Protein AF-A0A165XHD4-F1 (afdb_monomer_lite)

pLDDT: mean 73.78, std 24.34, range [26.59, 98.38]

Sequence (726 aa):
MPHDALPVEIFCQIFQYCAHADSLANVRIGQVCARWRAILDHAPRLFQLVVLDDDQHPPARARALAQYFLHHSDGLPFDVHATLHSHDSLLPLLSPFLSALPRWRKCTLAGTREEVIIFADIWSPDAGAPELDALKLNLFDPASLSPPATATVLAPPPAPVPPIDAEPEPEIAVPEPNDVLVEFSDAEDDEEPSPPPPTFRQATTPLTSNLLYMELTATSLPRPNTLSPLFFASLEIKETSATNGGLGSTADPASLLRVLTACPALEFFSYAGTMASPPSRVKGEVAPPVAMLPRLRSLVLHGTLCARILLSFIDAPALRELYLEFLNVDWRFEVRNPYLRKRRRGRSWSVSVSASEDGQASSASEHPSPPSSATSCSPCASPSPAPEMGETNAPIPLALQIPAYDEIFDVPEEPGPSTSSTSASAPPTATADDIRGPSFHTNMYNDSLTDLSSLTDSDVESESGYETGDSLPSSPDRDFSQSPWSDHATGMGVRALLKRSNPPLKVLEMDYADMRTKDFGWLFEHVDSLEEFRIVASDMADRVVGMLAPPAGGDVELIDGGKGKGKARAEDVDVMDGPRIALPRMRALELRYCQRLTGDAILTAVRGREELARAAEAASLSRKGKGRARARLSSEWDDTPESSRSPSPQRQRDRSWEDEEDAYAGRAWTLEEIAMRESGRGRRGEMMSSQTPVRLEDVAIVGCQGFRVEHGEELNELLGERLRLQ

Foldseek 3Di:
DPPVVDDLVVLLVVLLVQCVVDQCSLLVQCVPDVVSVVSLQVCLVSLQEHEAECVVAPLLLLLLSLVVSVVSNPLAAHEYEYEDQFLQCVQLNCQNCLVVQLRYQWYAYHHPDGDIDGVVVADDVVLDRAHAAEEEEEAEFVVVVPDPPPPPPPPPPPPDDPDDDDDDDDDDDDDDDDDPPPPPPPCPPPPPPPPDDDQKHHDPPPDRHSHIYGYGYHNAQHALSSHAQDQHAYYAYAYDDDPPPDLRQWHAVLSVLSVLLSYQNYQYYAYATAAHAHDDDDPPDAARAQREHANHAEYHYEHDCCLLVNLLRYAYLAHAYYHAYQLFDLDDDDLPPVRDPLPPPPPPPPPPPDDDDDDDDDDDDDDDDDDDDDDDDDDDDDDDDDDDDDDDDDDDPDPPPSDDSVVSVPPPDDDDDDDDDDDDDDDDDDDDDDDDDDDDDDDDDDDDPDDDPDDPPPDDPPPRCDPPPPDPVPDPPPQAFSRNSSQPSNLNSNVSNCLRNLYQHAYDEHASHHHGLVSLVVVLVSRLNHAEYAYAQGQHALSSLLLQAFDPPDPPPVPPVPPDPDPDPPPPDPPPDDGDHGNLNHQYYYAYQHARHALVSNLRNQVRLQVQLVVLVVVVVVVVVVVVVVVVVVVVPPPDDDDDDDDDDDDDDDDDPPDPPDDDDDDDDDPVNSVVVVVVCVVCVVVPDPRRRHHHQAYEDENYNNNDPVSVVSVCVSHPPRYHYD

Radius of gyration: 36.95 Å; chains: 1; bounding box: 122×108×105 Å

Structure (mmCIF, N/CA/C/O backbone):
data_AF-A0A165XHD4-F1
#
_entry.id   AF-A0A165XHD4-F1
#
loop_
_atom_site.group_PDB
_atom_site.id
_atom_site.type_symbol
_atom_site.label_atom_id
_atom_site.label_alt_id
_atom_site.label_comp_id
_atom_site.label_asym_id
_atom_site.label_entity_id
_atom_site.label_seq_id
_atom_site.pdbx_PDB_ins_code
_atom_site.Cartn_x
_atom_site.Cartn_y
_atom_site.Cartn_z
_atom_site.occupancy
_atom_site.B_iso_or_equiv
_atom_site.auth_seq_id
_atom_site.auth_comp_id
_atom_site.auth_asym_id
_atom_site.auth_atom_id
_atom_site.pdbx_PDB_model_num
ATOM 1 N N . MET A 1 1 ? -33.934 -17.688 47.768 1.00 55.69 1 MET A N 1
ATOM 2 C CA . MET A 1 1 ? -33.049 -16.710 48.444 1.00 55.69 1 MET A CA 1
ATOM 3 C C . MET A 1 1 ? -33.575 -15.316 48.126 1.00 55.69 1 MET A C 1
ATOM 5 O O . MET A 1 1 ? -34.016 -15.141 46.994 1.00 55.69 1 MET A O 1
ATOM 9 N N . PRO A 1 2 ? -33.609 -14.350 49.061 1.00 66.31 2 PRO A N 1
ATOM 10 C CA . PRO A 1 2 ? -34.142 -13.022 48.777 1.00 66.31 2 PRO A CA 1
ATOM 11 C C . PRO A 1 2 ? -33.095 -12.231 47.987 1.00 66.31 2 PRO A C 1
ATOM 13 O O . PRO A 1 2 ? -32.345 -11.437 48.546 1.00 66.31 2 PRO A O 1
ATOM 16 N N . HIS A 1 3 ? -33.013 -12.462 46.676 1.00 60.09 3 HIS A N 1
ATOM 17 C CA . HIS A 1 3 ? -32.173 -11.651 45.787 1.00 60.09 3 HIS A CA 1
ATOM 18 C C . HIS A 1 3 ? -32.588 -10.167 45.847 1.00 60.09 3 HIS A C 1
ATOM 20 O O . HIS A 1 3 ? -31.774 -9.281 45.606 1.00 60.09 3 HIS A O 1
ATOM 26 N N . ASP A 1 4 ? -33.830 -9.883 46.255 1.00 76.62 4 ASP A N 1
ATOM 27 C CA . ASP A 1 4 ? -34.394 -8.547 46.508 1.00 76.62 4 ASP A CA 1
ATOM 28 C C . ASP A 1 4 ? -33.758 -7.795 47.679 1.00 76.62 4 ASP A C 1
ATOM 30 O O . ASP A 1 4 ? -33.935 -6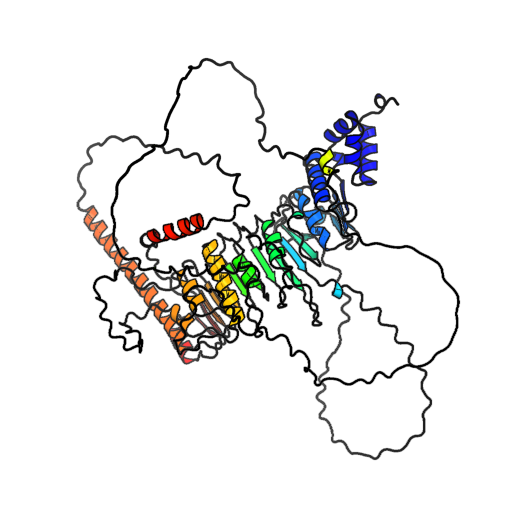.587 47.781 1.00 76.62 4 ASP A O 1
ATOM 34 N N . ALA A 1 5 ? -32.964 -8.465 48.519 1.00 85.44 5 ALA A N 1
ATOM 35 C CA . ALA A 1 5 ? -32.312 -7.825 49.658 1.00 85.44 5 ALA A CA 1
ATOM 36 C C . ALA A 1 5 ? -30.967 -7.154 49.322 1.00 85.44 5 ALA A C 1
ATOM 38 O O . ALA A 1 5 ? -30.511 -6.316 50.098 1.00 85.44 5 ALA A O 1
ATOM 39 N N . LEU A 1 6 ? -30.312 -7.514 48.208 1.00 94.94 6 LEU A N 1
ATOM 40 C CA . LEU A 1 6 ? -29.009 -6.943 47.851 1.00 94.94 6 LEU A CA 1
ATOM 41 C C . LEU A 1 6 ? -29.166 -5.685 46.972 1.00 94.94 6 LEU A C 1
ATOM 43 O O . LEU A 1 6 ? -29.857 -5.754 45.946 1.00 94.94 6 LEU A O 1
ATOM 47 N N . PRO A 1 7 ? -28.515 -4.560 47.335 1.00 95.44 7 PRO A N 1
ATOM 48 C CA . PRO A 1 7 ? -28.427 -3.369 46.490 1.00 95.44 7 PRO A CA 1
ATOM 49 C C . PRO A 1 7 ? -27.718 -3.650 45.158 1.00 95.44 7 PRO A C 1
ATOM 51 O O . PRO A 1 7 ? -26.863 -4.538 45.072 1.00 95.44 7 PRO A O 1
ATOM 54 N N . VAL A 1 8 ? -28.057 -2.885 44.116 1.00 95.50 8 VAL A N 1
ATOM 55 C CA . VAL A 1 8 ? -27.483 -3.044 42.765 1.00 95.50 8 VAL A CA 1
ATOM 56 C C . VAL A 1 8 ? -25.969 -2.835 42.754 1.00 95.50 8 VAL A C 1
ATOM 58 O O . VAL A 1 8 ? -25.254 -3.520 42.032 1.00 95.50 8 VAL A O 1
ATOM 61 N N . GLU A 1 9 ? -25.461 -1.968 43.622 1.00 96.19 9 GLU A N 1
ATOM 62 C CA . GLU A 1 9 ? -24.042 -1.645 43.747 1.00 96.19 9 GLU A CA 1
ATOM 63 C C . GLU A 1 9 ? -23.223 -2.870 44.169 1.00 96.19 9 GLU A C 1
ATOM 65 O O . GLU A 1 9 ? -22.119 -3.082 43.669 1.00 96.19 9 GLU A O 1
ATOM 70 N N . ILE A 1 10 ? -23.786 -3.710 45.044 1.00 96.62 10 ILE A N 1
ATOM 71 C CA . ILE A 1 10 ? -23.148 -4.957 45.478 1.00 96.62 10 ILE A CA 1
ATOM 72 C C . ILE A 1 10 ? -23.140 -5.971 44.334 1.00 96.62 10 ILE A C 1
ATOM 74 O O . ILE A 1 10 ? -22.131 -6.641 44.124 1.00 96.62 10 ILE A O 1
ATOM 78 N N . PHE A 1 11 ? -24.220 -6.050 43.548 1.00 96.12 11 PHE A N 1
ATOM 79 C CA . PHE A 1 11 ? -24.232 -6.883 42.344 1.00 96.12 11 PHE A CA 1
ATOM 80 C C . PHE A 1 11 ? -23.184 -6.430 41.329 1.00 96.12 11 PHE A C 1
ATOM 82 O O . PHE A 1 11 ? -22.442 -7.274 40.842 1.00 96.12 11 PHE A O 1
ATOM 89 N N . CYS A 1 12 ? -23.049 -5.128 41.068 1.00 96.56 12 CYS A N 1
ATOM 90 C CA . CYS A 1 12 ? -22.015 -4.614 40.170 1.00 96.56 12 CYS A CA 1
ATOM 91 C C . CYS A 1 12 ? -20.602 -4.986 40.646 1.00 96.56 12 CYS A C 1
ATOM 93 O O . CYS A 1 12 ? -19.789 -5.419 39.837 1.00 96.56 12 CYS A O 1
ATOM 95 N N . GLN A 1 13 ? -20.307 -4.890 41.948 1.00 95.75 13 GLN A N 1
ATOM 96 C CA . GLN A 1 13 ? -19.001 -5.302 42.486 1.00 95.75 13 GLN A CA 1
ATOM 97 C C . GLN A 1 13 ? -18.746 -6.805 42.313 1.00 95.75 13 GLN A C 1
ATOM 99 O O . GLN A 1 13 ? -17.649 -7.207 41.925 1.00 95.75 13 GLN A O 1
ATOM 104 N N . ILE A 1 14 ? -19.763 -7.636 42.564 1.00 96.00 14 ILE A N 1
ATOM 105 C CA . ILE A 1 14 ? -19.675 -9.087 42.353 1.00 96.00 14 ILE A CA 1
ATOM 106 C C . ILE A 1 14 ? -19.459 -9.391 40.867 1.00 96.00 14 ILE A C 1
ATOM 108 O O . ILE A 1 14 ? -18.567 -10.162 40.527 1.00 96.00 14 ILE A O 1
ATOM 112 N N . PHE A 1 15 ? -20.235 -8.769 39.978 1.00 96.56 15 PHE A N 1
ATOM 113 C CA . PHE A 1 15 ? -20.135 -8.987 38.536 1.00 96.56 15 PHE A CA 1
ATOM 114 C C . PHE A 1 15 ? -18.779 -8.541 37.998 1.00 96.56 15 PHE A C 1
ATOM 116 O O . PHE A 1 15 ? -18.184 -9.266 37.210 1.00 96.56 15 PHE A O 1
ATOM 123 N N . GLN A 1 16 ? -18.247 -7.416 38.480 1.00 93.88 16 GLN A N 1
ATOM 124 C CA . GLN A 1 16 ? -16.906 -6.959 38.130 1.00 93.88 16 GLN A CA 1
ATOM 125 C C . GLN A 1 16 ? -15.846 -7.987 38.537 1.00 93.88 16 GLN A C 1
ATOM 127 O O . GLN A 1 16 ? -14.981 -8.326 37.734 1.00 93.88 16 GLN A O 1
ATOM 132 N N . TYR A 1 17 ? -15.930 -8.527 39.757 1.00 94.56 17 TYR A N 1
ATOM 133 C CA . TYR A 1 17 ? -15.026 -9.589 40.200 1.00 94.56 17 TYR A CA 1
ATOM 134 C C . TYR A 1 17 ? -15.130 -10.837 39.308 1.00 94.56 17 TYR A C 1
ATOM 136 O O . TYR A 1 17 ? -14.110 -11.392 38.907 1.00 94.56 17 TYR A O 1
ATOM 144 N N . CYS A 1 18 ? -16.348 -11.246 38.941 1.00 94.62 18 CYS A N 1
ATOM 145 C CA . CYS A 1 18 ? -16.561 -12.365 38.025 1.00 94.62 18 CYS A CA 1
ATOM 146 C C . CYS A 1 18 ? -15.988 -12.094 36.623 1.00 94.62 18 CYS A C 1
ATOM 148 O O . CYS A 1 18 ? -15.350 -12.980 36.067 1.00 94.62 18 CYS A O 1
ATOM 150 N N . ALA A 1 19 ? -16.159 -10.885 36.080 1.00 89.81 19 ALA A N 1
ATOM 151 C CA . ALA A 1 19 ? -15.624 -10.482 34.776 1.00 89.81 19 ALA A CA 1
ATOM 152 C C . ALA A 1 19 ? -14.089 -10.498 34.722 1.00 89.81 19 ALA A C 1
ATOM 154 O O . ALA A 1 19 ? -13.512 -10.757 33.671 1.00 89.81 19 ALA A O 1
ATOM 155 N N . HIS A 1 20 ? -13.416 -10.261 35.852 1.00 86.25 20 HIS A N 1
ATOM 156 C CA . HIS A 1 20 ? -11.963 -10.420 35.948 1.00 86.25 20 HIS A CA 1
ATOM 157 C C . HIS A 1 20 ? -11.513 -11.887 35.965 1.00 86.25 20 HIS A C 1
ATOM 159 O O . HIS A 1 20 ? -10.392 -12.174 35.553 1.00 86.25 20 HIS A O 1
ATOM 165 N N . ALA A 1 21 ? -12.348 -12.797 36.470 1.00 89.19 21 ALA A N 1
ATOM 166 C CA . ALA A 1 21 ? -12.020 -14.216 36.588 1.00 89.19 21 ALA A CA 1
ATOM 167 C C . ALA A 1 21 ? -12.368 -15.027 35.327 1.00 89.19 21 ALA A C 1
ATOM 169 O O . ALA A 1 21 ? -11.750 -16.058 35.083 1.00 89.19 21 ALA A O 1
ATOM 170 N N . ASP A 1 22 ? -13.361 -14.585 34.552 1.00 90.94 22 ASP A N 1
ATOM 171 C CA . ASP A 1 22 ? -13.855 -15.270 33.356 1.00 90.94 22 ASP A CA 1
ATOM 172 C C . ASP A 1 22 ? -14.315 -14.237 32.311 1.00 90.94 22 ASP A C 1
ATOM 174 O O . ASP A 1 22 ? -15.210 -13.427 32.572 1.00 90.94 22 ASP A O 1
ATOM 178 N N . SER A 1 23 ? -13.724 -14.295 31.110 1.00 87.62 23 SER A N 1
ATOM 179 C CA . SER A 1 23 ? -14.013 -13.404 29.972 1.00 87.62 23 SER A CA 1
ATOM 180 C C . SER A 1 23 ? -15.487 -13.413 29.561 1.00 87.62 23 SER A C 1
ATOM 182 O O . SER A 1 23 ? -16.012 -12.420 29.052 1.00 87.62 23 SER A O 1
ATOM 184 N N . LEU A 1 24 ? -16.178 -14.529 29.801 1.00 92.31 24 LEU A N 1
ATOM 185 C CA . LEU A 1 24 ? -17.576 -14.743 29.446 1.00 92.31 24 LEU A CA 1
ATOM 186 C C . LEU A 1 24 ? -18.527 -14.501 30.619 1.00 92.31 24 LEU A C 1
ATOM 188 O O . LEU A 1 24 ? -19.742 -14.655 30.448 1.00 92.31 24 LEU A O 1
ATOM 192 N N . ALA A 1 25 ? -18.021 -14.123 31.798 1.00 94.44 25 ALA A N 1
ATOM 193 C CA . ALA A 1 25 ? -18.841 -13.992 32.997 1.00 94.44 25 ALA A CA 1
ATOM 194 C C . ALA A 1 25 ? -20.011 -13.033 32.784 1.00 94.44 25 ALA A C 1
ATOM 196 O O . ALA A 1 25 ? -21.143 -13.399 33.080 1.00 94.44 25 ALA A O 1
ATOM 197 N N . ASN A 1 26 ? -19.773 -11.848 32.212 1.00 94.38 26 ASN A N 1
ATOM 198 C CA . ASN A 1 26 ? -20.836 -10.870 31.953 1.00 94.38 26 ASN A CA 1
ATOM 199 C C . ASN A 1 26 ? -21.940 -11.443 31.056 1.00 94.38 26 ASN A C 1
ATOM 201 O O . ASN A 1 26 ? -23.119 -11.177 31.273 1.00 94.38 26 ASN A O 1
ATOM 205 N N . VAL A 1 27 ? -21.568 -12.276 30.084 1.00 93.69 27 VAL A N 1
ATOM 206 C CA . VAL A 1 27 ? -22.526 -12.904 29.176 1.00 93.69 27 VAL A CA 1
ATOM 207 C C . VAL A 1 27 ? -23.356 -13.959 29.918 1.00 93.69 27 VAL A C 1
ATOM 209 O O . VAL A 1 27 ? -24.585 -13.953 29.865 1.00 93.69 27 VAL A O 1
ATOM 212 N N . ARG A 1 28 ? -22.707 -14.822 30.711 1.00 95.31 28 ARG A N 1
ATOM 213 C CA . ARG A 1 28 ? -23.387 -15.852 31.521 1.00 95.31 28 ARG A CA 1
ATOM 214 C C . ARG A 1 28 ? -24.256 -15.248 32.629 1.00 95.31 28 ARG A C 1
ATOM 216 O O . ARG A 1 28 ? -25.354 -15.732 32.888 1.00 95.31 28 ARG A O 1
ATOM 223 N N . ILE A 1 29 ? -23.807 -14.166 33.261 1.00 95.94 29 ILE A N 1
ATOM 224 C CA . ILE A 1 29 ? -24.549 -13.431 34.297 1.00 95.94 29 ILE A CA 1
ATOM 225 C C . ILE A 1 29 ? -25.869 -12.893 33.726 1.00 95.94 29 ILE A C 1
ATOM 227 O O . ILE A 1 29 ? -26.912 -13.015 34.375 1.00 95.94 29 ILE A O 1
ATOM 231 N N . GLY A 1 30 ? -25.862 -12.380 32.492 1.00 95.25 30 GLY A N 1
ATOM 232 C CA . GLY A 1 30 ? -27.066 -11.910 31.797 1.00 95.25 30 GLY A CA 1
ATOM 233 C C . GLY A 1 30 ? -28.090 -13.009 31.486 1.00 95.25 30 GLY A C 1
ATOM 234 O O . GLY A 1 30 ? -29.264 -12.714 31.234 1.00 95.25 30 GLY A O 1
ATOM 235 N N . GLN A 1 31 ? -27.687 -14.280 31.545 1.00 94.94 31 GLN A N 1
ATOM 236 C CA . GLN A 1 31 ? -28.563 -15.436 31.330 1.00 94.94 31 GLN A CA 1
ATOM 237 C C . GLN A 1 31 ? -29.236 -15.930 32.619 1.00 94.94 31 GLN A C 1
ATOM 239 O O . GLN A 1 31 ? -30.225 -16.652 32.543 1.00 94.94 31 GLN A O 1
ATOM 244 N N . VAL A 1 32 ? -28.764 -15.518 33.802 1.00 96.06 32 VAL A N 1
ATOM 245 C CA . VAL A 1 32 ? -29.272 -16.041 35.084 1.00 96.06 32 VAL A CA 1
ATOM 246 C C . VAL A 1 32 ? -30.723 -15.632 35.345 1.00 96.06 32 VAL A C 1
ATOM 248 O O . VAL A 1 32 ? -31.560 -16.474 35.664 1.00 96.06 32 VAL A O 1
ATOM 251 N N . CYS A 1 33 ? -31.042 -14.336 35.255 1.00 95.62 33 CYS A N 1
ATOM 252 C CA . CYS A 1 33 ? -32.411 -13.834 35.395 1.00 95.62 33 CYS A CA 1
ATOM 253 C C . CYS A 1 33 ? -32.575 -12.440 34.770 1.00 95.62 33 CYS A C 1
ATOM 255 O O . CYS A 1 33 ? -31.599 -11.716 34.571 1.00 95.62 33 CYS A O 1
ATOM 257 N N . ALA A 1 34 ? -33.824 -12.025 34.526 1.00 95.50 34 ALA A N 1
ATOM 258 C CA . ALA A 1 34 ? -34.136 -10.717 33.939 1.00 95.50 34 ALA A CA 1
ATOM 259 C C . ALA A 1 34 ? -33.576 -9.537 34.751 1.00 95.50 34 ALA A C 1
ATOM 261 O O . ALA A 1 34 ? -33.136 -8.547 34.176 1.00 95.50 34 ALA A O 1
ATOM 262 N N . ARG A 1 35 ? -33.537 -9.649 36.087 1.00 95.25 35 ARG A N 1
ATOM 263 C CA . ARG A 1 35 ? -32.979 -8.597 36.946 1.00 95.25 35 ARG A CA 1
ATOM 264 C C . ARG A 1 35 ? -31.471 -8.436 36.757 1.00 95.25 35 ARG A C 1
ATOM 266 O O . ARG A 1 35 ? -30.999 -7.312 36.729 1.00 95.25 35 ARG A O 1
ATOM 273 N N . TRP A 1 36 ? -30.716 -9.528 36.636 1.00 96.50 36 TRP A N 1
ATOM 274 C CA . TRP A 1 36 ? -29.261 -9.463 36.447 1.00 96.50 36 TRP A CA 1
ATOM 275 C C . TRP A 1 36 ? -28.900 -8.886 35.084 1.00 96.50 36 TRP A C 1
ATOM 277 O O . TRP A 1 36 ? -28.013 -8.045 34.999 1.00 96.50 36 TRP A O 1
ATOM 287 N N . ARG A 1 37 ? -29.657 -9.263 34.050 1.00 96.69 37 ARG A N 1
ATOM 288 C CA . ARG A 1 37 ? -29.565 -8.640 32.729 1.00 96.69 37 ARG A CA 1
ATOM 289 C C . ARG A 1 37 ? -29.831 -7.138 32.793 1.00 96.69 37 ARG A C 1
ATOM 291 O O . ARG A 1 37 ? -28.976 -6.370 32.389 1.00 96.69 37 ARG A O 1
ATOM 298 N N . ALA A 1 38 ? -30.928 -6.726 33.434 1.00 96.44 38 ALA A N 1
ATOM 299 C CA . ALA A 1 38 ? -31.230 -5.309 33.613 1.00 96.44 38 ALA A CA 1
ATOM 300 C C . ALA A 1 38 ? -30.114 -4.559 34.363 1.00 96.44 38 ALA A C 1
ATOM 302 O O . ALA A 1 38 ? -29.843 -3.408 34.051 1.00 96.44 38 ALA A O 1
ATOM 303 N N . ILE A 1 39 ? -29.441 -5.190 35.333 1.00 96.62 39 ILE A N 1
ATOM 304 C CA . ILE A 1 39 ? -28.280 -4.584 36.003 1.00 96.62 39 ILE A CA 1
ATOM 305 C C . ILE A 1 39 ? -27.118 -4.396 35.020 1.00 96.62 39 ILE A C 1
ATOM 307 O O . ILE A 1 39 ? -26.541 -3.314 34.995 1.00 96.62 39 ILE A O 1
ATOM 311 N N . LEU A 1 40 ? -26.792 -5.411 34.211 1.00 96.75 40 LEU A N 1
ATOM 312 C CA . LEU A 1 40 ? -25.741 -5.318 33.190 1.00 96.75 40 LEU A CA 1
ATOM 313 C C . LEU A 1 40 ? -26.037 -4.208 32.173 1.00 96.75 40 LEU A C 1
ATOM 315 O O . LEU A 1 40 ? -25.157 -3.394 31.908 1.00 96.75 40 LEU A O 1
ATOM 319 N N . ASP A 1 41 ? -27.277 -4.124 31.687 1.00 96.00 41 ASP A N 1
ATOM 320 C CA . ASP A 1 41 ? -27.709 -3.123 30.701 1.00 96.00 41 ASP A CA 1
ATOM 321 C C . ASP A 1 41 ? -27.529 -1.678 31.208 1.00 96.00 41 ASP A C 1
ATOM 323 O O . ASP A 1 41 ? -27.310 -0.762 30.422 1.00 96.00 41 ASP A O 1
ATOM 327 N N . HIS A 1 42 ? -27.587 -1.462 32.528 1.00 96.50 42 HIS A N 1
ATOM 328 C CA . HIS A 1 42 ? -27.419 -0.142 33.155 1.00 96.50 42 HIS A CA 1
ATOM 329 C C . HIS A 1 42 ? -26.026 0.068 33.774 1.00 96.50 42 HIS A C 1
ATOM 331 O O . HIS A 1 42 ? -25.784 1.091 34.421 1.00 96.50 42 HIS A O 1
ATOM 337 N N . ALA A 1 43 ? -25.101 -0.881 33.607 1.00 96.88 43 ALA A N 1
ATOM 338 C CA . ALA A 1 43 ? -23.776 -0.853 34.221 1.00 96.88 43 ALA A CA 1
ATOM 339 C C . ALA A 1 43 ? -22.654 -0.971 33.170 1.00 96.88 43 ALA A C 1
ATOM 341 O O . ALA A 1 43 ? -21.871 -1.925 33.209 1.00 96.88 43 ALA A O 1
ATOM 342 N N . PRO A 1 44 ? -22.479 0.035 32.286 1.00 96.81 44 PRO A N 1
ATOM 343 C CA . PRO A 1 44 ? -21.496 -0.005 31.195 1.00 96.81 44 PRO A CA 1
ATOM 344 C C . PRO A 1 44 ? -20.045 -0.171 31.682 1.00 96.81 44 PRO A C 1
ATOM 346 O O . PRO A 1 44 ? -19.181 -0.677 30.968 1.00 96.81 44 PRO A O 1
ATOM 349 N N . ARG A 1 45 ? -19.769 0.177 32.948 1.00 95.44 45 ARG A N 1
ATOM 350 C CA . ARG A 1 45 ? -18.465 -0.026 33.602 1.00 95.44 45 ARG A CA 1
ATOM 351 C C . ARG A 1 45 ? -18.038 -1.493 33.688 1.00 95.44 45 ARG A C 1
ATOM 353 O O . ARG A 1 45 ? -16.843 -1.769 33.713 1.00 95.44 45 ARG A O 1
ATOM 360 N N . LEU A 1 46 ? -18.989 -2.427 33.713 1.00 96.00 46 LEU A N 1
ATOM 361 C CA . LEU A 1 46 ? -18.698 -3.865 33.751 1.00 96.00 46 LEU A CA 1
ATOM 362 C C . LEU A 1 46 ? -18.088 -4.374 32.440 1.00 96.00 46 LEU A C 1
ATOM 364 O O . LEU A 1 46 ? -17.476 -5.437 32.428 1.00 96.00 46 LEU A O 1
ATOM 368 N N . PHE A 1 47 ? -18.205 -3.596 31.363 1.00 96.62 47 PHE A N 1
ATOM 369 C CA . PHE A 1 47 ? -17.702 -3.914 30.028 1.00 96.62 47 PHE A CA 1
ATOM 370 C C . PHE A 1 47 ? -16.417 -3.151 29.678 1.00 96.62 47 PHE A C 1
ATOM 372 O O . PHE A 1 47 ? -16.001 -3.141 28.524 1.00 96.62 47 PHE A O 1
ATOM 379 N N . GLN A 1 48 ? -15.773 -2.508 30.661 1.00 95.06 48 GLN A N 1
ATOM 380 C CA . GLN A 1 48 ? -14.516 -1.781 30.456 1.00 95.06 48 GLN A CA 1
ATOM 381 C C . GLN A 1 48 ? -13.276 -2.676 30.445 1.00 95.06 48 GLN A C 1
ATOM 383 O O . GLN A 1 48 ? -12.203 -2.170 30.155 1.00 95.06 48 GLN A O 1
ATOM 388 N N . LEU A 1 49 ? -13.382 -3.963 30.774 1.00 95.06 49 LEU A N 1
ATOM 389 C CA . LEU A 1 49 ? -12.300 -4.923 30.578 1.00 95.06 49 LEU A CA 1
ATOM 390 C C . LEU A 1 49 ? -12.781 -5.990 29.605 1.00 95.06 49 LEU A C 1
ATOM 392 O O . LEU A 1 49 ? -13.712 -6.733 29.907 1.00 95.06 49 LEU A O 1
ATOM 396 N N . VAL A 1 50 ? -12.123 -6.065 28.458 1.00 94.06 50 VAL A N 1
ATOM 397 C CA . VAL A 1 50 ? -12.347 -7.099 27.456 1.00 94.06 50 VAL A CA 1
ATOM 398 C C . VAL A 1 50 ? -11.222 -8.113 27.584 1.00 94.06 50 VAL A C 1
ATOM 400 O O . VAL A 1 50 ? -10.057 -7.755 27.436 1.00 94.06 50 VAL A O 1
ATOM 403 N N . VAL A 1 51 ? -11.566 -9.372 27.841 1.00 92.94 51 VAL A N 1
ATOM 404 C CA . VAL A 1 51 ? -10.605 -10.477 27.860 1.00 92.94 51 VAL A CA 1
ATOM 405 C C . VAL A 1 51 ? -10.852 -11.357 26.637 1.00 92.94 51 VAL A C 1
ATOM 407 O O . VAL A 1 51 ? -11.965 -11.837 26.425 1.00 92.94 51 VAL A O 1
ATOM 410 N N . LEU A 1 52 ? -9.821 -11.531 25.819 1.00 93.38 52 LEU A N 1
ATOM 411 C CA . LEU A 1 52 ? -9.799 -12.311 24.589 1.00 93.38 52 LEU A CA 1
ATOM 412 C C . LEU A 1 52 ? -8.777 -13.433 24.759 1.00 93.38 52 LEU A C 1
ATOM 414 O O . LEU A 1 52 ? -7.696 -13.210 25.291 1.00 93.38 52 LEU A O 1
ATOM 418 N N . ASP A 1 53 ? -9.116 -14.623 24.292 1.00 94.44 53 ASP A N 1
ATOM 419 C CA . ASP A 1 53 ? -8.255 -15.806 24.349 1.00 94.44 53 ASP A CA 1
ATOM 420 C C . ASP A 1 53 ? -8.521 -16.598 23.067 1.00 94.44 53 ASP A C 1
ATOM 422 O O . ASP A 1 53 ? -9.674 -16.972 22.831 1.00 94.44 53 ASP A O 1
ATOM 426 N N . ASP A 1 54 ? -7.512 -16.769 22.210 1.00 94.12 54 ASP A N 1
ATOM 427 C CA . ASP A 1 54 ? -7.662 -17.447 20.915 1.00 94.12 54 ASP A CA 1
ATOM 428 C C . ASP A 1 54 ? -7.877 -18.961 21.020 1.00 94.12 54 ASP A C 1
ATOM 430 O O . ASP A 1 54 ? -8.445 -19.536 20.090 1.00 94.12 54 ASP A O 1
ATOM 434 N N . ASP A 1 55 ? -7.498 -19.598 22.130 1.00 93.94 55 ASP A N 1
ATOM 435 C C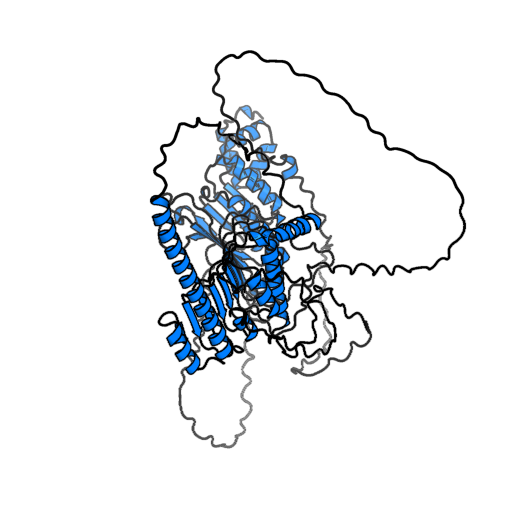A . ASP A 1 55 ? -7.746 -21.029 22.356 1.00 93.94 55 ASP A CA 1
ATOM 436 C C . ASP A 1 55 ? -9.200 -21.262 22.795 1.00 93.94 55 ASP A C 1
ATOM 438 O O . ASP A 1 55 ? -9.885 -22.171 22.324 1.00 93.94 55 ASP A O 1
ATOM 442 N N . GLN A 1 56 ? -9.731 -20.370 23.636 1.00 91.94 56 GLN A N 1
ATOM 443 C CA . GLN A 1 56 ? -11.108 -20.477 24.136 1.00 91.94 56 GLN A CA 1
ATOM 444 C C . GLN A 1 56 ? -12.166 -19.863 23.207 1.00 91.94 56 GLN A C 1
ATOM 446 O O . GLN A 1 56 ? -13.352 -20.223 23.268 1.00 91.94 56 GLN A O 1
ATOM 451 N N . HIS A 1 57 ? -11.774 -18.903 22.367 1.00 88.94 57 HIS A N 1
ATOM 452 C CA . HIS A 1 57 ? -12.695 -18.135 21.536 1.00 88.94 57 HIS A CA 1
ATOM 453 C C . HIS A 1 57 ? -12.260 -18.193 20.070 1.00 88.94 57 HIS A C 1
ATOM 455 O O . HIS A 1 57 ? -11.414 -17.400 19.649 1.00 88.94 57 HIS A O 1
ATOM 461 N N . PRO A 1 58 ? -12.888 -19.051 19.240 1.00 88.69 58 PRO A N 1
ATOM 462 C CA . PRO A 1 58 ? -12.635 -19.014 17.807 1.00 88.69 58 PRO A CA 1
ATOM 463 C C . PRO A 1 58 ? -12.936 -17.607 17.261 1.00 88.69 58 PRO A C 1
ATOM 465 O O . PRO A 1 58 ? -13.819 -16.922 17.793 1.00 88.69 58 PRO A O 1
ATOM 468 N N . PRO A 1 59 ? -12.281 -17.155 16.176 1.00 86.44 59 PRO A N 1
ATOM 469 C CA . PRO A 1 59 ? -12.341 -15.752 15.757 1.00 86.44 59 PRO A CA 1
ATOM 470 C C . PRO A 1 59 ? -13.756 -15.203 15.517 1.00 86.44 59 PRO A C 1
ATOM 472 O O . PRO A 1 59 ? -14.032 -14.041 15.805 1.00 86.44 59 PRO A O 1
ATOM 475 N N . ALA A 1 60 ? -14.684 -16.041 15.041 1.00 88.94 60 ALA A N 1
ATOM 476 C CA . ALA A 1 60 ? -16.089 -15.661 14.885 1.00 88.94 60 ALA A CA 1
ATOM 477 C C . ALA A 1 60 ? -16.750 -15.310 16.232 1.00 88.94 60 ALA A C 1
ATOM 479 O O . ALA A 1 60 ? -17.445 -14.299 16.345 1.00 88.94 60 ALA A O 1
ATOM 480 N N . ARG A 1 61 ? -16.476 -16.107 17.271 1.00 90.38 61 ARG A N 1
ATOM 481 C CA . ARG A 1 61 ? -16.956 -15.868 18.635 1.00 90.38 61 ARG A CA 1
ATOM 482 C C . ARG A 1 61 ? -16.271 -14.657 19.256 1.00 90.38 61 ARG A C 1
ATOM 484 O O . ARG A 1 61 ? -16.950 -13.834 19.859 1.00 90.38 61 ARG A O 1
ATOM 491 N N . ALA A 1 62 ? -14.959 -14.515 19.069 1.00 89.56 62 ALA A N 1
ATOM 492 C CA . ALA A 1 62 ? -14.222 -13.339 19.525 1.00 89.56 62 ALA A CA 1
ATOM 493 C C . ALA A 1 62 ? -14.793 -12.045 18.921 1.00 89.56 62 ALA A C 1
ATOM 495 O O . ALA A 1 62 ? -14.988 -11.071 19.643 1.00 89.56 62 ALA A O 1
ATOM 496 N N . ARG A 1 63 ? -15.170 -12.053 17.632 1.00 90.69 63 ARG A N 1
ATOM 497 C CA . ARG A 1 63 ? -15.884 -10.930 17.004 1.00 90.69 63 ARG A CA 1
ATOM 498 C C . ARG A 1 63 ? -17.239 -10.662 17.656 1.00 90.69 63 ARG A C 1
ATOM 500 O O . ARG A 1 63 ? -17.536 -9.504 17.942 1.00 90.69 63 ARG A O 1
ATOM 507 N N . ALA A 1 64 ? -18.061 -11.688 17.867 1.00 91.56 64 ALA A N 1
ATOM 508 C CA . ALA A 1 64 ? -19.376 -11.512 18.488 1.00 91.56 64 ALA A CA 1
ATOM 509 C C . ALA A 1 64 ? -19.251 -10.927 19.906 1.00 91.56 64 ALA A C 1
ATOM 511 O O . ALA A 1 64 ? -19.963 -9.987 20.258 1.00 91.56 64 ALA A O 1
ATOM 512 N N . LEU A 1 65 ? -18.283 -11.417 20.688 1.00 92.38 65 LEU A N 1
ATOM 513 C CA . LEU A 1 65 ? -17.952 -10.863 22.001 1.00 92.38 65 LEU A CA 1
ATOM 514 C C . LEU A 1 65 ? -17.483 -9.417 21.887 1.00 92.38 65 LEU A C 1
ATOM 516 O O . LEU A 1 65 ? -17.954 -8.565 22.629 1.00 92.38 65 LEU A O 1
ATOM 520 N N . ALA A 1 66 ? -16.614 -9.109 20.932 1.00 92.19 66 ALA A N 1
ATOM 521 C CA . ALA A 1 66 ? -16.147 -7.751 20.734 1.00 92.19 66 ALA A CA 1
ATOM 522 C C . ALA A 1 66 ? -17.288 -6.773 20.453 1.00 92.19 66 ALA A C 1
ATOM 524 O O . ALA A 1 66 ? -17.381 -5.734 21.100 1.00 92.19 66 ALA A O 1
ATOM 525 N N . GLN A 1 67 ? -18.198 -7.134 19.549 1.00 93.00 67 GLN A N 1
ATOM 526 C CA . GLN A 1 67 ? -19.385 -6.333 19.251 1.00 93.00 67 GLN A CA 1
ATOM 527 C C . GLN A 1 67 ? -20.279 -6.175 20.484 1.00 93.00 67 GLN A C 1
ATOM 529 O O . GLN A 1 67 ? -20.724 -5.067 20.785 1.00 93.00 67 GLN A O 1
ATOM 534 N N . TYR A 1 68 ? -20.481 -7.259 21.237 1.00 94.62 68 TYR A N 1
ATOM 535 C CA . TYR A 1 68 ? -21.246 -7.242 22.478 1.00 94.62 68 TYR A CA 1
ATOM 536 C C . TYR A 1 68 ? -20.643 -6.274 23.507 1.00 94.62 68 TYR A C 1
ATOM 538 O O . TYR A 1 68 ? -21.347 -5.401 24.015 1.00 94.62 68 TYR A O 1
ATOM 546 N N . PHE A 1 69 ? -19.338 -6.359 23.772 1.00 95.25 69 PHE A N 1
ATOM 547 C CA . PHE A 1 69 ? -18.652 -5.475 24.719 1.00 95.25 69 PHE A CA 1
ATOM 548 C C . PHE A 1 69 ? -18.611 -4.022 24.231 1.00 95.25 69 PHE A C 1
ATOM 550 O O . PHE A 1 69 ? -18.854 -3.109 25.020 1.00 95.25 69 PHE A O 1
ATOM 557 N N . LEU A 1 70 ? -18.352 -3.781 22.943 1.00 94.62 70 LEU A N 1
ATOM 558 C CA . LEU A 1 70 ? -18.319 -2.431 22.369 1.00 94.62 70 LEU A CA 1
ATOM 559 C C . LEU A 1 70 ? -19.672 -1.725 22.453 1.00 94.62 70 LEU A C 1
ATOM 561 O O . LEU A 1 70 ? -19.694 -0.516 22.694 1.00 94.62 70 LEU A O 1
ATOM 565 N N . HIS A 1 71 ? -20.765 -2.475 22.289 1.00 95.44 71 HIS A N 1
ATOM 566 C CA . HIS A 1 71 ? -22.128 -1.977 22.443 1.00 95.44 71 HIS A CA 1
ATOM 567 C C . HIS A 1 71 ? -22.441 -1.636 23.907 1.00 95.44 71 HIS A C 1
ATOM 569 O O . HIS A 1 71 ? -22.818 -0.508 24.206 1.00 95.44 71 HIS A O 1
ATOM 575 N N . HIS A 1 72 ? -22.217 -2.573 24.834 1.00 95.94 72 HIS A N 1
ATOM 576 C CA . HIS A 1 72 ? -22.610 -2.400 26.241 1.00 95.94 72 HIS A CA 1
ATOM 577 C C . HIS A 1 72 ? -21.702 -1.458 27.033 1.00 95.94 72 HIS A C 1
ATOM 579 O O . HIS A 1 72 ? -22.092 -0.955 28.081 1.00 95.94 72 HIS A O 1
ATOM 585 N N . SER A 1 73 ? -20.485 -1.203 26.557 1.00 96.44 73 SER A N 1
ATOM 586 C CA . SER A 1 73 ? -19.594 -0.221 27.180 1.00 96.44 73 SER A CA 1
ATOM 587 C C . SER A 1 73 ? -20.022 1.230 26.927 1.00 96.44 73 SER A C 1
ATOM 589 O O . SER A 1 73 ? -19.433 2.116 27.537 1.00 96.44 73 SER A O 1
ATOM 591 N N . ASP A 1 74 ? -21.024 1.486 26.073 1.00 93.06 74 ASP A N 1
ATOM 592 C CA . ASP A 1 74 ? -21.686 2.791 25.888 1.00 93.06 74 ASP A CA 1
ATOM 593 C C . ASP A 1 74 ? -20.707 3.973 25.733 1.00 93.06 74 ASP A C 1
ATOM 595 O O . ASP A 1 74 ? -20.718 4.958 26.469 1.00 93.06 74 ASP A O 1
ATOM 599 N N . GLY A 1 75 ? -19.737 3.821 24.825 1.00 94.25 75 GLY A N 1
ATOM 600 C CA . GLY A 1 75 ? -18.726 4.849 24.557 1.00 94.25 75 GLY A CA 1
ATOM 601 C C . GLY A 1 75 ? -17.638 4.998 25.630 1.00 94.25 75 GLY A C 1
ATOM 602 O O . GLY A 1 75 ? -16.645 5.684 25.387 1.00 94.25 75 GLY A O 1
ATOM 603 N N . LEU A 1 76 ? -17.743 4.320 26.778 1.00 95.81 76 LEU A N 1
ATOM 604 C CA . LEU A 1 76 ? -16.741 4.417 27.838 1.00 95.81 76 LEU A CA 1
ATOM 605 C C . LEU A 1 76 ? -15.374 3.884 27.385 1.00 95.81 76 LEU A C 1
ATOM 607 O O . LEU A 1 76 ? -15.319 2.947 26.578 1.00 95.81 76 LEU A O 1
ATOM 611 N N . PRO A 1 77 ? -14.273 4.427 27.938 1.00 95.44 77 PRO A N 1
ATOM 612 C CA . PRO A 1 77 ? -12.951 3.865 27.729 1.00 95.44 77 PRO A CA 1
ATOM 613 C C . PRO A 1 77 ? -12.832 2.459 28.316 1.00 95.44 77 PRO A C 1
ATOM 615 O O . PRO A 1 77 ? -13.401 2.194 29.381 1.00 95.44 77 PRO A O 1
ATOM 618 N N . PHE A 1 78 ? -12.071 1.589 27.663 1.00 96.31 78 PHE A N 1
ATOM 619 C CA . PHE A 1 78 ? -11.897 0.194 28.054 1.00 96.31 78 PHE A CA 1
ATOM 620 C C . PHE A 1 78 ? -10.450 -0.284 27.894 1.00 96.31 78 PHE A C 1
ATOM 622 O O . PHE A 1 78 ? -9.613 0.355 27.254 1.00 96.31 78 PHE A O 1
ATOM 629 N N . ASP A 1 79 ? -10.172 -1.419 28.518 1.00 96.25 79 ASP A N 1
ATOM 630 C CA . ASP A 1 79 ? -8.908 -2.128 28.517 1.00 96.25 79 ASP A CA 1
ATOM 631 C C . ASP A 1 79 ? -9.101 -3.443 27.757 1.00 96.25 79 ASP A C 1
ATOM 633 O O . ASP A 1 79 ? -10.124 -4.115 27.913 1.00 96.25 79 ASP A O 1
ATOM 637 N N . VAL A 1 80 ? -8.120 -3.813 26.942 1.00 96.00 80 VAL A N 1
ATOM 638 C CA . VAL A 1 80 ? -8.100 -5.071 26.191 1.00 96.00 80 VAL A CA 1
ATOM 639 C C . VAL A 1 80 ? -7.014 -5.963 26.778 1.00 96.00 80 VAL A C 1
ATOM 641 O O . VAL A 1 80 ? -5.872 -5.542 26.937 1.00 96.00 80 VAL A O 1
ATOM 644 N N . HIS A 1 81 ? -7.356 -7.198 27.109 1.00 95.94 81 HIS A N 1
ATOM 645 C CA . HIS A 1 81 ? -6.416 -8.244 27.480 1.00 95.94 81 HIS A CA 1
ATOM 646 C C . HIS A 1 81 ? -6.574 -9.371 26.464 1.00 95.94 81 HIS A C 1
ATOM 648 O O . HIS A 1 81 ? -7.631 -9.985 26.415 1.00 95.94 81 HIS A O 1
ATOM 654 N N . ALA A 1 82 ? -5.555 -9.625 25.649 1.00 95.44 82 ALA A N 1
ATOM 655 C CA . ALA A 1 82 ? -5.540 -10.721 24.691 1.00 95.44 82 ALA A CA 1
ATOM 656 C C . ALA A 1 82 ? -4.473 -11.756 25.071 1.00 95.44 82 ALA A C 1
ATOM 658 O O . ALA A 1 82 ? -3.286 -11.438 25.133 1.00 95.44 82 ALA A O 1
ATOM 659 N N . THR A 1 83 ? -4.899 -12.991 25.311 1.00 95.69 83 THR A N 1
ATOM 660 C CA . THR A 1 83 ? -4.029 -14.163 25.426 1.00 95.69 83 THR A CA 1
ATOM 661 C C . THR A 1 83 ? -3.921 -14.817 24.051 1.00 95.69 83 THR A C 1
ATOM 663 O O . THR A 1 83 ? -4.937 -15.106 23.422 1.00 95.69 83 THR A O 1
ATOM 666 N N . LEU A 1 84 ? -2.690 -14.978 23.570 1.00 95.25 84 LEU A N 1
ATOM 667 C CA . LEU A 1 84 ? -2.355 -15.422 22.221 1.00 95.25 84 LEU A CA 1
ATOM 668 C C . LEU A 1 84 ? -1.569 -16.731 22.294 1.00 95.25 84 LEU A C 1
ATOM 670 O O . LEU A 1 84 ? -0.449 -16.762 22.804 1.00 95.25 84 LEU A O 1
ATOM 674 N N . HIS A 1 85 ? -2.114 -17.796 21.730 1.00 95.00 85 HIS A N 1
ATOM 675 C CA . HIS A 1 85 ? -1.441 -19.082 21.555 1.00 95.00 85 HIS A CA 1
ATOM 676 C C . HIS A 1 85 ? -0.826 -19.202 20.153 1.00 95.00 85 HIS A C 1
ATOM 678 O O . HIS A 1 85 ? 0.099 -19.988 19.951 1.00 95.00 85 HIS A O 1
ATOM 684 N N . SER A 1 86 ? -1.283 -18.384 19.197 1.00 93.50 86 SER A N 1
ATOM 685 C CA . SER A 1 86 ? -0.706 -18.257 17.855 1.00 93.50 86 SER A CA 1
ATOM 686 C C . SER A 1 86 ? -0.451 -16.798 17.467 1.00 93.50 86 SER A C 1
ATOM 688 O O . SER A 1 86 ? -1.248 -15.906 17.758 1.00 93.50 86 SER A O 1
ATOM 690 N N . HIS A 1 87 ? 0.650 -16.555 16.747 1.00 91.25 87 HIS A N 1
ATOM 691 C CA . HIS A 1 87 ? 0.954 -15.245 16.155 1.00 91.25 87 HIS A CA 1
ATOM 692 C C . HIS A 1 87 ? -0.120 -14.799 15.145 1.00 91.25 87 HIS A C 1
ATOM 694 O O . HIS A 1 87 ? -0.430 -13.612 15.045 1.00 91.25 87 HIS A O 1
ATOM 700 N N . ASP A 1 88 ? -0.751 -15.752 14.456 1.00 94.00 88 ASP A N 1
ATOM 701 C CA . ASP A 1 88 ? -1.754 -15.482 13.418 1.00 94.00 88 ASP A CA 1
ATOM 702 C C . ASP A 1 88 ? -3.097 -14.997 13.989 1.00 94.00 88 ASP A C 1
ATOM 704 O O . ASP A 1 88 ? -3.919 -14.426 13.268 1.00 94.00 88 ASP A O 1
ATOM 708 N N . SER A 1 89 ? -3.336 -15.217 15.285 1.00 94.69 89 SER A N 1
ATOM 709 C CA . SER A 1 89 ? -4.603 -14.893 15.947 1.00 94.69 89 SER A CA 1
ATOM 710 C C . SER A 1 89 ? -4.733 -13.418 16.316 1.00 94.69 89 SER A C 1
ATOM 712 O O . SER A 1 89 ? -5.851 -12.926 16.478 1.00 94.69 89 SER A O 1
ATOM 714 N N . LEU A 1 90 ? -3.617 -12.690 16.429 1.00 95.00 90 LEU A N 1
ATOM 715 C CA . LEU A 1 90 ? -3.599 -11.335 16.981 1.00 95.00 90 LEU A CA 1
ATOM 716 C C . LEU A 1 90 ? -4.457 -10.354 16.169 1.00 95.00 90 LEU A C 1
ATOM 718 O O . LEU A 1 90 ? -5.327 -9.682 16.727 1.00 95.00 90 LEU A O 1
ATOM 722 N N . LEU A 1 91 ? -4.261 -10.292 14.847 1.00 95.50 91 LEU A N 1
ATOM 723 C CA . LEU A 1 91 ? -5.036 -9.383 13.998 1.00 95.50 91 LEU A CA 1
ATOM 724 C C . LEU A 1 91 ? -6.530 -9.753 13.955 1.00 95.50 91 LEU A C 1
ATOM 726 O O . LEU A 1 91 ? -7.346 -8.862 14.186 1.00 95.50 91 LEU A O 1
ATOM 730 N N . PRO A 1 92 ? -6.934 -11.021 13.730 1.00 95.19 92 PRO A N 1
ATOM 731 C CA . PRO A 1 92 ? -8.331 -11.435 13.851 1.00 95.19 92 PRO A CA 1
ATOM 732 C C . PRO A 1 92 ? -8.989 -11.045 15.176 1.00 95.19 92 PRO A C 1
ATOM 734 O O . PRO A 1 92 ? -10.084 -10.479 15.153 1.00 95.19 92 PRO A O 1
ATOM 737 N N . LEU A 1 93 ? -8.319 -11.299 16.308 1.00 94.81 93 LEU A N 1
ATOM 738 C CA . LEU A 1 93 ? -8.843 -11.004 17.644 1.00 94.81 93 LEU A CA 1
ATOM 739 C C . LEU A 1 93 ? -9.031 -9.503 17.880 1.00 94.81 93 LEU A C 1
ATOM 741 O O . LEU A 1 93 ? -10.056 -9.094 18.425 1.00 94.81 93 LEU A O 1
ATOM 745 N N . LEU A 1 94 ? -8.062 -8.681 17.469 1.00 95.56 94 LEU A N 1
ATOM 746 C CA . LEU A 1 94 ? -8.114 -7.236 17.695 1.00 95.56 94 LEU A CA 1
ATOM 747 C C . LEU A 1 94 ? -8.937 -6.488 16.645 1.00 95.56 94 LEU A C 1
ATOM 749 O O . LEU A 1 94 ? -9.468 -5.423 16.961 1.00 95.56 94 LEU A O 1
ATOM 753 N N . SER A 1 95 ? -9.097 -7.036 15.434 1.00 95.69 95 SER A N 1
ATOM 754 C CA . SER A 1 95 ? -9.772 -6.370 14.309 1.00 95.69 95 SER A CA 1
ATOM 755 C C . SER A 1 95 ? -11.119 -5.716 14.647 1.00 95.69 95 SER A C 1
ATOM 757 O O . SER A 1 95 ? -11.342 -4.597 14.188 1.00 95.69 95 SER A O 1
ATOM 759 N N . PRO A 1 96 ? -12.019 -6.308 15.463 1.00 95.25 96 PRO A N 1
ATOM 760 C CA . PRO A 1 96 ? -13.302 -5.680 15.763 1.00 95.25 96 PRO A CA 1
ATOM 761 C C . PRO A 1 96 ? -13.184 -4.453 16.682 1.00 95.25 96 PRO A C 1
ATOM 763 O O . PRO A 1 96 ? -14.107 -3.648 16.732 1.00 95.25 96 PRO A O 1
ATOM 766 N N . PHE A 1 97 ? -12.078 -4.311 17.415 1.00 94.56 97 PHE A N 1
ATOM 767 C CA . PHE A 1 97 ? -11.847 -3.220 18.362 1.00 94.56 97 PHE A CA 1
ATOM 768 C C . PHE A 1 97 ? -11.045 -2.062 17.764 1.00 94.56 97 PHE A C 1
ATOM 770 O O . PHE A 1 97 ? -11.013 -0.987 18.366 1.00 94.56 97 PHE A O 1
ATOM 777 N N . LEU A 1 98 ? -10.405 -2.258 16.603 1.00 94.38 98 LEU A N 1
ATOM 778 C CA . LEU A 1 98 ? -9.540 -1.246 15.986 1.00 94.38 98 LEU A CA 1
ATOM 779 C C . LEU A 1 98 ? -10.311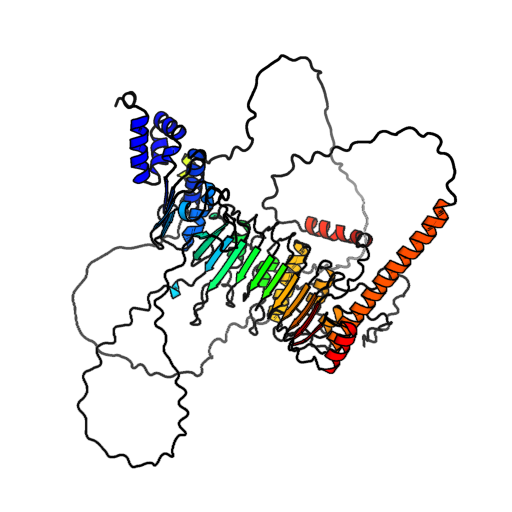 0.021 15.587 1.00 94.38 98 LEU A C 1
ATOM 781 O O . LEU A 1 98 ? -9.783 1.122 15.701 1.00 94.38 98 LEU A O 1
ATOM 785 N N . SER A 1 99 ? -11.592 -0.093 15.221 1.00 93.00 99 SER A N 1
ATOM 786 C CA . SER A 1 99 ? -12.452 1.075 14.970 1.00 93.00 99 SER A CA 1
ATOM 787 C C . SER A 1 99 ? -12.802 1.865 16.240 1.00 93.00 99 SER A C 1
ATOM 789 O O . SER A 1 99 ? -13.342 2.964 16.156 1.00 93.00 99 SER A O 1
ATOM 791 N N . ALA A 1 100 ? -12.522 1.311 17.422 1.00 95.19 100 ALA A N 1
ATOM 792 C CA . ALA A 1 100 ? -12.779 1.916 18.724 1.00 95.19 100 ALA A CA 1
ATOM 793 C C . ALA A 1 100 ? -11.485 2.294 19.467 1.00 95.19 100 ALA A C 1
ATOM 795 O O . ALA A 1 100 ? -11.538 2.532 20.674 1.00 95.19 100 ALA A O 1
ATOM 796 N N . LEU A 1 101 ? -10.342 2.377 18.772 1.00 94.06 101 LEU A N 1
ATOM 797 C CA . LEU A 1 101 ? -9.046 2.761 19.353 1.00 94.06 101 LEU A CA 1
ATOM 798 C C . LEU A 1 101 ? -9.066 4.029 20.220 1.00 94.06 101 LEU A C 1
ATOM 800 O O . LEU A 1 101 ? -8.451 3.986 21.285 1.00 94.06 101 LEU A O 1
ATOM 804 N N . PRO A 1 102 ? -9.823 5.100 19.895 1.00 94.56 102 PRO A N 1
ATOM 805 C CA . PRO A 1 102 ? -9.947 6.275 20.767 1.00 94.56 102 PRO A CA 1
ATOM 806 C C . PRO A 1 102 ? -10.405 5.996 22.197 1.00 94.56 102 PRO A C 1
ATOM 808 O O . PRO A 1 102 ? -10.239 6.833 23.082 1.00 94.56 102 PRO A O 1
ATOM 811 N N . ARG A 1 103 ? -11.010 4.831 22.431 1.00 95.06 103 ARG A N 1
ATOM 812 C CA . ARG A 1 103 ? -11.536 4.413 23.729 1.00 95.06 103 ARG A CA 1
ATOM 813 C C . ARG A 1 103 ? -10.571 3.496 24.484 1.00 95.06 103 ARG A C 1
ATOM 815 O O . ARG A 1 103 ? -10.854 3.154 25.628 1.00 95.06 103 ARG A O 1
ATOM 822 N N . TRP A 1 104 ? -9.458 3.073 23.892 1.00 95.69 104 TRP A N 1
ATOM 823 C CA . TRP A 1 104 ? -8.534 2.156 24.556 1.00 95.69 104 TRP A CA 1
ATOM 824 C C . TRP A 1 104 ? -7.702 2.912 25.595 1.00 95.69 104 TRP A C 1
ATOM 826 O O . TRP A 1 104 ? -7.127 3.953 25.297 1.00 95.69 104 TRP A O 1
ATOM 836 N N . ARG A 1 105 ? -7.607 2.389 26.822 1.00 94.81 105 ARG A N 1
ATOM 837 C CA . ARG A 1 105 ? -6.660 2.916 27.826 1.00 94.81 105 ARG A CA 1
ATOM 838 C C . ARG A 1 105 ? -5.422 2.038 27.931 1.00 94.81 105 ARG A C 1
ATOM 840 O O . ARG A 1 105 ? -4.303 2.546 27.985 1.00 94.81 105 ARG A O 1
ATOM 847 N N . LYS A 1 106 ? -5.633 0.721 27.954 1.00 95.50 106 LYS A N 1
ATOM 848 C CA . LYS A 1 106 ? -4.587 -0.289 28.115 1.00 95.50 106 LYS A CA 1
ATOM 849 C C . LYS A 1 106 ? -4.841 -1.482 27.194 1.00 95.50 106 LYS A C 1
ATOM 851 O O . LYS A 1 106 ? -5.958 -1.987 27.156 1.00 95.50 106 LYS A O 1
ATOM 856 N N . CYS A 1 107 ? -3.808 -1.969 26.513 1.00 96.69 107 CYS A N 1
ATOM 857 C CA . CYS A 1 107 ? -3.806 -3.278 25.858 1.00 96.69 107 CYS A CA 1
ATOM 858 C C . CYS A 1 107 ? -2.733 -4.161 26.504 1.00 96.69 107 CYS A C 1
ATOM 860 O O . CYS A 1 107 ? -1.599 -3.728 26.684 1.00 96.69 107 CYS A O 1
ATOM 862 N N . THR A 1 108 ? -3.098 -5.371 26.913 1.00 95.94 108 THR A N 1
ATOM 863 C CA . THR A 1 108 ? -2.178 -6.375 27.463 1.00 95.94 108 THR A CA 1
ATOM 864 C C . THR A 1 108 ? -2.197 -7.580 26.538 1.00 95.94 108 THR A C 1
ATOM 866 O O . THR A 1 108 ? -3.252 -8.182 26.351 1.00 95.94 108 THR A O 1
ATOM 869 N N . LEU A 1 109 ? -1.049 -7.909 25.961 1.00 96.31 109 LEU A N 1
ATOM 870 C CA . LEU A 1 109 ? -0.824 -9.117 25.179 1.00 96.31 109 LEU A CA 1
ATOM 871 C C . LEU A 1 109 ? -0.074 -10.120 26.062 1.00 96.31 109 LEU A C 1
ATOM 873 O O . LEU A 1 109 ? 0.873 -9.734 26.749 1.00 96.31 109 LEU A O 1
ATOM 877 N N . ALA A 1 110 ? -0.512 -11.376 26.070 1.00 95.19 110 ALA A N 1
ATOM 878 C CA . ALA A 1 110 ? 0.123 -12.474 26.799 1.00 95.19 110 ALA A CA 1
ATOM 879 C C . ALA A 1 110 ? 0.223 -13.728 25.914 1.00 95.19 110 ALA A C 1
ATOM 881 O O . ALA A 1 110 ? -0.550 -13.871 24.969 1.00 95.19 110 ALA A O 1
ATOM 882 N N . GLY A 1 111 ? 1.122 -14.663 26.244 1.00 94.06 111 GLY A N 1
ATOM 883 C CA . GLY A 1 111 ? 1.287 -15.935 25.526 1.00 94.06 111 GLY A CA 1
ATOM 884 C C . GLY A 1 111 ? 2.489 -15.921 24.580 1.00 94.06 111 GLY A C 1
ATOM 885 O O . GLY A 1 111 ? 3.615 -15.748 25.036 1.00 94.06 111 GLY A O 1
ATOM 886 N N . THR A 1 112 ? 2.275 -16.086 23.270 1.00 90.81 112 THR A N 1
ATOM 887 C CA . THR A 1 112 ? 3.353 -16.028 22.252 1.00 90.81 112 THR A CA 1
ATOM 888 C C . THR A 1 112 ? 4.060 -14.676 22.198 1.00 90.81 112 THR A C 1
ATOM 890 O O . THR A 1 112 ? 5.176 -14.567 21.691 1.00 90.81 112 THR A O 1
ATOM 893 N N . ARG A 1 113 ? 3.407 -13.637 22.721 1.00 90.81 113 ARG A N 1
ATOM 894 C CA . ARG A 1 113 ? 3.936 -12.288 22.848 1.00 90.81 113 ARG A CA 1
ATOM 895 C C . ARG A 1 113 ? 3.452 -11.680 24.156 1.00 90.81 113 ARG A C 1
ATOM 897 O O . ARG A 1 113 ? 2.249 -11.613 24.392 1.00 90.81 113 ARG A O 1
ATOM 904 N N . GLU A 1 114 ? 4.389 -11.206 24.968 1.00 94.50 114 GLU A N 1
ATOM 905 C CA . GLU A 1 114 ? 4.093 -10.491 26.208 1.00 94.50 114 GLU A CA 1
ATOM 906 C C . GLU A 1 114 ? 4.360 -8.999 26.019 1.00 94.50 114 GLU A C 1
ATOM 908 O O . GLU A 1 114 ? 5.488 -8.581 25.765 1.00 94.50 114 GLU A O 1
ATOM 913 N N . GLU A 1 115 ? 3.313 -8.183 26.107 1.00 95.81 115 GLU A N 1
ATOM 914 C CA . GLU A 1 115 ? 3.425 -6.737 25.931 1.00 95.81 115 GLU A CA 1
ATOM 915 C C . GLU A 1 115 ? 2.342 -6.012 26.730 1.00 95.81 115 GLU A C 1
ATOM 917 O O . GLU A 1 115 ? 1.184 -6.428 26.758 1.00 95.81 115 GLU A O 1
ATOM 922 N N . VAL A 1 116 ? 2.700 -4.899 27.370 1.00 95.94 116 VAL A N 1
ATOM 923 C CA . VAL A 1 116 ? 1.741 -4.028 28.055 1.00 95.94 116 VAL A CA 1
ATOM 924 C C . VAL A 1 116 ? 1.833 -2.636 27.461 1.00 95.94 116 VAL A C 1
ATOM 926 O O . VAL A 1 116 ? 2.871 -1.987 27.518 1.00 95.94 116 VAL A O 1
ATOM 929 N N . ILE A 1 117 ? 0.715 -2.185 26.912 1.00 95.12 117 ILE A N 1
ATOM 930 C CA . ILE A 1 117 ? 0.621 -0.997 26.078 1.00 95.12 117 ILE A CA 1
ATOM 931 C C . ILE A 1 117 ? -0.335 -0.043 26.775 1.00 95.12 117 ILE A C 1
ATOM 933 O O . ILE A 1 117 ? -1.529 -0.325 26.900 1.00 95.12 117 ILE A O 1
ATOM 937 N N . ILE A 1 118 ? 0.196 1.066 27.278 1.00 94.81 118 ILE A N 1
ATOM 938 C CA . ILE A 1 118 ? -0.581 2.123 27.923 1.00 94.81 118 ILE A CA 1
ATOM 939 C C . ILE A 1 118 ? -0.709 3.247 26.908 1.00 94.81 118 ILE A C 1
ATOM 941 O O . ILE A 1 118 ? 0.259 3.921 26.576 1.00 94.81 118 ILE A O 1
ATOM 945 N N . PHE A 1 119 ? -1.909 3.453 26.384 1.00 91.50 119 PHE A N 1
ATOM 946 C CA . PHE A 1 119 ? -2.077 4.360 25.253 1.00 91.50 119 PHE A CA 1
ATOM 947 C C . PHE A 1 119 ? -1.948 5.839 25.620 1.00 91.50 119 PHE A C 1
ATOM 949 O O . PHE A 1 119 ? -1.577 6.647 24.773 1.00 91.50 119 PHE A O 1
ATOM 956 N N . ALA A 1 120 ? -2.162 6.178 26.892 1.00 90.12 120 ALA A N 1
ATOM 957 C CA . ALA A 1 120 ? -1.860 7.507 27.416 1.00 90.12 120 ALA A CA 1
ATOM 958 C C . ALA A 1 120 ? -0.363 7.867 27.321 1.00 90.12 120 ALA A C 1
ATOM 960 O O . ALA A 1 120 ? -0.033 9.048 27.340 1.00 90.12 120 ALA A O 1
ATOM 961 N N . ASP A 1 121 ? 0.520 6.869 27.192 1.00 91.06 121 ASP A N 1
ATOM 962 C CA . ASP A 1 121 ? 1.960 7.081 27.009 1.00 91.06 121 ASP A CA 1
ATOM 963 C C . ASP A 1 121 ? 2.328 7.255 25.523 1.00 91.06 121 ASP A C 1
ATOM 965 O O . ASP A 1 121 ? 3.413 7.738 25.207 1.00 91.06 121 ASP A O 1
ATOM 969 N N . ILE A 1 122 ? 1.432 6.863 24.607 1.00 87.75 122 ILE A N 1
ATOM 970 C CA . ILE A 1 122 ? 1.664 6.860 23.154 1.00 87.75 122 ILE A CA 1
ATOM 971 C C . ILE A 1 122 ? 1.035 8.086 22.488 1.00 87.75 122 ILE A C 1
ATOM 973 O O . ILE A 1 122 ? 1.608 8.630 21.545 1.00 87.75 122 ILE A O 1
ATOM 977 N N . TRP A 1 123 ? -0.133 8.535 22.958 1.00 85.25 123 TRP A N 1
ATOM 978 C CA . TRP A 1 123 ? -0.819 9.699 22.399 1.00 85.25 123 TRP A CA 1
ATOM 979 C C . TRP A 1 123 ? -1.046 10.795 23.435 1.00 85.25 123 TRP A C 1
ATOM 981 O O . TRP A 1 123 ? -1.302 10.542 24.612 1.00 85.25 123 TRP A O 1
ATOM 991 N N . SER A 1 124 ? -1.031 12.042 22.965 1.00 83.19 124 SER A N 1
ATOM 992 C CA . SER A 1 124 ? -1.458 13.182 23.772 1.00 83.19 124 SER A CA 1
ATOM 993 C C . SER A 1 124 ? -2.952 13.445 23.551 1.00 83.19 124 SER A C 1
ATOM 995 O O . SER A 1 124 ? -3.383 13.497 22.393 1.00 83.19 124 SER A O 1
ATOM 997 N N . PRO A 1 125 ? -3.749 13.666 24.615 1.00 81.56 125 PRO A N 1
ATOM 998 C CA . PRO A 1 125 ? -5.158 14.044 24.483 1.00 81.56 125 PRO A CA 1
ATOM 999 C C . PRO A 1 125 ? -5.350 15.363 23.715 1.00 81.56 125 PRO A C 1
ATOM 1001 O O . PRO A 1 125 ? -6.408 15.579 23.130 1.00 81.56 125 PRO A O 1
ATOM 1004 N N . ASP A 1 126 ? -4.324 16.217 23.666 1.00 86.75 126 ASP A N 1
ATOM 1005 C CA . ASP A 1 126 ? -4.381 17.509 22.976 1.00 86.75 126 ASP A CA 1
ATOM 1006 C C . ASP A 1 126 ? -4.288 17.385 21.444 1.00 86.75 126 ASP A C 1
ATOM 1008 O O . ASP A 1 126 ? -4.628 18.324 20.727 1.00 86.75 126 ASP A O 1
ATOM 1012 N N . ALA A 1 127 ? -3.839 16.238 20.926 1.00 83.06 127 ALA A N 1
ATOM 1013 C CA . ALA A 1 127 ? -3.594 16.030 19.497 1.00 83.06 127 ALA A CA 1
ATOM 1014 C C . ALA A 1 127 ? -4.768 15.351 18.750 1.00 83.06 127 ALA A C 1
ATOM 1016 O O . ALA A 1 127 ? -4.646 15.017 17.572 1.00 83.06 127 ALA A O 1
ATOM 1017 N N . GLY A 1 128 ? -5.922 15.176 19.411 1.00 86.62 128 GLY A N 1
ATOM 1018 C CA . GLY A 1 128 ? -7.141 14.593 18.832 1.00 86.62 128 GLY A CA 1
ATOM 1019 C C . GLY A 1 128 ? -7.378 13.124 19.198 1.00 86.62 128 GLY A C 1
ATOM 1020 O O . GLY A 1 128 ? -6.683 12.552 20.034 1.00 86.62 128 GLY A O 1
ATOM 1021 N N . ALA A 1 129 ? -8.386 12.497 18.594 1.00 87.06 129 ALA A N 1
ATOM 1022 C CA . ALA A 1 129 ? -8.627 11.069 18.781 1.00 87.06 129 ALA A CA 1
ATOM 1023 C C . ALA A 1 129 ? -7.549 10.254 18.036 1.00 87.06 129 ALA A C 1
ATOM 1025 O O . ALA A 1 129 ? -7.203 10.610 16.912 1.00 87.06 129 ALA A O 1
ATOM 1026 N N . PRO A 1 130 ? -6.995 9.192 18.640 1.00 88.25 130 PRO A N 1
ATOM 1027 C CA . PRO A 1 130 ? -6.017 8.338 17.983 1.00 88.25 130 PRO A CA 1
ATOM 1028 C C . PRO A 1 130 ? -6.680 7.514 16.883 1.00 88.25 130 PRO A C 1
ATOM 1030 O O . PRO A 1 130 ? -7.698 6.855 17.104 1.00 88.25 130 PRO A O 1
ATOM 1033 N N . GLU A 1 131 ? -6.066 7.515 15.709 1.00 88.50 131 GLU A N 1
ATOM 1034 C CA . GLU A 1 131 ? -6.521 6.745 14.557 1.00 88.50 131 GLU A CA 1
ATOM 1035 C C . GLU A 1 131 ? -5.398 5.805 14.116 1.00 88.50 131 GLU A C 1
ATOM 1037 O O . GLU A 1 131 ? -4.226 6.189 14.074 1.00 88.50 131 GLU A O 1
ATOM 1042 N N . LEU A 1 132 ? -5.742 4.545 13.829 1.00 89.38 132 LEU A N 1
ATOM 1043 C CA . LEU A 1 132 ? -4.793 3.619 13.218 1.00 89.38 132 LEU A CA 1
ATOM 1044 C C . LEU A 1 132 ? -4.675 3.967 11.743 1.00 89.38 132 LEU A C 1
ATOM 1046 O O . LEU A 1 132 ? -5.574 3.673 10.959 1.00 89.38 132 LEU A O 1
ATOM 1050 N N . ASP A 1 133 ? -3.561 4.583 11.386 1.00 92.44 133 ASP A N 1
ATOM 1051 C CA . ASP A 1 133 ? -3.305 5.045 10.027 1.00 92.44 133 ASP A CA 1
ATOM 1052 C C . ASP A 1 133 ? -2.695 3.945 9.165 1.00 92.44 133 ASP A C 1
ATOM 1054 O O . ASP A 1 133 ? -2.981 3.832 7.973 1.00 92.44 133 ASP A O 1
ATOM 1058 N N . ALA A 1 134 ? -1.869 3.101 9.783 1.00 92.69 134 ALA A N 1
ATOM 1059 C CA . ALA A 1 134 ? -1.011 2.187 9.058 1.00 92.69 134 ALA A CA 1
ATOM 1060 C C . ALA A 1 134 ? -0.831 0.846 9.787 1.00 92.69 134 ALA A C 1
ATOM 1062 O O . ALA A 1 134 ? -0.639 0.791 11.005 1.00 92.69 134 ALA A O 1
ATOM 1063 N N . LEU A 1 135 ? -0.880 -0.245 9.023 1.00 93.94 135 LEU A N 1
ATOM 1064 C CA . LEU A 1 135 ? -0.624 -1.610 9.481 1.00 93.94 135 LEU A CA 1
ATOM 1065 C C . LEU A 1 135 ? 0.539 -2.203 8.684 1.00 93.94 135 LEU A C 1
ATOM 1067 O O . LEU A 1 135 ? 0.481 -2.258 7.456 1.00 93.94 135 LEU A O 1
ATOM 1071 N N . LYS A 1 136 ? 1.554 -2.723 9.375 1.00 95.44 136 LYS A N 1
ATOM 1072 C CA . LYS A 1 136 ? 2.592 -3.565 8.777 1.00 95.44 136 LYS A CA 1
ATOM 1073 C C . LYS A 1 136 ? 2.503 -4.986 9.288 1.00 95.44 136 LYS A C 1
ATOM 1075 O O . LYS A 1 136 ? 2.481 -5.229 10.494 1.00 95.44 136 LYS A O 1
ATOM 1080 N N . LEU A 1 137 ? 2.501 -5.923 8.354 1.00 92.75 137 LEU A N 1
ATOM 1081 C CA . LEU A 1 137 ? 2.475 -7.351 8.613 1.00 92.75 137 LEU A CA 1
ATOM 1082 C C . LEU A 1 137 ? 3.753 -7.985 8.063 1.00 92.75 137 LEU A C 1
ATOM 1084 O O . LEU A 1 137 ? 3.978 -8.021 6.855 1.00 92.75 137 LEU A O 1
ATOM 1088 N N . ASN A 1 138 ? 4.581 -8.500 8.959 1.00 92.50 138 ASN A N 1
ATOM 1089 C CA . ASN A 1 138 ? 5.766 -9.271 8.621 1.00 92.50 138 ASN A CA 1
ATOM 1090 C C . ASN A 1 138 ? 5.397 -10.760 8.657 1.00 92.50 138 ASN A C 1
ATOM 1092 O O . ASN A 1 138 ? 5.126 -11.313 9.725 1.00 92.50 138 ASN A O 1
ATOM 1096 N N . LEU A 1 139 ? 5.350 -11.388 7.488 1.00 90.00 139 LEU A N 1
ATOM 1097 C CA . LEU A 1 139 ? 5.123 -12.815 7.324 1.00 90.00 139 LEU A CA 1
ATOM 1098 C C . LEU A 1 139 ? 6.454 -13.551 7.408 1.00 90.00 139 LEU A C 1
ATOM 1100 O O . LEU A 1 139 ? 7.333 -13.301 6.587 1.00 90.00 139 LEU A O 1
ATOM 1104 N N . PHE A 1 140 ? 6.592 -14.450 8.376 1.00 88.75 140 PHE A N 1
ATOM 1105 C CA . PHE A 1 140 ? 7.806 -15.237 8.579 1.00 88.75 140 PHE A CA 1
ATOM 1106 C C . PHE A 1 140 ? 7.510 -16.737 8.502 1.00 88.75 140 PHE A C 1
ATOM 1108 O O . PHE A 1 140 ? 6.400 -17.189 8.783 1.00 88.75 140 PHE A O 1
ATOM 1115 N N . ASP A 1 141 ? 8.519 -17.524 8.139 1.00 82.50 141 ASP A N 1
ATOM 1116 C CA . ASP A 1 141 ? 8.419 -18.981 8.157 1.00 82.50 141 ASP A CA 1
ATOM 1117 C C . ASP A 1 141 ? 8.479 -19.491 9.611 1.00 82.50 141 ASP A C 1
ATOM 1119 O O . ASP A 1 141 ? 9.482 -19.252 10.284 1.00 82.50 141 ASP A O 1
ATOM 1123 N N . PRO A 1 142 ? 7.473 -20.219 10.132 1.00 80.12 142 PRO A N 1
ATOM 1124 C CA . PRO A 1 142 ? 7.532 -20.777 11.485 1.00 80.12 142 PRO A CA 1
ATOM 1125 C C . PRO A 1 142 ? 8.781 -21.635 11.736 1.00 80.12 142 PRO A C 1
ATOM 1127 O O . PRO A 1 142 ? 9.246 -21.708 12.876 1.00 80.12 142 PRO A O 1
ATOM 1130 N N . ALA A 1 143 ? 9.364 -22.246 10.696 1.00 78.62 143 ALA A N 1
ATOM 1131 C CA . ALA A 1 143 ? 10.608 -23.002 10.818 1.00 78.62 143 ALA A CA 1
ATOM 1132 C C . ALA A 1 143 ? 11.790 -22.129 11.283 1.00 78.62 143 ALA A C 1
ATOM 1134 O O . ALA A 1 143 ? 12.682 -22.632 11.972 1.00 78.62 143 ALA A O 1
ATOM 1135 N N . SER A 1 144 ? 11.778 -20.824 10.981 1.00 76.19 144 SER A N 1
ATOM 1136 C CA . SER A 1 144 ? 12.826 -19.890 11.405 1.00 76.19 144 SER A CA 1
ATOM 1137 C C . SER A 1 144 ? 12.766 -19.544 12.893 1.00 76.19 144 SER A C 1
ATOM 1139 O O . SER A 1 144 ? 13.762 -19.075 13.432 1.00 76.19 144 SER A O 1
ATOM 1141 N N . LEU A 1 145 ? 11.625 -19.758 13.562 1.00 72.81 145 LEU A N 1
ATOM 1142 C CA . LEU A 1 145 ? 11.492 -19.565 15.012 1.00 72.81 145 LEU A CA 1
ATOM 1143 C C . LEU A 1 145 ? 11.891 -20.797 15.823 1.00 72.81 145 LEU A C 1
ATOM 1145 O O . LEU A 1 145 ? 11.914 -20.726 17.053 1.00 72.81 145 LEU A O 1
ATOM 1149 N N . SER A 1 146 ? 12.184 -21.930 15.175 1.00 69.50 146 SER A N 1
ATOM 1150 C CA . SER A 1 146 ? 12.705 -23.071 15.918 1.00 69.50 146 SER A CA 1
ATOM 1151 C C . SER A 1 146 ? 14.026 -22.649 16.580 1.00 69.50 146 SER A C 1
ATOM 1153 O O . SER A 1 146 ? 14.921 -22.168 15.879 1.00 69.50 146 SER A O 1
ATOM 1155 N N . PRO A 1 147 ? 14.155 -22.753 17.922 1.00 66.81 147 PRO A N 1
ATOM 1156 C CA . PRO A 1 147 ? 15.416 -22.439 18.577 1.00 66.81 147 PRO A CA 1
ATOM 1157 C C . PRO A 1 147 ? 16.488 -23.291 17.896 1.00 66.81 147 PRO A C 1
ATOM 1159 O O . PRO A 1 147 ? 16.216 -24.479 17.671 1.00 66.81 147 PRO A O 1
ATOM 1162 N N . PRO A 1 148 ? 17.651 -22.714 17.524 1.00 62.50 148 PRO A N 1
ATOM 1163 C CA . PRO A 1 148 ? 18.684 -23.431 16.787 1.00 62.50 148 PRO A CA 1
ATOM 1164 C C . PRO A 1 148 ? 18.917 -24.736 17.527 1.00 62.50 148 PRO A C 1
ATOM 1166 O O . PRO A 1 148 ? 19.267 -24.685 18.708 1.00 62.50 148 PRO A O 1
ATOM 1169 N N . ALA A 1 149 ? 18.567 -25.857 16.874 1.00 63.44 149 ALA A N 1
ATOM 1170 C CA . ALA A 1 149 ? 18.405 -27.164 17.503 1.00 63.44 149 ALA A CA 1
ATOM 1171 C C . ALA A 1 149 ? 19.524 -27.337 18.514 1.00 63.44 149 ALA A C 1
ATOM 1173 O O . ALA A 1 149 ? 20.674 -27.407 18.083 1.00 63.44 149 ALA A O 1
ATOM 1174 N N . THR A 1 150 ? 19.169 -27.251 19.809 1.00 56.56 150 THR A N 1
ATOM 1175 C CA . THR A 1 150 ? 20.073 -26.942 20.927 1.00 56.56 150 THR A CA 1
ATOM 1176 C C . THR A 1 150 ? 21.415 -27.544 20.614 1.00 56.56 150 THR A C 1
ATOM 1178 O O . THR A 1 150 ? 21.480 -28.776 20.625 1.00 56.56 150 THR A O 1
ATOM 1181 N N . ALA A 1 151 ? 22.373 -26.697 20.185 1.00 51.12 151 ALA A N 1
ATOM 1182 C CA . ALA A 1 151 ? 23.616 -27.118 19.544 1.00 51.12 151 ALA A CA 1
ATOM 1183 C C . ALA A 1 151 ? 24.061 -28.373 20.261 1.00 51.12 151 ALA A C 1
ATOM 1185 O O . ALA A 1 151 ? 24.342 -28.286 21.459 1.00 51.12 151 ALA A O 1
ATOM 1186 N N . THR A 1 152 ? 23.900 -29.532 19.601 1.00 52.03 152 THR A N 1
ATOM 1187 C CA . THR A 1 152 ? 24.038 -30.827 20.268 1.00 52.03 152 THR A CA 1
ATOM 1188 C C . THR A 1 152 ? 25.391 -30.745 20.912 1.00 52.03 152 THR A C 1
ATOM 1190 O O . THR A 1 152 ? 26.362 -30.648 20.166 1.00 52.03 152 THR A O 1
ATOM 1193 N N . VAL A 1 153 ? 25.417 -30.613 22.246 1.00 53.25 153 VAL A N 1
ATOM 1194 C CA . VAL A 1 153 ? 26.628 -30.294 22.995 1.00 53.25 153 VAL A CA 1
ATOM 1195 C C . VAL A 1 153 ? 27.616 -31.321 22.514 1.00 53.25 153 VAL A C 1
ATOM 1197 O O . VAL A 1 153 ? 27.422 -32.511 22.777 1.00 53.25 153 VAL A O 1
ATOM 1200 N N . LEU A 1 154 ? 28.555 -30.864 21.679 1.00 51.66 154 LEU A N 1
ATOM 1201 C CA . LEU A 1 154 ? 29.525 -31.715 21.026 1.00 51.66 154 LEU A CA 1
ATOM 1202 C C . LEU A 1 154 ? 30.120 -32.484 22.187 1.00 51.66 154 LEU A C 1
ATOM 1204 O O . LEU A 1 154 ? 30.651 -31.864 23.115 1.00 51.66 154 LEU A O 1
ATOM 1208 N N . ALA A 1 155 ? 29.876 -33.800 22.214 1.00 62.03 155 ALA A N 1
ATOM 1209 C CA . ALA A 1 155 ? 30.385 -34.642 23.278 1.00 62.03 155 ALA A CA 1
ATOM 1210 C C . ALA A 1 155 ? 31.856 -34.251 23.451 1.00 62.03 155 ALA A C 1
ATOM 1212 O O . ALA A 1 155 ? 32.528 -34.071 22.426 1.00 62.03 155 ALA A O 1
ATOM 1213 N N . PRO A 1 156 ? 32.315 -34.009 24.694 1.00 68.50 156 PRO A N 1
ATOM 1214 C CA . PRO A 1 156 ? 33.641 -33.464 24.942 1.00 68.50 156 PRO A CA 1
ATOM 1215 C C . PRO A 1 156 ? 34.640 -34.214 24.062 1.00 68.50 156 PRO A C 1
ATOM 1217 O O . PRO A 1 156 ? 34.538 -35.446 23.991 1.00 68.50 156 PRO A O 1
ATOM 1220 N N . PRO A 1 157 ? 35.521 -33.498 23.336 1.00 69.56 157 PRO A N 1
ATOM 1221 C CA . PRO A 1 157 ? 36.402 -34.119 22.361 1.00 69.56 157 PRO A CA 1
ATOM 1222 C C . PRO A 1 157 ? 37.066 -35.340 23.007 1.00 69.56 157 PRO A C 1
ATOM 1224 O O . PRO A 1 157 ? 37.502 -35.242 24.162 1.00 69.56 157 PRO A O 1
ATOM 1227 N N . PRO A 1 158 ? 37.083 -36.506 22.331 1.00 70.06 158 PRO A N 1
ATOM 1228 C CA . PRO A 1 158 ? 37.691 -37.702 22.892 1.00 70.06 158 PRO A CA 1
ATOM 1229 C C . PRO A 1 158 ? 39.112 -37.361 23.339 1.00 70.06 158 PRO A C 1
ATOM 1231 O O . PRO A 1 158 ? 39.838 -36.661 22.631 1.00 70.06 158 PRO A O 1
ATOM 1234 N N . ALA A 1 159 ? 39.460 -37.801 24.551 1.00 70.62 159 ALA A N 1
ATOM 1235 C CA . ALA A 1 159 ? 40.728 -37.486 25.196 1.00 70.62 159 ALA A CA 1
ATOM 1236 C C . ALA A 1 159 ? 41.911 -37.656 24.220 1.00 70.62 159 ALA A C 1
ATOM 1238 O O . ALA A 1 159 ? 41.905 -38.604 23.428 1.00 70.62 159 ALA A O 1
ATOM 1239 N N . PRO A 1 160 ? 42.915 -36.760 24.269 1.00 66.94 160 PRO A N 1
ATOM 1240 C CA . PRO A 1 160 ? 44.025 -36.754 23.326 1.00 66.94 160 PRO A CA 1
ATOM 1241 C C . PRO A 1 160 ? 44.700 -38.127 23.288 1.00 66.94 160 PRO A C 1
ATOM 1243 O O . PRO A 1 160 ? 45.185 -38.628 24.305 1.00 66.94 160 PRO A O 1
ATOM 1246 N N . VAL A 1 161 ? 44.709 -38.738 22.103 1.00 72.25 161 VAL A N 1
ATOM 1247 C CA . VAL A 1 161 ? 45.477 -39.955 21.835 1.00 72.25 161 VAL A CA 1
ATOM 1248 C C . VAL A 1 161 ? 46.961 -39.605 22.017 1.00 72.25 161 VAL A C 1
ATOM 1250 O O . VAL A 1 161 ? 47.406 -38.592 21.472 1.00 72.25 161 VAL A O 1
ATOM 1253 N N . PRO A 1 162 ? 47.731 -40.377 22.807 1.00 69.31 162 PRO A N 1
ATOM 1254 C CA . PRO A 1 162 ? 49.148 -40.105 23.014 1.00 69.31 162 PRO A CA 1
ATOM 1255 C C . PRO A 1 162 ? 49.923 -40.174 21.687 1.00 69.31 162 PRO A C 1
ATOM 1257 O O . PRO A 1 162 ? 49.555 -40.955 20.806 1.00 69.31 162 PRO A O 1
ATOM 1260 N N . PRO A 1 163 ? 50.992 -39.372 21.541 1.00 60.19 163 PRO A N 1
ATOM 1261 C CA . PRO A 1 163 ? 51.724 -39.234 20.290 1.00 60.19 163 PRO A CA 1
ATOM 1262 C C . PRO A 1 163 ? 52.386 -40.563 19.921 1.00 60.19 163 PRO A C 1
ATOM 1264 O O . PRO A 1 163 ? 53.213 -41.080 20.671 1.00 60.19 163 PRO A O 1
ATOM 1267 N N . ILE A 1 164 ? 51.997 -41.108 18.769 1.00 62.94 164 ILE A N 1
ATOM 1268 C CA . ILE A 1 164 ? 52.736 -42.174 18.096 1.00 62.94 164 ILE A CA 1
ATOM 1269 C C . ILE A 1 164 ? 53.835 -41.511 17.267 1.00 62.94 164 ILE A C 1
ATOM 1271 O O . ILE A 1 164 ? 53.626 -40.464 16.658 1.00 62.94 164 ILE A O 1
ATOM 1275 N N . ASP A 1 165 ? 55.001 -42.138 17.352 1.00 56.81 165 ASP A N 1
ATOM 1276 C CA . ASP A 1 165 ? 56.321 -41.740 16.890 1.00 56.81 165 ASP A CA 1
ATOM 1277 C C . ASP A 1 165 ? 56.393 -40.897 15.609 1.00 56.81 165 ASP A C 1
ATOM 1279 O O . ASP A 1 165 ? 55.785 -41.182 14.579 1.00 56.81 165 ASP A O 1
ATOM 1283 N N . ALA A 1 166 ? 57.229 -39.866 15.715 1.00 55.78 166 ALA A N 1
ATOM 1284 C CA . ALA A 1 166 ? 57.637 -38.966 14.656 1.00 55.78 166 ALA A CA 1
ATOM 1285 C C . ALA A 1 166 ? 58.420 -39.695 13.552 1.00 55.78 166 ALA A C 1
ATOM 1287 O O . ALA A 1 166 ? 59.466 -40.290 13.820 1.00 55.78 166 ALA A O 1
ATOM 1288 N N . GLU A 1 167 ? 57.979 -39.536 12.304 1.00 61.12 167 GLU A N 1
ATOM 1289 C CA . GLU A 1 167 ? 58.858 -39.630 11.138 1.00 61.12 167 GLU A CA 1
ATOM 1290 C C . GLU A 1 167 ? 59.199 -38.216 10.626 1.00 61.12 167 GLU A C 1
ATOM 1292 O O . GLU A 1 167 ? 58.329 -37.342 10.613 1.00 61.12 167 GLU A O 1
ATOM 1297 N N . PRO A 1 168 ? 60.461 -37.954 10.239 1.00 63.28 168 PRO A N 1
ATOM 1298 C CA . PRO A 1 168 ? 60.889 -36.648 9.753 1.00 63.28 168 PRO A CA 1
ATOM 1299 C C . PRO A 1 168 ? 60.521 -36.470 8.273 1.00 63.28 168 PRO A C 1
ATOM 1301 O O . PRO A 1 168 ? 61.094 -37.127 7.403 1.00 63.28 168 PRO A O 1
ATOM 1304 N N . GLU A 1 169 ? 59.599 -35.552 7.976 1.00 52.19 169 GLU A N 1
ATOM 1305 C CA . GLU A 1 169 ? 59.368 -35.093 6.603 1.00 52.19 169 GLU A CA 1
ATOM 1306 C C . GLU A 1 169 ? 60.489 -34.147 6.120 1.00 52.19 169 GLU A C 1
ATOM 1308 O O . GLU A 1 169 ? 61.053 -33.387 6.915 1.00 52.19 169 GLU A O 1
ATOM 1313 N N . PRO A 1 170 ? 60.840 -34.189 4.820 1.00 63.25 170 PRO A N 1
ATOM 1314 C CA . PRO A 1 170 ? 61.929 -33.407 4.253 1.00 63.25 170 PRO A CA 1
ATOM 1315 C C . PRO A 1 170 ? 61.539 -31.949 3.966 1.00 63.25 170 PRO A C 1
ATOM 1317 O O . PRO A 1 170 ? 60.473 -31.654 3.431 1.00 63.25 170 PRO A O 1
ATOM 1320 N N . GLU A 1 171 ? 62.486 -31.055 4.257 1.00 56.12 171 GLU A N 1
ATOM 1321 C CA . GLU A 1 171 ? 62.547 -29.643 3.864 1.00 56.12 171 GLU A CA 1
ATOM 1322 C C . GLU A 1 171 ? 62.151 -29.420 2.392 1.00 56.12 171 GLU A C 1
ATOM 1324 O O . GLU A 1 171 ? 62.915 -29.710 1.467 1.00 56.12 171 GLU A O 1
ATOM 1329 N N . ILE A 1 172 ? 60.973 -28.833 2.175 1.00 52.00 172 ILE A N 1
ATOM 1330 C CA . ILE A 1 172 ? 60.608 -28.174 0.919 1.00 52.00 172 ILE A CA 1
ATOM 1331 C C . ILE A 1 172 ? 60.611 -26.670 1.182 1.00 52.00 172 ILE A C 1
ATOM 1333 O O . ILE A 1 172 ? 59.805 -26.149 1.949 1.00 52.00 172 ILE A O 1
ATOM 1337 N N . ALA A 1 173 ? 61.552 -25.978 0.543 1.00 61.31 173 ALA A N 1
ATOM 1338 C CA . ALA A 1 173 ? 61.665 -24.529 0.558 1.00 61.31 173 ALA A CA 1
ATOM 1339 C C . ALA A 1 173 ? 60.437 -23.883 -0.109 1.00 61.31 173 ALA A C 1
ATOM 1341 O O . ALA A 1 173 ? 60.204 -24.063 -1.306 1.00 61.31 173 ALA A O 1
ATOM 1342 N N . VAL A 1 174 ? 59.677 -23.114 0.670 1.00 53.84 174 VAL A N 1
ATOM 1343 C CA . VAL A 1 174 ? 58.588 -22.248 0.198 1.00 53.84 174 VAL A CA 1
ATOM 1344 C C . VAL A 1 174 ? 59.132 -20.816 0.068 1.00 53.84 174 VAL A C 1
ATOM 1346 O O . VAL A 1 174 ? 59.815 -20.357 0.985 1.00 53.84 174 VAL A O 1
ATOM 1349 N N . PRO A 1 175 ? 58.886 -20.109 -1.051 1.00 63.84 175 PRO A N 1
ATOM 1350 C CA . PRO A 1 175 ? 59.311 -18.723 -1.232 1.00 63.84 175 PRO A CA 1
ATOM 1351 C C . PRO A 1 175 ? 58.405 -17.740 -0.471 1.00 63.84 175 PRO A C 1
ATOM 1353 O O . PRO A 1 175 ? 57.221 -17.996 -0.269 1.00 63.84 175 PRO A O 1
ATOM 1356 N N . GLU A 1 176 ? 58.999 -16.614 -0.071 1.00 61.34 176 GLU A N 1
ATOM 1357 C CA . GLU A 1 176 ? 58.417 -15.546 0.753 1.00 61.34 176 GLU A CA 1
ATOM 1358 C C . GLU A 1 176 ? 57.050 -15.025 0.259 1.00 61.34 176 GLU A C 1
ATOM 1360 O O . GLU A 1 176 ? 56.906 -14.717 -0.931 1.00 61.34 176 GLU A O 1
ATOM 1365 N N . PRO A 1 177 ? 56.058 -14.847 1.156 1.00 59.97 177 PRO A N 1
ATOM 1366 C CA . PRO A 1 177 ? 54.842 -14.109 0.854 1.00 59.97 177 PRO A CA 1
ATOM 1367 C C . PRO A 1 177 ? 55.046 -12.607 1.107 1.00 59.97 177 PRO A C 1
ATOM 1369 O O . PRO A 1 177 ? 55.590 -12.192 2.126 1.00 59.97 177 PRO A O 1
ATOM 1372 N N . ASN A 1 178 ? 54.571 -11.780 0.176 1.00 54.12 178 ASN A N 1
ATOM 1373 C CA . ASN A 1 178 ? 54.381 -10.352 0.409 1.00 54.12 178 ASN A CA 1
ATOM 1374 C C . ASN A 1 178 ? 53.251 -10.162 1.431 1.00 54.12 178 ASN A C 1
ATOM 1376 O O . ASN A 1 178 ? 52.083 -10.384 1.106 1.00 54.12 178 ASN A O 1
ATOM 1380 N N . ASP A 1 179 ? 53.611 -9.716 2.633 1.00 45.88 179 ASP A N 1
ATOM 1381 C CA . ASP A 1 179 ? 52.698 -9.268 3.683 1.00 45.88 179 ASP A CA 1
ATOM 1382 C C . ASP A 1 179 ? 51.931 -8.010 3.236 1.00 45.88 179 ASP A C 1
ATOM 1384 O O . ASP A 1 179 ? 52.375 -6.874 3.410 1.00 45.88 179 ASP A O 1
ATOM 1388 N N . VAL A 1 180 ? 50.742 -8.214 2.671 1.00 52.78 180 VAL A N 1
ATOM 1389 C CA . VAL A 1 180 ? 49.644 -7.247 2.769 1.00 52.78 180 VAL A CA 1
ATOM 1390 C C . VAL A 1 180 ? 48.667 -7.834 3.777 1.00 52.78 180 VAL A C 1
ATOM 1392 O O . VAL A 1 180 ? 47.794 -8.627 3.429 1.00 52.78 180 VAL A O 1
ATOM 1395 N N . LEU A 1 181 ? 48.866 -7.470 5.045 1.00 44.09 181 LEU A N 1
ATOM 1396 C CA . LEU A 1 181 ? 47.923 -7.711 6.132 1.00 44.09 181 LEU A CA 1
ATOM 1397 C C . LEU A 1 181 ? 46.638 -6.923 5.818 1.00 44.09 181 LEU A C 1
ATOM 1399 O O . LEU A 1 181 ? 46.509 -5.746 6.147 1.00 44.09 181 LEU A O 1
ATOM 1403 N N . VAL A 1 182 ? 45.703 -7.555 5.112 1.00 52.06 182 VAL A N 1
ATOM 1404 C CA . VAL A 1 182 ? 44.297 -7.163 5.173 1.00 52.06 182 VAL A CA 1
ATOM 1405 C C . VAL A 1 182 ? 43.798 -7.748 6.485 1.00 52.06 182 VAL A C 1
ATOM 1407 O O . VAL A 1 182 ? 43.556 -8.949 6.577 1.00 52.06 182 VAL A O 1
ATOM 1410 N N . GLU A 1 183 ? 43.740 -6.920 7.527 1.00 46.72 183 GLU A N 1
ATOM 1411 C CA . GLU A 1 183 ? 42.989 -7.237 8.739 1.00 46.72 183 GLU A CA 1
ATOM 1412 C C . GLU A 1 183 ? 41.516 -7.380 8.332 1.00 46.72 183 GLU A C 1
ATOM 1414 O O . GLU A 1 183 ? 40.764 -6.408 8.292 1.00 46.72 183 GLU A O 1
ATOM 1419 N N . PHE A 1 184 ? 41.110 -8.595 7.960 1.00 41.91 184 PHE A N 1
ATOM 1420 C CA . PHE A 1 184 ? 39.715 -8.998 8.012 1.00 41.91 184 PHE A CA 1
ATOM 1421 C C . PHE A 1 184 ? 39.356 -9.016 9.493 1.00 41.91 184 PHE A C 1
ATOM 1423 O O . PHE A 1 184 ? 39.633 -9.975 10.213 1.00 41.91 184 PHE A O 1
ATOM 1430 N N . SER A 1 185 ? 38.828 -7.897 9.982 1.00 44.53 185 SER A N 1
ATOM 1431 C CA . SER A 1 185 ? 38.101 -7.871 11.237 1.00 44.53 185 SER A CA 1
ATOM 1432 C C . SER A 1 185 ? 36.803 -8.650 11.023 1.00 44.53 185 SER A C 1
ATOM 1434 O O . SER A 1 185 ? 35.737 -8.054 10.893 1.00 44.53 185 SER A O 1
ATOM 1436 N N . ASP A 1 186 ? 36.905 -9.980 10.986 1.00 47.38 186 ASP A N 1
ATOM 1437 C CA . ASP A 1 186 ? 35.796 -10.922 11.170 1.00 47.38 186 ASP A CA 1
ATOM 1438 C C . ASP A 1 186 ? 35.372 -10.897 12.651 1.00 47.38 186 ASP A C 1
ATOM 1440 O O . ASP A 1 186 ? 35.261 -11.919 13.327 1.00 47.38 186 ASP A O 1
ATOM 1444 N N . ALA A 1 187 ? 35.184 -9.689 13.190 1.00 55.88 187 ALA A N 1
ATOM 1445 C CA . ALA A 1 187 ? 34.316 -9.490 14.326 1.00 55.88 187 ALA A CA 1
ATOM 1446 C C . ALA A 1 187 ? 32.910 -9.665 13.755 1.00 55.88 187 ALA A C 1
ATOM 1448 O O . ALA A 1 187 ? 32.261 -8.703 13.351 1.00 55.88 187 ALA A O 1
ATOM 1449 N N . GLU A 1 188 ? 32.489 -10.924 13.631 1.00 61.59 188 GLU A N 1
ATOM 1450 C CA . GLU A 1 188 ? 31.078 -11.254 13.736 1.00 61.59 188 GLU A CA 1
ATOM 1451 C C . GLU A 1 188 ? 30.658 -10.685 15.091 1.00 61.59 188 GLU A C 1
ATOM 1453 O O . GLU A 1 188 ? 30.876 -11.300 16.134 1.00 61.59 188 GLU A O 1
ATOM 1458 N N . ASP A 1 189 ? 30.225 -9.421 15.083 1.00 60.84 189 ASP A N 1
ATOM 1459 C CA . ASP A 1 189 ? 29.592 -8.793 16.222 1.00 60.84 189 ASP A CA 1
ATOM 1460 C C . ASP A 1 189 ? 28.456 -9.744 16.590 1.00 60.84 189 ASP A C 1
ATOM 1462 O O . ASP A 1 189 ? 27.488 -9.894 15.839 1.00 60.84 189 ASP A O 1
ATOM 1466 N N . ASP A 1 190 ? 28.623 -10.436 17.718 1.00 70.12 190 ASP A N 1
ATOM 1467 C CA . ASP A 1 190 ? 27.567 -11.124 18.448 1.00 70.12 190 ASP A CA 1
ATOM 1468 C C . ASP A 1 190 ? 26.542 -10.051 18.875 1.00 70.12 190 ASP A C 1
ATOM 1470 O O . ASP A 1 190 ? 26.412 -9.721 20.057 1.00 70.12 190 ASP A O 1
ATOM 1474 N N . GLU A 1 191 ? 25.863 -9.421 17.908 1.00 78.94 191 GLU A N 1
ATOM 1475 C CA . GLU A 1 191 ? 24.757 -8.508 18.136 1.00 78.94 191 GLU A CA 1
ATOM 1476 C C . GLU A 1 191 ? 23.663 -9.340 18.790 1.00 78.94 191 GLU A C 1
ATOM 1478 O O . GLU A 1 191 ? 22.911 -10.075 18.144 1.00 78.94 191 GLU A O 1
ATOM 1483 N N . GLU A 1 192 ? 23.627 -9.256 20.118 1.00 84.88 192 GLU A N 1
ATOM 1484 C CA . GLU A 1 192 ? 22.559 -9.794 20.936 1.00 84.88 192 GLU A CA 1
ATOM 1485 C C . GLU A 1 192 ? 21.223 -9.413 20.276 1.00 84.88 192 GLU A C 1
ATOM 1487 O O . GLU A 1 192 ? 21.008 -8.231 19.978 1.00 84.88 192 GLU A O 1
ATOM 1492 N N . PRO A 1 193 ? 20.344 -10.389 19.978 1.00 81.81 193 PRO A N 1
ATOM 1493 C CA . PRO A 1 193 ? 19.167 -10.149 19.160 1.00 81.81 193 PRO A CA 1
ATOM 1494 C C . PRO A 1 193 ? 18.341 -9.026 19.782 1.00 81.81 193 PRO A C 1
ATOM 1496 O O . PRO A 1 193 ? 17.839 -9.154 20.901 1.00 81.81 193 PRO A O 1
ATOM 1499 N N . SER A 1 194 ? 18.218 -7.909 19.058 1.00 84.88 194 SER A N 1
ATOM 1500 C CA . SER A 1 194 ? 17.487 -6.741 19.542 1.00 84.88 194 SER A CA 1
ATOM 1501 C C . SER A 1 194 ? 16.067 -7.147 19.964 1.00 84.88 194 SER A C 1
ATOM 1503 O O . SER A 1 194 ? 15.444 -7.959 19.267 1.00 84.88 194 SER A O 1
ATOM 1505 N N . PRO A 1 195 ? 15.530 -6.608 21.074 1.00 87.31 195 PRO A N 1
ATOM 1506 C CA . PRO A 1 195 ? 14.192 -6.959 21.529 1.00 87.31 195 PRO A CA 1
ATOM 1507 C C . PRO A 1 195 ? 13.161 -6.679 20.424 1.00 87.31 195 PRO A C 1
ATOM 1509 O O . PRO A 1 195 ? 13.306 -5.698 19.684 1.00 87.31 195 PRO A O 1
ATOM 1512 N N . PRO A 1 196 ? 12.111 -7.513 20.299 1.00 86.44 196 PRO A N 1
ATOM 1513 C CA . PRO A 1 196 ? 11.134 -7.358 19.235 1.00 86.44 196 PRO A CA 1
ATOM 1514 C C . PRO A 1 196 ? 10.477 -5.969 19.295 1.00 86.44 196 PRO A C 1
ATOM 1516 O O . PRO A 1 196 ? 10.221 -5.441 20.383 1.00 86.44 196 PRO A O 1
ATOM 1519 N N . PRO A 1 197 ? 10.181 -5.361 18.134 1.00 91.31 197 PRO A N 1
ATOM 1520 C CA . PRO A 1 197 ? 9.546 -4.050 18.071 1.00 91.31 197 PRO A CA 1
ATOM 1521 C C . PRO A 1 197 ? 8.172 -4.075 18.766 1.00 91.31 197 PRO A C 1
ATOM 1523 O O . PRO A 1 197 ? 7.447 -5.048 18.564 1.00 91.31 197 PRO A O 1
ATOM 1526 N N . PRO A 1 198 ? 7.762 -3.037 19.530 1.00 94.06 198 PRO A N 1
ATOM 1527 C CA . PRO A 1 198 ? 6.429 -2.976 20.142 1.00 94.06 198 PRO A CA 1
ATOM 1528 C C . PRO A 1 198 ? 5.310 -3.018 19.093 1.00 94.06 198 PRO A C 1
ATOM 1530 O O . PRO A 1 198 ? 5.506 -2.586 17.956 1.00 94.06 198 PRO A O 1
ATOM 1533 N N . THR A 1 199 ? 4.140 -3.537 19.480 1.00 94.06 199 THR A N 1
ATOM 1534 C CA . THR A 1 199 ? 3.008 -3.797 18.571 1.00 94.06 199 THR A CA 1
ATOM 1535 C C . THR A 1 199 ? 2.440 -2.494 18.039 1.00 94.06 199 THR A C 1
ATOM 1537 O O . THR A 1 199 ? 2.117 -2.401 16.859 1.00 94.06 199 THR A O 1
ATOM 1540 N N . PHE A 1 200 ? 2.313 -1.490 18.908 1.00 93.25 200 PHE A N 1
ATOM 1541 C CA . PHE A 1 200 ? 1.847 -0.159 18.542 1.00 93.25 200 PHE A CA 1
ATOM 1542 C C . PHE A 1 200 ? 2.988 0.840 18.671 1.00 93.25 200 PHE A C 1
ATOM 1544 O O . PHE A 1 200 ? 3.718 0.861 19.664 1.00 93.25 200 PHE A O 1
ATOM 1551 N N . ARG A 1 201 ? 3.125 1.687 17.655 1.00 91.88 201 ARG A N 1
ATOM 1552 C CA . ARG A 1 201 ? 4.125 2.750 17.584 1.00 91.88 201 ARG A CA 1
ATOM 1553 C C . ARG A 1 201 ? 3.448 4.046 17.167 1.00 91.88 201 ARG A C 1
ATOM 1555 O O . ARG A 1 201 ? 2.515 4.038 16.366 1.00 91.88 201 ARG A O 1
ATOM 1562 N N . GLN A 1 202 ? 3.937 5.161 17.694 1.00 88.56 202 GLN A N 1
ATOM 1563 C CA . GLN A 1 202 ? 3.576 6.470 17.166 1.00 88.56 202 GLN A CA 1
ATOM 1564 C C . GLN A 1 202 ? 4.265 6.651 15.809 1.00 88.56 202 GLN A C 1
ATOM 1566 O O . GLN A 1 202 ? 5.453 6.341 15.677 1.00 88.56 202 GLN A O 1
ATOM 1571 N N . ALA A 1 203 ? 3.534 7.134 14.804 1.00 84.19 203 ALA A N 1
ATOM 1572 C CA . ALA A 1 203 ? 4.143 7.482 13.527 1.00 84.19 203 ALA A CA 1
ATOM 1573 C C . ALA A 1 203 ? 5.246 8.532 13.757 1.00 84.19 203 ALA A C 1
ATOM 1575 O O . ALA A 1 203 ? 5.020 9.562 14.389 1.00 84.19 203 ALA A O 1
ATOM 1576 N N . THR A 1 204 ? 6.454 8.276 13.250 1.00 74.50 204 THR A N 1
ATOM 1577 C CA . THR A 1 204 ? 7.624 9.156 13.426 1.00 74.50 204 THR A CA 1
ATOM 1578 C C . THR A 1 204 ? 7.566 10.421 12.566 1.00 74.50 204 THR A C 1
ATOM 1580 O O . THR A 1 204 ? 8.521 11.200 12.542 1.00 74.50 204 THR A O 1
ATOM 1583 N N . THR A 1 205 ? 6.459 10.654 11.855 1.00 69.56 205 THR A N 1
ATOM 1584 C CA . THR A 1 205 ? 6.272 11.847 11.034 1.00 69.56 205 THR A CA 1
ATOM 1585 C C . THR A 1 205 ? 6.332 13.108 11.900 1.00 69.56 205 THR A C 1
ATOM 1587 O O . THR A 1 205 ? 5.703 13.171 12.960 1.00 69.56 205 THR A O 1
ATOM 1590 N N . PRO A 1 206 ? 7.102 14.127 11.483 1.00 47.72 206 PRO A N 1
ATOM 1591 C CA . PRO A 1 206 ? 7.384 15.269 12.328 1.00 47.72 206 PRO A CA 1
ATOM 1592 C C . PRO A 1 206 ? 6.120 16.116 12.518 1.00 47.72 206 PRO A C 1
ATOM 1594 O O . PRO A 1 206 ? 5.632 16.732 11.577 1.00 47.72 206 PRO A O 1
ATOM 1597 N N . LEU A 1 207 ? 5.690 16.195 13.782 1.00 50.75 207 LEU A N 1
ATOM 1598 C CA . LEU A 1 207 ? 4.791 17.186 14.387 1.00 50.75 207 LEU A CA 1
ATOM 1599 C C . LEU A 1 207 ? 3.275 16.898 14.290 1.00 50.75 207 LEU A C 1
ATOM 1601 O O . LEU A 1 207 ? 2.642 17.006 13.247 1.00 50.75 207 LEU A O 1
ATOM 1605 N N . THR A 1 208 ? 2.677 16.690 15.472 1.00 55.62 208 THR A N 1
ATOM 1606 C CA . THR A 1 208 ? 1.246 16.847 15.836 1.00 55.62 208 THR A CA 1
ATOM 1607 C C . THR A 1 208 ? 0.224 15.787 15.416 1.00 55.62 208 THR A C 1
ATOM 1609 O O . THR A 1 208 ? -0.931 15.905 15.815 1.00 55.62 208 THR A O 1
ATOM 1612 N N . SER A 1 209 ? 0.597 14.733 14.692 1.00 67.44 209 SER A N 1
ATOM 1613 C CA . SER A 1 209 ? -0.377 13.722 14.261 1.00 67.44 209 SER A CA 1
ATOM 1614 C C . SER A 1 209 ? -0.564 12.597 15.292 1.00 67.44 209 SER A C 1
ATOM 1616 O O . SER A 1 209 ? 0.397 11.909 15.635 1.00 67.44 209 SER A O 1
ATOM 1618 N N . ASN A 1 210 ? -1.803 12.348 15.728 1.00 80.38 210 ASN A N 1
ATOM 1619 C CA . ASN A 1 210 ? -2.194 11.198 16.564 1.00 80.38 210 ASN A CA 1
ATOM 1620 C C . ASN A 1 210 ? -2.356 9.893 15.756 1.00 80.38 210 ASN A C 1
ATOM 1622 O O . ASN A 1 210 ? -3.243 9.079 16.017 1.00 80.38 210 ASN A O 1
ATOM 1626 N N . LEU A 1 211 ? -1.486 9.700 14.762 1.00 88.31 211 LEU A N 1
ATOM 1627 C CA . LEU A 1 211 ? -1.500 8.531 13.891 1.00 88.31 211 LEU A CA 1
ATOM 1628 C C . LEU A 1 211 ? -0.716 7.399 14.546 1.00 88.31 211 LEU A C 1
ATOM 1630 O O . LEU A 1 211 ? 0.465 7.535 14.892 1.00 88.31 211 LEU A O 1
ATOM 1634 N N . LEU A 1 212 ? -1.406 6.278 14.721 1.00 91.31 212 LEU A N 1
ATOM 1635 C CA . LEU A 1 212 ? -0.829 5.044 15.212 1.00 91.31 212 LEU A CA 1
ATOM 1636 C C . LEU A 1 212 ? -0.439 4.151 14.046 1.00 91.31 212 LEU A C 1
ATOM 1638 O O . LEU A 1 212 ? -1.127 4.063 13.027 1.00 91.31 212 LEU A O 1
ATOM 1642 N N . TYR A 1 213 ? 0.652 3.439 14.264 1.00 93.19 213 TYR A N 1
ATOM 1643 C CA . TYR A 1 213 ? 1.123 2.377 13.410 1.00 93.19 213 TYR A CA 1
ATOM 1644 C C . TYR A 1 213 ? 1.116 1.064 14.188 1.00 93.19 213 TYR A C 1
ATOM 1646 O O . TYR A 1 213 ? 1.574 1.016 15.333 1.00 93.19 213 TYR A O 1
ATOM 1654 N N . MET A 1 214 ? 0.603 0.006 13.568 1.00 95.38 214 MET A N 1
ATOM 1655 C CA . MET A 1 214 ? 0.584 -1.338 14.141 1.00 95.38 214 MET A CA 1
ATOM 1656 C C . MET A 1 214 ? 1.560 -2.232 13.378 1.00 95.38 214 MET A C 1
ATOM 1658 O O . MET A 1 214 ? 1.454 -2.353 12.160 1.00 95.38 214 MET A O 1
ATOM 1662 N N . GLU A 1 215 ? 2.498 -2.866 14.080 1.00 95.81 215 GLU A N 1
ATOM 1663 C CA . GLU A 1 215 ? 3.465 -3.803 13.502 1.00 95.81 215 GLU A CA 1
ATOM 1664 C C . GLU A 1 215 ? 3.248 -5.208 14.053 1.00 95.81 215 GLU A C 1
ATOM 1666 O O . GLU A 1 215 ? 3.384 -5.463 15.252 1.00 95.81 215 GLU A O 1
ATOM 1671 N N . LEU A 1 216 ? 2.922 -6.132 13.154 1.00 94.75 216 LEU A N 1
ATOM 1672 C CA . LEU A 1 216 ? 2.597 -7.512 13.478 1.00 94.75 216 LEU A CA 1
ATOM 1673 C C . LEU A 1 216 ? 3.566 -8.470 12.806 1.00 94.75 216 LEU A C 1
ATOM 1675 O O . LEU A 1 216 ? 4.021 -8.240 11.687 1.00 94.75 216 LEU A O 1
ATOM 1679 N N . THR A 1 217 ? 3.845 -9.570 13.492 1.00 93.38 217 THR A N 1
ATOM 1680 C CA . THR A 1 217 ? 4.505 -10.743 12.930 1.00 93.38 217 THR A CA 1
ATOM 1681 C C . THR A 1 217 ? 3.481 -11.870 12.866 1.00 93.38 217 THR A C 1
ATOM 1683 O O . THR A 1 217 ? 2.754 -12.095 13.833 1.00 93.38 217 THR A O 1
ATOM 1686 N N . ALA A 1 218 ? 3.389 -12.549 11.727 1.00 93.25 218 ALA A N 1
ATOM 1687 C CA . ALA A 1 218 ? 2.486 -13.679 11.530 1.00 93.25 218 ALA A CA 1
ATOM 1688 C C . ALA A 1 218 ? 3.162 -14.759 10.679 1.00 93.25 218 ALA A C 1
ATOM 1690 O O . ALA A 1 218 ? 4.058 -14.474 9.891 1.00 93.25 218 ALA A O 1
ATOM 1691 N N . THR A 1 219 ? 2.727 -16.000 10.835 1.00 91.25 219 THR A N 1
ATOM 1692 C CA . THR A 1 219 ? 3.146 -17.131 9.996 1.00 91.25 219 THR A CA 1
ATOM 1693 C C . THR A 1 219 ? 2.251 -17.297 8.774 1.00 91.25 219 THR A C 1
ATOM 1695 O O . THR A 1 219 ? 2.672 -17.842 7.756 1.00 91.25 219 THR A O 1
ATOM 1698 N N . SER A 1 220 ? 1.011 -16.808 8.846 1.00 92.31 220 SER A N 1
ATOM 1699 C CA . SER A 1 220 ? 0.074 -16.835 7.729 1.00 92.31 220 SER A CA 1
ATOM 1700 C C . SER A 1 220 ? -0.824 -15.599 7.689 1.00 92.31 220 SER A C 1
ATOM 1702 O O . SER A 1 220 ? -1.012 -14.886 8.677 1.00 92.31 220 SER A O 1
ATOM 1704 N N . LEU A 1 221 ? -1.388 -15.327 6.511 1.00 93.69 221 LEU A N 1
ATOM 1705 C CA . LEU A 1 221 ? -2.389 -14.278 6.366 1.00 93.69 221 LEU A CA 1
ATOM 1706 C C . LEU A 1 221 ? -3.709 -14.702 7.030 1.00 93.69 221 LEU A C 1
ATOM 1708 O O . LEU A 1 221 ? -4.177 -15.825 6.813 1.00 93.69 221 LEU A O 1
ATOM 1712 N N . PRO A 1 222 ? -4.369 -13.801 7.774 1.00 93.12 222 PRO A N 1
ATOM 1713 C CA . PRO A 1 222 ? -5.647 -14.103 8.401 1.00 93.12 222 PRO A CA 1
ATOM 1714 C C . PRO A 1 222 ? -6.733 -14.414 7.368 1.00 93.12 222 PRO A C 1
ATOM 1716 O O . PRO A 1 222 ? -6.795 -13.845 6.275 1.00 93.12 222 PRO A O 1
ATOM 1719 N N . ARG A 1 223 ? -7.640 -15.321 7.738 1.00 89.06 223 ARG A N 1
ATOM 1720 C CA . ARG A 1 223 ? -8.775 -15.701 6.889 1.00 89.06 223 ARG A CA 1
ATOM 1721 C C . ARG A 1 223 ? -9.768 -14.527 6.778 1.00 89.06 223 ARG A C 1
ATOM 1723 O O . ARG A 1 223 ? -10.021 -13.838 7.758 1.00 89.06 223 ARG A O 1
ATOM 1730 N N . PRO A 1 224 ? -10.416 -14.302 5.623 1.00 77.75 224 PRO A N 1
ATOM 1731 C CA . PRO A 1 224 ? -11.305 -13.147 5.425 1.00 77.75 224 PRO A CA 1
ATOM 1732 C C . PRO A 1 224 ? -12.480 -13.110 6.398 1.00 77.75 224 PRO A C 1
ATOM 1734 O O . PRO A 1 224 ? -12.860 -12.055 6.889 1.00 77.75 224 PRO A O 1
ATOM 1737 N N . ASN A 1 225 ? -13.064 -14.271 6.698 1.00 85.19 225 ASN A N 1
ATOM 1738 C CA . ASN A 1 225 ? -14.211 -14.368 7.593 1.00 85.19 225 ASN A CA 1
ATOM 1739 C C . ASN A 1 225 ? -13.859 -14.020 9.046 1.00 85.19 225 ASN A C 1
ATOM 1741 O O . ASN A 1 225 ? -14.770 -13.814 9.847 1.00 85.19 225 ASN A O 1
ATOM 1745 N N . THR A 1 226 ? -12.573 -13.907 9.383 1.00 90.12 226 THR A N 1
ATOM 1746 C CA . THR A 1 226 ? -12.110 -13.562 10.727 1.00 90.12 226 THR A CA 1
ATOM 1747 C C . THR A 1 226 ? -11.754 -12.083 10.883 1.00 90.12 226 THR A C 1
ATOM 1749 O O . THR A 1 226 ? -11.667 -11.617 12.015 1.00 90.12 226 THR A O 1
ATOM 1752 N N . LEU A 1 227 ? -11.645 -11.312 9.790 1.00 93.75 227 LEU A N 1
ATOM 1753 C CA . LEU A 1 227 ? -11.328 -9.876 9.828 1.00 93.75 227 LEU A CA 1
ATOM 1754 C C . LEU A 1 227 ? -12.563 -8.984 9.743 1.00 93.75 227 LEU A C 1
ATOM 1756 O O . LEU A 1 227 ? -13.393 -9.136 8.845 1.00 93.75 227 LEU A O 1
ATOM 1760 N N . SER A 1 228 ? -12.747 -8.119 10.740 1.00 93.06 228 SER A N 1
ATOM 1761 C CA . SER A 1 228 ? -13.737 -7.036 10.649 1.00 93.06 228 SER A CA 1
ATOM 1762 C C . SER A 1 228 ? -13.224 -5.978 9.664 1.00 93.06 228 SER A C 1
ATOM 1764 O O . SER A 1 228 ? -12.011 -5.918 9.473 1.00 93.06 228 SER A O 1
ATOM 1766 N N . PRO A 1 229 ? -14.085 -5.147 9.045 1.00 95.31 229 PRO A N 1
ATOM 1767 C CA . PRO A 1 229 ? -13.616 -4.069 8.179 1.00 95.31 229 PRO A CA 1
ATOM 1768 C C . PRO A 1 229 ? -12.577 -3.189 8.887 1.00 95.31 229 PRO A C 1
ATOM 1770 O O . PRO A 1 229 ? -12.816 -2.688 9.987 1.00 95.31 229 PRO A O 1
ATOM 1773 N N . LEU A 1 230 ? -11.417 -3.043 8.257 1.00 95.06 230 LEU A N 1
ATOM 1774 C CA . LEU A 1 230 ? -10.254 -2.317 8.741 1.00 95.06 230 LEU A CA 1
ATOM 1775 C C . LEU A 1 230 ? -10.194 -0.958 8.038 1.00 95.06 230 LEU A C 1
ATOM 1777 O O . LEU A 1 230 ? -10.263 -0.875 6.810 1.00 95.06 230 LEU A O 1
ATOM 1781 N N . PHE A 1 231 ? -10.071 0.112 8.822 1.00 95.12 231 PHE A N 1
ATOM 1782 C CA . PHE A 1 231 ? -10.187 1.493 8.339 1.00 95.12 231 PHE A CA 1
ATOM 1783 C C . PHE A 1 231 ? -8.858 2.265 8.337 1.00 95.12 231 PHE A C 1
ATOM 1785 O O . PHE A 1 231 ? -8.874 3.490 8.385 1.00 95.12 231 PHE A O 1
ATOM 1792 N N . PHE A 1 232 ? -7.720 1.571 8.262 1.00 95.12 232 PHE A N 1
ATOM 1793 C CA . PHE A 1 232 ? -6.418 2.220 8.078 1.00 95.12 232 PHE A CA 1
ATOM 1794 C C . PHE A 1 232 ? -6.188 2.633 6.617 1.00 95.12 232 PHE A C 1
ATOM 1796 O O . PHE A 1 232 ? -6.720 2.016 5.686 1.00 95.12 232 PHE A O 1
ATOM 1803 N N . ALA A 1 233 ? -5.377 3.672 6.420 1.00 96.19 233 ALA A N 1
ATOM 1804 C CA . ALA A 1 233 ? -5.038 4.223 5.112 1.00 96.19 233 ALA A CA 1
ATOM 1805 C C . ALA A 1 233 ? -3.842 3.513 4.460 1.00 96.19 233 ALA A C 1
ATOM 1807 O O . ALA A 1 233 ? -3.738 3.513 3.234 1.00 96.19 233 ALA A O 1
ATOM 1808 N N . SER A 1 234 ? -2.964 2.882 5.241 1.00 96.94 234 SER A N 1
ATOM 1809 C CA . SER A 1 234 ? -1.739 2.249 4.744 1.00 96.94 234 SER A CA 1
ATOM 1810 C C . SER A 1 234 ? -1.603 0.795 5.197 1.00 96.94 234 SER A C 1
ATOM 1812 O O . SER A 1 234 ? -1.826 0.463 6.362 1.00 96.94 234 SER A O 1
ATOM 1814 N N . LEU A 1 235 ? -1.227 -0.082 4.266 1.00 97.06 235 LEU A N 1
ATOM 1815 C CA . LEU A 1 235 ? -0.938 -1.491 4.519 1.00 97.06 235 LEU A CA 1
ATOM 1816 C C . LEU A 1 235 ? 0.385 -1.871 3.871 1.00 97.06 235 LEU A C 1
ATOM 1818 O O . LEU A 1 235 ? 0.537 -1.758 2.656 1.00 97.06 235 LEU A O 1
ATOM 1822 N N . GLU A 1 236 ? 1.303 -2.389 4.675 1.00 97.00 236 GLU A N 1
ATOM 1823 C CA . GLU A 1 236 ? 2.562 -2.957 4.210 1.00 97.00 236 GLU A CA 1
ATOM 1824 C C . GLU A 1 236 ? 2.633 -4.434 4.607 1.00 97.00 236 GLU A C 1
ATOM 1826 O O . GLU A 1 236 ? 2.476 -4.783 5.775 1.00 97.00 236 GLU A O 1
ATOM 1831 N N . ILE A 1 237 ? 2.859 -5.323 3.645 1.00 96.19 237 ILE A N 1
ATOM 1832 C CA . ILE A 1 237 ? 3.030 -6.756 3.901 1.00 96.19 237 ILE A CA 1
ATOM 1833 C C . ILE A 1 237 ? 4.404 -7.168 3.385 1.00 96.19 237 ILE A C 1
ATOM 1835 O O . ILE A 1 237 ? 4.684 -7.019 2.197 1.00 96.19 237 ILE A O 1
ATOM 1839 N N . LYS A 1 238 ? 5.256 -7.687 4.273 1.00 94.94 238 LYS A N 1
ATOM 1840 C CA . LYS A 1 238 ? 6.591 -8.191 3.927 1.00 94.94 238 LYS A CA 1
ATOM 1841 C C . LYS A 1 238 ? 6.680 -9.673 4.208 1.00 94.94 238 LYS A C 1
ATOM 1843 O O . LYS A 1 238 ? 6.452 -10.082 5.339 1.00 94.94 238 LYS A O 1
ATOM 1848 N N . GLU A 1 239 ? 7.056 -10.456 3.213 1.00 92.81 239 GLU A N 1
ATOM 1849 C CA . GLU A 1 239 ? 7.463 -11.843 3.397 1.00 92.81 239 GLU A CA 1
ATOM 1850 C C . GLU A 1 239 ? 8.968 -11.906 3.634 1.00 92.81 239 GLU A C 1
ATOM 1852 O O . GLU A 1 239 ? 9.765 -11.529 2.774 1.00 92.81 239 GLU A O 1
ATOM 1857 N N . THR A 1 240 ? 9.373 -12.405 4.795 1.00 87.12 240 THR A N 1
ATOM 1858 C CA . THR A 1 240 ? 10.771 -12.723 5.066 1.00 87.12 240 THR A CA 1
ATOM 1859 C C . THR A 1 240 ? 11.033 -14.170 4.660 1.00 87.12 240 THR A C 1
ATOM 1861 O O . THR A 1 240 ? 10.667 -15.109 5.366 1.00 87.12 240 THR A O 1
ATOM 1864 N N . SER A 1 241 ? 11.682 -14.374 3.506 1.00 74.75 241 SER A N 1
ATOM 1865 C CA . SER A 1 241 ? 12.244 -15.691 3.184 1.00 74.75 241 SER A CA 1
ATOM 1866 C C . SER A 1 241 ? 13.324 -16.015 4.206 1.00 74.75 241 SER A C 1
ATOM 1868 O O . SER A 1 241 ? 14.246 -15.220 4.398 1.00 74.75 241 SER A O 1
ATOM 1870 N N . ALA A 1 242 ? 13.272 -17.201 4.808 1.00 65.25 242 ALA A N 1
ATOM 1871 C CA . ALA A 1 242 ? 14.449 -17.735 5.472 1.00 65.25 242 ALA A CA 1
ATOM 1872 C C . ALA A 1 242 ? 15.579 -17.824 4.430 1.00 65.25 242 ALA A C 1
ATOM 1874 O O . ALA A 1 242 ? 15.389 -18.354 3.332 1.00 65.25 242 ALA A O 1
ATOM 1875 N N . THR A 1 243 ? 16.748 -17.282 4.760 1.00 61.66 243 THR A N 1
ATOM 1876 C CA . THR A 1 243 ? 17.935 -17.194 3.890 1.00 61.66 243 THR A CA 1
ATOM 1877 C C . THR A 1 243 ? 18.485 -18.558 3.454 1.00 61.66 243 THR A C 1
ATOM 1879 O O . THR A 1 243 ? 19.304 -18.634 2.545 1.00 61.66 243 THR A O 1
ATOM 1882 N N . ASN A 1 244 ? 17.996 -19.656 4.035 1.00 62.59 244 ASN A N 1
ATOM 1883 C CA . ASN A 1 244 ? 18.557 -20.997 3.870 1.00 62.59 244 ASN A CA 1
ATOM 1884 C C . ASN A 1 244 ? 17.882 -21.845 2.779 1.00 62.59 244 ASN A C 1
ATOM 1886 O O . ASN A 1 244 ? 17.814 -23.065 2.909 1.00 62.59 244 ASN A O 1
ATOM 1890 N N . GLY A 1 245 ? 17.350 -21.225 1.719 1.00 60.78 245 GLY A N 1
ATOM 1891 C CA . GLY A 1 245 ? 16.761 -21.955 0.583 1.00 60.78 245 GLY A CA 1
ATOM 1892 C C . GLY A 1 245 ? 15.576 -22.858 0.954 1.00 60.78 245 GLY A C 1
ATOM 1893 O O . GLY A 1 245 ? 15.193 -23.732 0.176 1.00 60.78 245 GLY A O 1
ATOM 1894 N N . GLY A 1 246 ? 15.003 -22.665 2.145 1.00 57.97 246 GLY A N 1
ATOM 1895 C CA . GLY A 1 246 ? 13.780 -23.330 2.556 1.00 57.97 246 GLY A CA 1
ATOM 1896 C C . GLY A 1 246 ? 12.634 -22.843 1.681 1.00 57.97 246 GLY A C 1
ATOM 1897 O O . GLY A 1 246 ? 12.516 -21.646 1.424 1.00 57.97 246 GLY A O 1
ATOM 1898 N N . LEU A 1 247 ? 11.795 -23.771 1.219 1.00 55.88 247 LEU A N 1
ATOM 1899 C CA . LEU A 1 247 ? 10.503 -23.502 0.582 1.00 55.88 247 LEU A CA 1
ATOM 1900 C C . LEU A 1 247 ? 9.543 -22.868 1.604 1.00 55.88 247 LEU A C 1
ATOM 1902 O O . LEU A 1 247 ? 8.548 -23.481 1.989 1.00 55.88 247 LEU A O 1
ATOM 1906 N N . GLY A 1 248 ? 9.877 -21.668 2.081 1.00 60.38 248 GLY A N 1
ATOM 1907 C CA . GLY A 1 248 ? 9.043 -20.896 2.984 1.00 60.38 248 GLY A CA 1
ATOM 1908 C C . GLY A 1 248 ? 7.656 -20.729 2.376 1.00 60.38 248 GLY A C 1
ATOM 1909 O O . GLY A 1 248 ? 7.499 -20.624 1.156 1.00 60.38 248 GLY A O 1
ATOM 1910 N N . SER A 1 249 ? 6.639 -20.767 3.231 1.00 69.88 249 SER A N 1
ATOM 1911 C CA . SER A 1 249 ? 5.249 -20.625 2.811 1.00 69.88 249 SER A CA 1
ATOM 1912 C C . SER A 1 249 ? 5.035 -19.241 2.197 1.00 69.88 249 SER A C 1
ATOM 1914 O O . SER A 1 249 ? 4.841 -18.267 2.919 1.00 69.88 249 SER A O 1
ATOM 1916 N N . THR A 1 250 ? 5.044 -19.151 0.866 1.00 83.25 250 THR A N 1
ATOM 1917 C CA . THR A 1 250 ? 4.625 -17.942 0.149 1.00 83.25 250 THR A CA 1
ATOM 1918 C C . THR A 1 250 ? 3.187 -17.611 0.509 1.00 83.25 250 THR A C 1
ATOM 1920 O O . THR A 1 250 ? 2.349 -18.514 0.643 1.00 83.25 250 THR A O 1
ATOM 1923 N N . ALA A 1 251 ? 2.870 -16.327 0.689 1.00 88.75 251 ALA A N 1
ATOM 1924 C CA . ALA A 1 251 ? 1.490 -15.961 0.934 1.00 88.75 251 ALA A CA 1
ATOM 1925 C C . ALA A 1 251 ? 0.669 -16.314 -0.304 1.00 88.75 251 ALA A C 1
ATOM 1927 O O . ALA A 1 251 ? 0.937 -15.862 -1.421 1.00 88.75 251 ALA A O 1
ATOM 1928 N N . ASP A 1 252 ? -0.367 -17.124 -0.104 1.00 89.94 252 ASP A N 1
ATOM 1929 C CA . ASP A 1 252 ? -1.308 -17.412 -1.171 1.00 89.94 252 ASP A CA 1
ATOM 1930 C C . ASP A 1 252 ? -1.945 -16.089 -1.653 1.00 89.94 252 ASP A C 1
ATOM 1932 O O . ASP A 1 252 ? -2.568 -15.373 -0.856 1.00 89.94 252 ASP A O 1
ATOM 1936 N N . PRO A 1 253 ? -1.852 -15.752 -2.954 1.00 91.94 253 PRO A N 1
ATOM 1937 C CA . PRO A 1 253 ? -2.402 -14.508 -3.477 1.00 91.94 253 PRO A CA 1
ATOM 1938 C C . PRO A 1 253 ? -3.917 -14.403 -3.282 1.00 91.94 253 PRO A C 1
ATOM 1940 O O . PRO A 1 253 ? -4.434 -13.292 -3.168 1.00 91.94 253 PRO A O 1
ATOM 1943 N N . ALA A 1 254 ? -4.655 -15.521 -3.220 1.00 92.00 254 ALA A N 1
ATOM 1944 C CA . ALA A 1 254 ? -6.085 -15.465 -2.925 1.00 92.00 254 ALA A CA 1
ATOM 1945 C C . ALA A 1 254 ? -6.349 -15.050 -1.470 1.00 92.00 254 ALA A C 1
ATOM 1947 O O . ALA A 1 254 ? -7.284 -14.291 -1.212 1.00 92.00 254 ALA A O 1
ATOM 1948 N N . SER A 1 255 ? -5.518 -15.497 -0.533 1.00 92.56 255 SER A N 1
ATOM 1949 C CA . SER A 1 255 ? -5.528 -15.064 0.868 1.00 92.56 255 SER A CA 1
ATOM 1950 C C . SER A 1 255 ? -5.134 -13.594 1.016 1.00 92.56 255 SER A C 1
ATOM 1952 O O . SER A 1 255 ? -5.816 -12.862 1.730 1.00 92.56 255 SER A O 1
ATOM 1954 N N . LEU A 1 256 ? -4.153 -13.113 0.250 1.00 95.12 256 LEU A N 1
ATOM 1955 C CA . LEU A 1 256 ? -3.810 -11.688 0.195 1.00 95.12 256 LEU A CA 1
ATOM 1956 C C . LEU A 1 256 ? -4.977 -10.827 -0.307 1.00 95.12 256 LEU A C 1
ATOM 1958 O O . LEU A 1 256 ? -5.376 -9.871 0.354 1.00 95.12 256 LEU A O 1
ATOM 1962 N N . LEU A 1 257 ? -5.602 -11.211 -1.422 1.00 95.81 257 LEU A N 1
ATOM 1963 C CA . LEU A 1 257 ? -6.773 -10.508 -1.962 1.00 95.81 257 LEU A CA 1
ATOM 1964 C C . LEU A 1 257 ? -7.956 -10.507 -0.984 1.00 95.81 257 LEU A C 1
ATOM 1966 O O . LEU A 1 257 ? -8.684 -9.523 -0.895 1.00 95.81 257 LEU A O 1
ATOM 1970 N N . ARG A 1 258 ? -8.136 -11.585 -0.218 1.00 94.19 258 ARG A N 1
ATOM 1971 C CA . ARG A 1 258 ? -9.140 -11.680 0.851 1.00 94.19 258 ARG A CA 1
ATOM 1972 C C . ARG A 1 258 ? -8.864 -10.698 1.992 1.00 94.19 258 ARG A C 1
ATOM 1974 O O . ARG A 1 258 ? -9.798 -10.038 2.437 1.00 94.19 258 ARG A O 1
ATOM 1981 N N . VAL A 1 259 ? -7.614 -10.551 2.429 1.00 96.06 259 VAL A N 1
ATOM 1982 C CA . VAL A 1 259 ? -7.251 -9.518 3.415 1.00 96.06 259 VAL A CA 1
ATOM 1983 C C . VAL A 1 259 ? -7.556 -8.127 2.859 1.00 96.06 259 VAL A C 1
ATOM 1985 O O . VAL A 1 259 ? -8.205 -7.336 3.534 1.00 96.06 259 VAL A O 1
ATOM 1988 N N . LEU A 1 260 ? -7.208 -7.859 1.596 1.00 96.88 260 LEU A N 1
ATOM 1989 C CA . LEU A 1 260 ? -7.500 -6.571 0.956 1.00 96.88 260 LEU A CA 1
ATOM 1990 C C . LEU A 1 260 ? -9.004 -6.264 0.874 1.00 96.88 260 LEU A C 1
ATOM 1992 O O . LEU A 1 260 ? -9.388 -5.107 1.012 1.00 96.88 260 LEU A O 1
ATOM 1996 N N . THR A 1 261 ? -9.878 -7.269 0.721 1.00 96.56 261 THR A N 1
ATOM 1997 C CA . THR A 1 261 ? -11.338 -7.035 0.763 1.00 96.56 261 THR A CA 1
ATOM 1998 C C . THR A 1 261 ? -11.844 -6.539 2.119 1.00 96.56 261 THR A C 1
ATOM 2000 O O . THR A 1 261 ? -12.919 -5.948 2.176 1.00 96.56 261 THR A O 1
ATOM 2003 N N . ALA A 1 262 ? -11.080 -6.740 3.196 1.00 96.19 262 ALA A N 1
ATOM 2004 C CA . ALA A 1 262 ? -11.401 -6.211 4.515 1.00 96.19 262 ALA A CA 1
ATOM 2005 C C . ALA A 1 262 ? -10.899 -4.770 4.723 1.00 96.19 262 ALA A C 1
ATOM 2007 O O . ALA A 1 262 ? -11.191 -4.203 5.768 1.00 96.19 262 ALA A O 1
ATOM 2008 N N . CYS A 1 263 ? -10.196 -4.158 3.761 1.00 97.19 263 CYS A N 1
ATOM 2009 C CA . CYS A 1 263 ? -9.552 -2.845 3.912 1.00 97.19 263 CYS A CA 1
ATOM 2010 C C . CYS A 1 263 ? -10.143 -1.783 2.956 1.00 97.19 263 CYS A C 1
ATOM 2012 O O . CYS A 1 263 ? -9.443 -1.294 2.067 1.00 97.19 263 CYS A O 1
ATOM 2014 N N . PRO A 1 264 ? -11.426 -1.390 3.088 1.00 97.00 264 PRO A N 1
ATOM 2015 C CA . PRO A 1 264 ? -12.076 -0.478 2.139 1.00 97.00 264 PRO A CA 1
ATOM 2016 C C . PRO A 1 264 ? -11.525 0.959 2.164 1.00 97.00 264 PRO A C 1
ATOM 2018 O O . PRO A 1 264 ? -11.711 1.706 1.201 1.00 97.00 264 PRO A O 1
ATOM 2021 N N . ALA A 1 265 ? -10.871 1.363 3.258 1.00 96.75 265 ALA A N 1
ATOM 2022 C CA . ALA A 1 265 ? -10.314 2.706 3.432 1.00 96.75 265 ALA A CA 1
ATOM 2023 C C . ALA A 1 265 ? -8.881 2.863 2.893 1.00 96.75 265 ALA A C 1
ATOM 2025 O O . ALA A 1 265 ? -8.327 3.956 2.982 1.00 96.75 265 ALA A O 1
ATOM 2026 N N . LEU A 1 266 ? -8.302 1.798 2.333 1.00 97.81 266 LEU A N 1
ATOM 2027 C CA . LEU A 1 266 ? -6.892 1.741 1.973 1.00 97.81 266 LEU A CA 1
ATOM 2028 C C . LEU A 1 266 ? -6.535 2.756 0.876 1.00 97.81 266 LEU A C 1
ATOM 2030 O O . LEU A 1 266 ? -7.123 2.736 -0.206 1.00 97.81 266 LEU A O 1
ATOM 2034 N N . GLU A 1 267 ? -5.553 3.614 1.149 1.00 97.75 267 GLU A N 1
ATOM 2035 C CA . GLU A 1 267 ? -4.988 4.597 0.216 1.00 97.75 267 GLU A CA 1
ATOM 2036 C C . GLU A 1 267 ? -3.603 4.183 -0.308 1.00 97.75 267 GLU A C 1
ATOM 2038 O O . GLU A 1 267 ? -3.279 4.461 -1.465 1.00 97.75 267 GLU A O 1
ATOM 2043 N N . PHE A 1 268 ? -2.815 3.482 0.508 1.00 97.94 268 PHE A N 1
ATOM 2044 C CA . PHE A 1 268 ? -1.485 2.979 0.177 1.00 97.94 268 PHE A CA 1
ATOM 2045 C C . PHE A 1 268 ? -1.406 1.475 0.448 1.00 97.94 268 PHE A C 1
ATOM 2047 O O . PHE A 1 268 ? -1.722 1.018 1.547 1.00 97.94 268 PHE A O 1
ATOM 2054 N N . PHE A 1 269 ? -0.960 0.704 -0.542 1.00 98.12 269 PHE A N 1
ATOM 2055 C CA . PHE A 1 269 ? -0.691 -0.720 -0.377 1.00 98.12 269 PHE A CA 1
ATOM 2056 C C . PHE A 1 269 ? 0.700 -1.063 -0.899 1.00 98.12 269 PHE A C 1
ATOM 2058 O O . PHE A 1 269 ? 0.995 -0.831 -2.071 1.00 98.12 269 PHE A O 1
ATOM 2065 N N . SER A 1 270 ? 1.520 -1.662 -0.038 1.00 97.50 270 SER A N 1
ATOM 2066 C CA . SER A 1 270 ? 2.823 -2.215 -0.388 1.00 97.50 270 SER A CA 1
ATOM 2067 C C . SER A 1 270 ? 2.883 -3.697 -0.046 1.00 97.50 270 SER A C 1
ATOM 2069 O O . SER A 1 270 ? 2.541 -4.109 1.066 1.00 97.50 270 SER A O 1
ATOM 2071 N N . TYR A 1 271 ? 3.325 -4.504 -1.004 1.00 97.12 271 TYR A N 1
ATOM 2072 C CA . TYR A 1 271 ? 3.585 -5.920 -0.798 1.00 97.12 271 TYR A CA 1
ATOM 2073 C C . TYR A 1 271 ? 4.967 -6.289 -1.326 1.00 97.12 271 TYR A C 1
ATOM 2075 O O . TYR A 1 271 ? 5.224 -6.217 -2.528 1.00 97.12 271 TYR A O 1
ATOM 2083 N N . ALA A 1 272 ? 5.829 -6.711 -0.405 1.00 95.19 272 ALA A N 1
ATOM 2084 C CA . ALA A 1 272 ? 7.134 -7.282 -0.686 1.00 95.19 272 ALA A CA 1
ATOM 2085 C C . ALA A 1 272 ? 7.054 -8.794 -0.457 1.00 95.19 272 ALA A C 1
ATOM 2087 O O . ALA A 1 272 ? 7.027 -9.251 0.685 1.00 95.19 272 ALA A O 1
ATOM 2088 N N . GLY A 1 273 ? 6.945 -9.553 -1.544 1.00 90.31 273 GLY A N 1
ATOM 2089 C CA . GLY A 1 273 ? 6.845 -11.009 -1.497 1.00 90.31 273 GLY A CA 1
ATOM 2090 C C . GLY A 1 273 ? 8.190 -11.699 -1.695 1.00 90.31 273 GLY A C 1
ATOM 2091 O O . GLY A 1 273 ? 9.225 -11.060 -1.883 1.00 90.31 273 GLY A O 1
ATOM 2092 N N . THR A 1 274 ? 8.148 -13.026 -1.689 1.00 84.44 274 THR A N 1
ATOM 2093 C CA . THR A 1 274 ? 9.254 -13.876 -2.136 1.00 84.44 274 THR A CA 1
ATOM 2094 C C . THR A 1 274 ? 9.003 -14.401 -3.550 1.00 84.44 274 THR A C 1
ATOM 2096 O O . THR A 1 274 ? 7.865 -14.550 -4.006 1.00 84.44 274 THR A O 1
ATOM 2099 N N . MET A 1 275 ? 10.082 -14.738 -4.257 1.00 74.75 275 MET A N 1
ATOM 2100 C CA . MET A 1 275 ? 10.024 -15.276 -5.620 1.00 74.75 275 MET A CA 1
ATOM 2101 C C . MET A 1 275 ? 9.781 -16.795 -5.668 1.00 74.75 275 MET A C 1
ATOM 2103 O O . MET A 1 275 ? 10.189 -17.475 -6.610 1.00 74.75 275 MET A O 1
ATOM 2107 N N . ALA A 1 276 ? 9.145 -17.362 -4.644 1.00 75.12 276 ALA A N 1
ATOM 2108 C CA . ALA A 1 276 ? 8.832 -18.784 -4.615 1.00 75.12 276 ALA A CA 1
ATOM 2109 C C . ALA A 1 276 ? 7.509 -19.076 -5.342 1.00 75.12 276 ALA A C 1
ATOM 2111 O O . ALA A 1 276 ? 6.592 -18.253 -5.398 1.00 75.12 276 ALA A O 1
ATOM 2112 N N . SER A 1 277 ? 7.422 -20.263 -5.954 1.00 69.12 277 SER A N 1
ATOM 2113 C CA . SER A 1 277 ? 6.218 -20.677 -6.678 1.00 69.12 277 SER A CA 1
ATOM 2114 C C . SER A 1 277 ? 5.014 -20.654 -5.734 1.00 69.12 277 SER A C 1
ATOM 2116 O O . SER A 1 277 ? 5.124 -21.147 -4.608 1.00 69.12 277 SER A O 1
ATOM 2118 N N . PRO A 1 278 ? 3.845 -20.157 -6.180 1.00 69.12 278 PRO A N 1
ATOM 2119 C CA . PRO A 1 278 ? 2.631 -20.305 -5.400 1.00 69.12 278 PRO A CA 1
ATOM 2120 C C . PRO A 1 278 ? 2.356 -21.800 -5.156 1.00 69.12 278 PRO A C 1
ATOM 2122 O O . PRO A 1 278 ? 2.682 -22.633 -6.018 1.00 69.12 278 PRO A O 1
ATOM 2125 N N . PRO A 1 279 ? 1.758 -22.159 -4.008 1.00 72.62 279 PRO A N 1
ATOM 2126 C CA . PRO A 1 279 ? 1.414 -23.538 -3.708 1.00 72.62 279 PRO A CA 1
ATOM 2127 C C . PRO A 1 279 ? 0.499 -24.119 -4.792 1.00 72.62 279 PRO A C 1
ATOM 2129 O O . PRO A 1 279 ? -0.349 -23.435 -5.374 1.00 72.62 279 PRO A O 1
ATOM 2132 N N . SER A 1 280 ? 0.676 -25.412 -5.072 1.00 76.44 280 SER A N 1
ATOM 2133 C CA . SER A 1 280 ? -0.177 -26.130 -6.021 1.00 76.44 280 SER A CA 1
ATOM 2134 C C . SER A 1 280 ? -1.635 -26.030 -5.580 1.00 76.44 280 SER A C 1
ATOM 2136 O O . SER A 1 280 ? -1.969 -26.362 -4.443 1.00 76.44 280 SER A O 1
ATOM 2138 N N . ARG A 1 281 ? -2.520 -25.595 -6.485 1.00 73.44 281 ARG A N 1
ATOM 2139 C CA . ARG A 1 281 ? -3.946 -25.458 -6.173 1.00 73.44 281 ARG A CA 1
ATOM 2140 C C . ARG A 1 281 ? -4.541 -26.765 -5.665 1.00 73.44 281 ARG A C 1
ATOM 2142 O O . ARG A 1 281 ? -4.484 -27.792 -6.346 1.00 73.44 281 ARG A O 1
ATOM 2149 N N . VAL A 1 282 ? -5.267 -26.675 -4.556 1.00 77.00 282 VAL A N 1
ATOM 2150 C CA . VAL A 1 282 ? -6.166 -27.746 -4.133 1.00 77.00 282 VAL A CA 1
ATOM 2151 C C . VAL A 1 282 ? -7.367 -27.768 -5.084 1.00 77.00 282 VAL A C 1
ATOM 2153 O O . VAL A 1 282 ? -8.023 -26.756 -5.351 1.00 77.00 282 VAL A O 1
ATOM 2156 N N . LYS A 1 283 ? -7.652 -28.936 -5.662 1.00 82.56 283 LYS A N 1
ATOM 2157 C CA . LYS A 1 283 ? -8.762 -29.122 -6.603 1.00 82.56 283 LYS A CA 1
ATOM 2158 C C . LYS A 1 283 ? -10.088 -28.744 -5.927 1.00 82.56 283 LYS A C 1
ATOM 2160 O O . LYS A 1 283 ? -10.499 -29.403 -4.983 1.00 82.56 283 LYS A O 1
ATOM 2165 N N . GLY A 1 284 ? -10.770 -27.721 -6.448 1.00 84.19 284 GLY A N 1
ATOM 2166 C CA . GLY A 1 284 ? -12.048 -27.225 -5.911 1.00 84.19 284 GLY A CA 1
ATOM 2167 C C . GLY A 1 284 ? -11.992 -25.807 -5.343 1.00 84.19 284 GLY A C 1
ATOM 2168 O O . GLY A 1 284 ? -13.031 -25.256 -4.992 1.00 84.19 284 GLY A O 1
ATOM 2169 N N . GLU A 1 285 ? -10.812 -25.191 -5.298 1.00 81.38 285 GLU A N 1
ATOM 2170 C CA . GLU A 1 285 ? -10.664 -23.852 -4.744 1.00 81.38 285 GLU A CA 1
ATOM 2171 C C . GLU A 1 285 ? -11.389 -22.773 -5.571 1.00 81.38 285 GLU A C 1
ATOM 2173 O O . GLU A 1 285 ? -11.244 -22.671 -6.800 1.00 81.38 285 GLU A O 1
ATOM 2178 N N . VAL A 1 286 ? -12.172 -21.948 -4.870 1.00 85.06 286 VAL A N 1
ATOM 2179 C CA . VAL A 1 286 ? -12.923 -20.817 -5.429 1.00 85.06 286 VAL A CA 1
ATOM 2180 C C . VAL A 1 286 ? -11.953 -19.830 -6.090 1.00 85.06 286 VAL A C 1
ATOM 2182 O O . VAL A 1 286 ? -10.780 -19.740 -5.725 1.00 85.06 286 VAL A O 1
ATOM 2185 N N . ALA A 1 287 ? -12.410 -19.116 -7.121 1.00 87.94 287 ALA A N 1
ATOM 2186 C CA . ALA A 1 287 ? -11.623 -18.022 -7.685 1.00 87.94 287 ALA A CA 1
ATOM 2187 C C . ALA A 1 287 ? -11.318 -16.970 -6.593 1.00 87.94 287 ALA A C 1
ATOM 2189 O O . ALA A 1 287 ? -12.119 -16.826 -5.665 1.00 87.94 287 ALA A O 1
ATOM 2190 N N . PRO A 1 288 ? -10.196 -16.237 -6.679 1.00 90.69 288 PRO A N 1
ATOM 2191 C CA . PRO A 1 288 ? -9.879 -15.191 -5.726 1.00 90.69 288 PRO A CA 1
ATOM 2192 C C . PRO A 1 288 ? -10.971 -14.125 -5.790 1.00 90.69 288 PRO A C 1
ATOM 2194 O O . PRO A 1 288 ? -11.510 -13.872 -6.879 1.00 90.69 288 PRO A O 1
ATOM 2197 N N . PRO A 1 289 ? -11.316 -13.498 -4.658 1.00 95.06 289 PRO A N 1
ATOM 2198 C CA . PRO A 1 289 ? -12.202 -12.352 -4.695 1.00 95.06 289 PRO A CA 1
ATOM 2199 C C . PRO A 1 289 ? -11.522 -11.194 -5.432 1.00 95.06 289 PRO A C 1
ATOM 2201 O O . PRO A 1 289 ? -10.295 -11.091 -5.466 1.00 95.06 289 PRO A O 1
ATOM 2204 N N . VAL A 1 290 ? -12.333 -10.313 -6.015 1.00 95.94 290 VAL A N 1
ATOM 2205 C CA . VAL A 1 290 ? -11.845 -9.023 -6.504 1.00 95.94 290 VAL A CA 1
ATOM 2206 C C . VAL A 1 290 ? -11.822 -8.064 -5.317 1.00 95.94 290 VAL A C 1
ATOM 2208 O O . VAL A 1 290 ? -12.862 -7.832 -4.701 1.00 95.94 290 VAL A O 1
ATOM 2211 N N . ALA A 1 291 ? -10.649 -7.531 -4.986 1.00 96.88 291 ALA A N 1
ATOM 2212 C CA . ALA A 1 291 ? -10.489 -6.545 -3.927 1.00 96.88 291 ALA A CA 1
ATOM 2213 C C . ALA A 1 291 ? -10.919 -5.166 -4.440 1.00 96.88 291 ALA A C 1
ATOM 2215 O O . ALA A 1 291 ? -10.263 -4.597 -5.312 1.00 96.88 291 ALA A O 1
ATOM 2216 N N . MET A 1 292 ? -12.032 -4.650 -3.917 1.00 97.69 292 MET A N 1
ATOM 2217 C CA . MET A 1 292 ? -12.545 -3.317 -4.240 1.00 97.69 292 MET A CA 1
ATOM 2218 C C . MET A 1 292 ? -11.874 -2.288 -3.331 1.00 97.69 292 MET A C 1
ATOM 2220 O O . MET A 1 292 ? -12.203 -2.200 -2.151 1.00 97.69 292 MET A O 1
ATOM 2224 N N . LEU A 1 293 ? -10.942 -1.513 -3.878 1.00 98.00 293 LEU A N 1
ATOM 2225 C CA . LEU A 1 293 ? -10.131 -0.544 -3.145 1.00 98.00 293 LEU A CA 1
ATOM 2226 C C . LEU A 1 293 ? -10.365 0.865 -3.723 1.00 98.00 293 LEU A C 1
ATOM 2228 O O . LEU A 1 293 ? -9.512 1.412 -4.426 1.00 98.00 293 LEU A O 1
ATOM 2232 N N . PRO A 1 294 ? -11.540 1.473 -3.463 1.00 97.62 294 PRO A N 1
ATOM 2233 C CA . PRO A 1 294 ? -11.973 2.706 -4.126 1.00 97.62 294 PRO A CA 1
ATOM 2234 C C . PRO A 1 294 ? -11.088 3.914 -3.813 1.00 97.62 294 PRO A C 1
ATOM 2236 O O . PRO A 1 294 ? -11.097 4.883 -4.570 1.00 97.62 294 PRO A O 1
ATOM 2239 N N . ARG A 1 295 ? -10.346 3.865 -2.702 1.00 97.81 295 ARG A N 1
ATOM 2240 C CA . ARG A 1 295 ? -9.463 4.940 -2.242 1.00 97.81 295 ARG A CA 1
ATOM 2241 C C . ARG A 1 295 ? -7.987 4.679 -2.514 1.00 97.81 295 ARG A C 1
ATOM 2243 O O . ARG A 1 295 ? -7.197 5.580 -2.258 1.00 97.81 295 ARG A O 1
ATOM 2250 N N . LEU A 1 296 ? -7.617 3.518 -3.065 1.00 98.25 296 LEU A N 1
ATOM 2251 C CA . LEU A 1 296 ? -6.215 3.170 -3.278 1.00 98.25 296 LEU A CA 1
ATOM 2252 C C . LEU A 1 296 ? -5.597 4.117 -4.305 1.00 98.25 296 LEU A C 1
ATOM 2254 O O . LEU A 1 296 ? -6.035 4.158 -5.453 1.00 98.25 296 LEU A O 1
ATOM 2258 N N . ARG A 1 297 ? -4.590 4.877 -3.876 1.00 97.81 297 ARG A N 1
ATOM 2259 C CA . ARG A 1 297 ? -3.848 5.854 -4.682 1.00 97.81 297 ARG A CA 1
ATOM 2260 C C . ARG A 1 297 ? -2.483 5.329 -5.082 1.00 97.81 297 ARG A C 1
ATOM 2262 O O . ARG A 1 297 ? -2.055 5.634 -6.190 1.00 97.81 297 ARG A O 1
ATOM 2269 N N . SER A 1 298 ? -1.844 4.552 -4.216 1.00 98.06 298 SER A N 1
ATOM 2270 C CA . SER A 1 298 ? -0.484 4.067 -4.423 1.00 98.06 298 SER A CA 1
ATOM 2271 C C . SER A 1 298 ? -0.418 2.558 -4.212 1.00 98.06 298 SER A C 1
ATOM 2273 O O . SER A 1 298 ? -0.903 2.046 -3.198 1.00 98.06 298 SER A O 1
ATOM 2275 N N . LEU A 1 299 ? 0.130 1.853 -5.201 1.00 98.19 299 LEU A N 1
ATOM 2276 C CA . LEU A 1 299 ? 0.309 0.404 -5.196 1.00 98.19 299 LEU A CA 1
ATOM 2277 C C . LEU A 1 299 ? 1.774 0.071 -5.477 1.00 98.19 299 LEU A C 1
ATOM 2279 O O . LEU A 1 299 ? 2.264 0.357 -6.567 1.00 98.19 299 LEU A O 1
ATOM 2283 N N . VAL A 1 300 ? 2.430 -0.578 -4.517 1.00 97.75 300 VAL A N 1
ATOM 2284 C CA . VAL A 1 300 ? 3.815 -1.049 -4.618 1.00 97.75 300 VAL A CA 1
ATOM 2285 C C . VAL A 1 300 ? 3.828 -2.573 -4.573 1.00 97.75 300 VAL A C 1
ATOM 2287 O O . VAL A 1 300 ? 3.333 -3.179 -3.620 1.00 97.75 300 VAL A O 1
ATOM 2290 N N . LEU A 1 301 ? 4.386 -3.202 -5.605 1.00 97.06 301 LEU A N 1
ATOM 2291 C CA . LEU A 1 301 ? 4.610 -4.645 -5.658 1.00 97.06 301 LEU A CA 1
ATOM 2292 C C . LEU A 1 301 ? 6.100 -4.906 -5.853 1.00 97.06 301 LEU A C 1
ATOM 2294 O O . LEU A 1 301 ? 6.644 -4.563 -6.899 1.00 97.06 301 LEU A O 1
ATOM 2298 N N . HIS A 1 302 ? 6.724 -5.543 -4.866 1.00 95.56 302 HIS A N 1
ATOM 2299 C CA . HIS A 1 302 ? 8.160 -5.786 -4.826 1.00 95.56 302 HIS A CA 1
ATOM 2300 C C . HIS A 1 302 ? 8.465 -7.288 -4.721 1.00 95.56 302 HIS A C 1
ATOM 2302 O O . HIS A 1 302 ? 7.931 -7.975 -3.846 1.00 95.56 302 HIS A O 1
ATOM 2308 N N . GLY A 1 303 ? 9.343 -7.810 -5.582 1.00 91.19 303 GLY A N 1
ATOM 2309 C CA . GLY A 1 303 ? 9.955 -9.136 -5.411 1.00 91.19 303 GLY A CA 1
ATOM 2310 C C . GLY A 1 303 ? 8.988 -10.326 -5.440 1.00 91.19 303 GLY A C 1
ATOM 2311 O O . GLY A 1 303 ? 9.260 -11.346 -4.812 1.00 91.19 303 GLY A O 1
ATOM 2312 N N . THR A 1 304 ? 7.832 -10.211 -6.107 1.00 88.19 304 THR A N 1
ATOM 2313 C CA . THR A 1 304 ? 6.762 -11.220 -6.026 1.00 88.19 304 THR A CA 1
ATOM 2314 C C . THR A 1 304 ? 6.369 -11.837 -7.369 1.00 88.19 304 THR A C 1
ATOM 2316 O O . THR A 1 304 ? 6.047 -11.145 -8.335 1.00 88.19 304 THR A O 1
ATOM 2319 N N . LEU A 1 305 ? 6.231 -13.169 -7.398 1.00 85.88 305 LEU A N 1
ATOM 2320 C CA . LEU A 1 305 ? 5.643 -13.901 -8.534 1.00 85.88 305 LEU A CA 1
ATOM 2321 C C . LEU A 1 305 ? 4.115 -13.755 -8.631 1.00 85.88 305 LEU A C 1
ATOM 2323 O O . LEU A 1 305 ? 3.501 -14.097 -9.648 1.00 85.88 305 LEU A O 1
ATOM 2327 N N . CYS A 1 306 ? 3.473 -13.232 -7.585 1.00 88.88 306 CYS A N 1
ATOM 2328 C CA . CYS A 1 306 ? 2.024 -13.073 -7.519 1.00 88.88 306 CYS A CA 1
ATOM 2329 C C . CYS A 1 306 ? 1.520 -11.797 -8.208 1.00 88.88 306 CYS A C 1
ATOM 2331 O O . CYS A 1 306 ? 0.302 -11.635 -8.336 1.00 88.88 306 CYS A O 1
ATOM 2333 N N . ALA A 1 307 ? 2.409 -10.923 -8.702 1.00 92.06 307 ALA A N 1
ATOM 2334 C CA . ALA A 1 307 ? 2.057 -9.613 -9.254 1.00 92.06 307 ALA A CA 1
ATOM 2335 C C . ALA A 1 307 ? 0.930 -9.687 -10.292 1.00 92.06 307 ALA A C 1
ATOM 2337 O O . ALA A 1 307 ? -0.069 -8.975 -10.188 1.00 92.06 307 ALA A O 1
ATOM 2338 N N . ARG A 1 308 ? 1.009 -10.633 -11.240 1.00 91.44 308 ARG A N 1
ATOM 2339 C CA . ARG A 1 308 ? -0.057 -10.843 -12.230 1.00 91.44 308 ARG A CA 1
ATOM 2340 C C . ARG A 1 308 ? -1.416 -11.060 -11.580 1.00 91.44 308 ARG A C 1
ATOM 2342 O O . ARG A 1 308 ? -2.402 -10.498 -12.051 1.00 91.44 308 ARG A O 1
ATOM 2349 N N . ILE A 1 309 ? -1.492 -11.938 -10.582 1.00 91.62 309 ILE A N 1
ATOM 2350 C CA . ILE A 1 309 ? -2.756 -12.304 -9.937 1.00 91.62 309 ILE A CA 1
ATOM 2351 C C . ILE A 1 309 ? -3.275 -11.101 -9.154 1.00 91.62 309 ILE A C 1
ATOM 2353 O O . ILE A 1 309 ? -4.429 -10.735 -9.337 1.00 91.62 309 ILE A O 1
ATOM 2357 N N . LEU A 1 310 ? -2.425 -10.427 -8.383 1.00 95.25 310 LEU A N 1
ATOM 2358 C CA . LEU A 1 310 ? -2.823 -9.245 -7.618 1.00 95.25 310 LEU A CA 1
ATOM 2359 C C . LEU A 1 310 ? -3.362 -8.137 -8.532 1.00 95.25 310 LEU A C 1
ATOM 2361 O O . LEU A 1 310 ? -4.517 -7.736 -8.396 1.00 95.25 310 LEU A O 1
ATOM 2365 N N . LEU A 1 311 ? -2.601 -7.743 -9.555 1.00 96.44 311 LEU A N 1
ATOM 2366 C CA . LEU A 1 311 ? -3.033 -6.744 -10.539 1.00 96.44 311 LEU A CA 1
ATOM 2367 C C . LEU A 1 311 ? -4.314 -7.186 -11.272 1.00 96.44 311 LEU A C 1
ATOM 2369 O O . LEU A 1 311 ? -5.225 -6.392 -11.506 1.00 96.44 311 LEU A O 1
ATOM 2373 N N . SER A 1 312 ? -4.456 -8.484 -11.562 1.00 95.06 312 SER A N 1
ATOM 2374 C CA . SER A 1 312 ? -5.657 -9.030 -12.207 1.00 95.06 312 SER A CA 1
ATOM 2375 C C . SER A 1 312 ? -6.893 -9.065 -11.317 1.00 95.06 312 SER A C 1
ATOM 2377 O O . SER A 1 312 ? -7.973 -9.269 -11.865 1.00 95.06 312 SER A O 1
ATOM 2379 N N . PHE A 1 313 ? -6.792 -8.849 -10.004 1.00 96.12 313 PHE A N 1
ATOM 2380 C CA . PHE A 1 313 ? -7.914 -8.961 -9.060 1.00 96.12 313 PHE A CA 1
ATOM 2381 C C . PHE A 1 313 ? -8.075 -7.752 -8.112 1.00 96.12 313 PHE A C 1
ATOM 2383 O O . PHE A 1 313 ? -8.924 -7.797 -7.231 1.00 96.12 313 PHE A O 1
ATOM 2390 N N . ILE A 1 314 ? -7.354 -6.646 -8.321 1.00 97.44 314 ILE A N 1
ATOM 2391 C CA . ILE A 1 314 ? -7.552 -5.368 -7.607 1.00 97.44 314 ILE A CA 1
ATOM 2392 C C . ILE A 1 314 ? -8.372 -4.367 -8.441 1.00 97.44 314 ILE A C 1
ATOM 2394 O O . ILE A 1 314 ? -7.977 -4.008 -9.550 1.00 97.44 314 ILE A O 1
ATOM 2398 N N . ASP A 1 315 ? -9.507 -3.888 -7.937 1.00 97.81 315 ASP A N 1
ATOM 2399 C CA . ASP A 1 315 ? -10.242 -2.747 -8.506 1.00 97.81 315 ASP A CA 1
ATOM 2400 C C . ASP A 1 315 ? -9.886 -1.468 -7.743 1.00 97.81 315 ASP A C 1
ATOM 2402 O O . ASP A 1 315 ? -10.275 -1.304 -6.588 1.00 97.81 315 ASP A O 1
ATOM 2406 N N . ALA A 1 316 ? -9.122 -0.581 -8.377 1.00 98.12 316 ALA A N 1
ATOM 2407 C CA . ALA A 1 316 ? -8.581 0.623 -7.753 1.00 98.12 316 ALA A CA 1
ATOM 2408 C C . ALA A 1 316 ? -8.820 1.855 -8.645 1.00 98.12 316 ALA A C 1
ATOM 2410 O O . ALA A 1 316 ? -7.902 2.320 -9.323 1.00 98.12 316 ALA A O 1
ATOM 2411 N N . PRO A 1 317 ? -10.055 2.387 -8.712 1.00 97.88 317 PRO A N 1
ATOM 2412 C CA . PRO A 1 317 ? -10.410 3.477 -9.628 1.00 97.88 317 PRO A CA 1
ATOM 2413 C C . PRO A 1 317 ? -9.710 4.805 -9.306 1.00 97.88 317 PRO A C 1
ATOM 2415 O O . PRO A 1 317 ? -9.625 5.676 -10.169 1.00 97.88 317 PRO A O 1
ATOM 2418 N N . ALA A 1 318 ? -9.206 4.969 -8.080 1.00 97.69 318 ALA A N 1
ATOM 2419 C CA . ALA A 1 318 ? -8.467 6.150 -7.644 1.00 97.69 318 ALA A CA 1
ATOM 2420 C C . ALA A 1 318 ? -6.940 6.011 -7.772 1.00 97.69 318 ALA A C 1
ATOM 2422 O O . ALA A 1 318 ? -6.234 6.928 -7.346 1.00 97.69 318 ALA A O 1
ATOM 2423 N N . LEU A 1 319 ? -6.435 4.914 -8.355 1.00 98.38 319 LEU A N 1
ATOM 2424 C CA . LEU A 1 319 ? -5.000 4.642 -8.423 1.00 98.38 319 LEU A CA 1
ATOM 2425 C C . LEU A 1 319 ? -4.276 5.735 -9.223 1.00 98.38 319 LEU A C 1
ATOM 2427 O O . LEU A 1 319 ? -4.690 6.114 -10.318 1.00 98.38 319 LEU A O 1
ATOM 2431 N N . ARG A 1 320 ? -3.195 6.261 -8.655 1.00 98.00 320 ARG A N 1
ATOM 2432 C CA . ARG A 1 320 ? -2.370 7.331 -9.231 1.00 98.00 320 ARG A CA 1
ATOM 2433 C C . ARG A 1 320 ? -0.929 6.900 -9.407 1.00 98.00 320 ARG A C 1
ATOM 2435 O O . ARG A 1 320 ? -0.290 7.370 -10.340 1.00 98.00 320 ARG A O 1
ATOM 2442 N N . GLU A 1 321 ? -0.440 6.026 -8.546 1.00 98.25 321 GLU A N 1
ATOM 2443 C CA . GLU A 1 321 ? 0.956 5.623 -8.507 1.00 98.25 321 GLU A CA 1
ATOM 2444 C C . GLU A 1 321 ? 1.028 4.098 -8.508 1.00 98.25 321 GLU A C 1
ATOM 2446 O O . GLU A 1 321 ? 0.361 3.430 -7.711 1.00 98.25 321 GLU A O 1
ATOM 2451 N N . LEU A 1 322 ? 1.798 3.553 -9.444 1.00 98.12 322 LEU A N 1
ATOM 2452 C CA . LEU A 1 322 ? 2.042 2.125 -9.569 1.00 98.12 322 LEU A CA 1
ATOM 2453 C C . LEU A 1 322 ? 3.550 1.888 -9.639 1.00 98.12 322 LEU A C 1
ATOM 2455 O O . LEU A 1 322 ? 4.191 2.317 -10.598 1.00 98.12 322 LEU A O 1
ATOM 2459 N N . TYR A 1 323 ? 4.070 1.184 -8.638 1.00 97.94 323 TYR A N 1
ATOM 2460 C CA . TYR A 1 323 ? 5.473 0.809 -8.510 1.00 97.94 323 TYR A CA 1
ATOM 2461 C C . TYR A 1 323 ? 5.592 -0.709 -8.641 1.00 97.94 323 TYR A C 1
ATOM 2463 O O . TYR A 1 323 ? 4.950 -1.465 -7.902 1.00 97.94 323 TYR A O 1
ATOM 2471 N N . LEU A 1 324 ? 6.368 -1.151 -9.624 1.00 97.06 324 LEU A N 1
ATOM 2472 C CA . LEU A 1 324 ? 6.608 -2.556 -9.935 1.00 97.06 324 LEU A CA 1
ATOM 2473 C C . LEU A 1 324 ? 8.108 -2.817 -9.830 1.00 97.06 324 LEU A C 1
ATOM 2475 O O . LEU A 1 324 ? 8.863 -2.405 -10.706 1.00 97.06 324 LEU A O 1
ATOM 2479 N N . GLU A 1 325 ? 8.528 -3.490 -8.765 1.00 96.31 325 GLU A N 1
ATOM 2480 C CA . GLU A 1 325 ? 9.937 -3.611 -8.390 1.00 96.31 325 GLU A CA 1
ATOM 2481 C C . GLU A 1 325 ? 10.358 -5.086 -8.320 1.00 96.31 325 GLU A C 1
ATOM 2483 O O . GLU A 1 325 ? 9.669 -5.916 -7.723 1.00 96.31 325 GLU A O 1
ATOM 2488 N N . PHE A 1 326 ? 11.491 -5.430 -8.931 1.00 93.75 326 PHE A N 1
ATOM 2489 C CA . PHE A 1 326 ? 12.086 -6.769 -8.942 1.00 93.75 326 PHE A CA 1
ATOM 2490 C C . PHE A 1 326 ? 11.077 -7.868 -9.297 1.00 93.75 326 PHE A C 1
ATOM 2492 O O . PHE A 1 326 ? 10.929 -8.849 -8.573 1.00 93.75 326 PHE A O 1
ATOM 2499 N N . LEU A 1 327 ? 10.334 -7.694 -10.392 1.00 91.00 327 LEU A N 1
ATOM 2500 C CA . LEU A 1 327 ? 9.334 -8.675 -10.843 1.00 91.00 327 LEU A CA 1
ATOM 2501 C C . LEU A 1 327 ? 9.861 -9.611 -11.936 1.00 91.00 327 LEU A C 1
ATOM 2503 O O . LEU A 1 327 ? 9.212 -10.613 -12.254 1.00 91.00 327 LEU A O 1
ATOM 2507 N N . ASN A 1 328 ? 11.017 -9.296 -12.520 1.00 83.88 328 ASN A N 1
ATOM 2508 C CA . ASN A 1 328 ? 11.650 -10.143 -13.517 1.00 83.88 328 ASN A CA 1
ATOM 2509 C C . ASN A 1 328 ? 12.254 -11.388 -12.860 1.00 83.88 328 ASN A C 1
ATOM 2511 O O . ASN A 1 328 ? 12.965 -11.307 -11.860 1.00 83.88 328 ASN A O 1
ATOM 2515 N N . VAL A 1 329 ? 11.961 -12.550 -13.445 1.00 77.31 329 VAL A N 1
ATOM 2516 C CA . VAL A 1 329 ? 12.591 -13.824 -13.089 1.00 77.31 329 VAL A CA 1
ATOM 2517 C C . VAL A 1 329 ? 13.107 -14.515 -14.337 1.00 77.31 329 VAL A C 1
ATOM 2519 O O . VAL A 1 329 ? 12.372 -14.705 -15.308 1.00 77.31 329 VAL A O 1
ATOM 2522 N N . ASP A 1 330 ? 14.350 -14.981 -14.260 1.00 69.81 330 ASP A N 1
ATOM 2523 C CA . ASP A 1 330 ? 15.002 -15.700 -15.357 1.00 69.81 330 ASP A CA 1
ATOM 2524 C C . ASP A 1 330 ? 14.521 -17.157 -15.476 1.00 69.81 330 ASP A C 1
ATOM 2526 O O . ASP A 1 330 ? 14.735 -17.824 -16.494 1.00 69.81 330 ASP A O 1
ATOM 2530 N N . TRP A 1 331 ? 13.857 -17.692 -14.445 1.00 73.06 331 TRP A N 1
ATOM 2531 C CA . TRP A 1 331 ? 13.359 -19.063 -14.465 1.00 73.06 331 TRP A CA 1
ATOM 2532 C C . TRP A 1 331 ? 11.932 -19.166 -14.994 1.00 73.06 331 TRP A C 1
ATOM 2534 O O . TRP A 1 331 ? 11.049 -18.343 -14.748 1.00 73.06 331 TRP A O 1
ATOM 2544 N N . ARG A 1 332 ? 11.680 -20.261 -15.714 1.00 67.31 332 ARG A N 1
ATOM 2545 C CA . ARG A 1 332 ? 10.337 -20.598 -16.183 1.00 67.31 332 ARG A CA 1
ATOM 2546 C C . ARG A 1 332 ? 9.479 -20.992 -14.987 1.00 67.31 332 ARG A C 1
ATOM 2548 O O . ARG A 1 332 ? 9.748 -22.001 -14.344 1.00 67.31 332 ARG A O 1
ATOM 2555 N N . PHE A 1 333 ? 8.413 -20.248 -14.742 1.00 71.12 333 PHE A N 1
ATOM 2556 C CA . PHE A 1 333 ? 7.318 -20.685 -13.882 1.00 71.12 333 PHE A CA 1
ATOM 2557 C C . PHE A 1 333 ? 6.112 -21.044 -14.748 1.00 71.12 333 PHE A C 1
ATOM 2559 O O . PHE A 1 333 ? 5.989 -20.587 -15.889 1.00 71.12 333 PHE A O 1
ATOM 2566 N N . GLU A 1 334 ? 5.211 -21.883 -14.236 1.00 66.50 334 GLU A N 1
ATOM 2567 C CA . GLU A 1 334 ? 3.967 -22.169 -14.944 1.00 66.50 334 GLU A CA 1
ATOM 2568 C C . GLU A 1 334 ? 3.162 -20.871 -15.096 1.00 66.50 334 GLU A C 1
ATOM 2570 O O . GLU A 1 334 ? 2.450 -20.428 -14.199 1.00 66.50 334 GLU A O 1
ATOM 2575 N N . VAL A 1 335 ? 3.226 -20.261 -16.281 1.00 60.25 335 VAL A N 1
ATOM 2576 C CA . VAL A 1 335 ? 2.508 -19.014 -16.610 1.00 60.25 335 VAL A CA 1
ATOM 2577 C C . VAL A 1 335 ? 0.995 -19.215 -16.673 1.00 60.25 335 VAL A C 1
ATOM 2579 O O . VAL A 1 335 ? 0.213 -18.291 -16.925 1.00 60.25 335 VAL A O 1
ATOM 2582 N N . ARG A 1 336 ? 0.521 -20.430 -16.416 1.00 69.94 336 ARG A N 1
ATOM 2583 C CA . ARG A 1 336 ? -0.895 -20.685 -16.269 1.00 69.94 336 ARG A CA 1
ATOM 2584 C C . ARG A 1 336 ? -1.365 -20.061 -14.961 1.00 69.94 336 ARG A C 1
ATOM 2586 O O . ARG A 1 336 ? -1.225 -20.655 -13.904 1.00 69.94 336 ARG A O 1
ATOM 2593 N N . ASN A 1 337 ? -2.006 -18.895 -15.061 1.00 69.25 337 ASN A N 1
ATOM 2594 C CA . ASN A 1 337 ? -2.736 -18.332 -13.935 1.00 69.25 337 ASN A CA 1
ATOM 2595 C C . ASN A 1 337 ? -3.783 -19.374 -13.498 1.00 69.25 337 ASN A C 1
ATOM 2597 O O . ASN A 1 337 ? -4.728 -19.641 -14.256 1.00 69.25 337 ASN A O 1
ATOM 2601 N N . PRO A 1 338 ? -3.626 -19.977 -12.309 1.00 72.00 338 PRO A N 1
ATOM 2602 C CA . PRO A 1 338 ? -4.461 -21.094 -11.904 1.00 72.00 338 PRO A CA 1
ATOM 2603 C C . PRO A 1 338 ? -5.909 -20.642 -11.654 1.00 72.00 338 PRO A C 1
ATOM 2605 O O . PRO A 1 338 ? -6.828 -21.463 -11.688 1.00 72.00 338 PRO A O 1
ATOM 2608 N N . TYR A 1 339 ? -6.122 -19.334 -11.481 1.00 72.19 339 TYR A N 1
ATOM 2609 C CA . TYR A 1 339 ? -7.397 -18.679 -11.209 1.00 72.19 339 TYR A CA 1
ATOM 2610 C C . TYR A 1 339 ? -8.189 -18.296 -12.459 1.00 72.19 339 TYR A C 1
ATOM 2612 O O . TYR A 1 339 ? -9.413 -18.162 -12.392 1.00 72.19 339 TYR A O 1
ATOM 2620 N N . LEU A 1 340 ? -7.536 -18.159 -13.615 1.00 70.69 340 LEU A N 1
ATOM 2621 C CA . LEU A 1 340 ? -8.253 -17.887 -14.855 1.00 70.69 340 LEU A CA 1
ATOM 2622 C C . LEU A 1 340 ? -8.923 -19.175 -15.331 1.00 70.69 340 LEU A C 1
ATOM 2624 O O . LEU A 1 340 ? -8.271 -20.172 -15.655 1.00 70.69 340 LEU A O 1
ATOM 2628 N N . ARG A 1 341 ? -10.263 -19.159 -15.366 1.00 68.75 341 ARG A N 1
ATOM 2629 C CA . ARG A 1 341 ? -11.045 -20.272 -15.910 1.00 68.75 341 ARG A CA 1
ATOM 2630 C C . ARG A 1 341 ? -10.532 -20.565 -17.314 1.00 68.75 341 ARG A C 1
ATOM 2632 O O . ARG A 1 341 ? -10.557 -19.685 -18.172 1.00 68.75 341 ARG A O 1
ATOM 2639 N N . LYS A 1 342 ? -10.121 -21.817 -17.564 1.00 70.56 342 LYS A N 1
ATOM 2640 C CA . LYS A 1 342 ? -9.944 -22.316 -18.932 1.00 70.56 342 LYS A CA 1
ATOM 2641 C C . LYS A 1 342 ? -11.262 -22.042 -19.641 1.00 70.56 342 LYS A C 1
ATOM 2643 O O . LYS A 1 342 ? -12.259 -22.705 -19.347 1.00 70.56 342 LYS A O 1
ATOM 2648 N N . ARG A 1 343 ? -11.285 -21.035 -20.519 1.00 65.00 343 ARG A N 1
ATOM 2649 C CA . ARG A 1 343 ? -12.418 -20.784 -21.404 1.00 65.00 343 ARG A CA 1
ATOM 2650 C C . ARG A 1 343 ? -12.584 -22.098 -22.150 1.00 65.00 343 ARG A C 1
ATOM 2652 O O . ARG A 1 343 ? -11.710 -22.462 -22.934 1.00 65.00 343 ARG A O 1
ATOM 2659 N N . ARG A 1 344 ? -13.613 -22.883 -21.802 1.00 65.81 344 ARG A N 1
ATOM 2660 C CA . ARG A 1 344 ? -13.941 -24.099 -22.547 1.00 65.81 344 ARG A CA 1
ATOM 2661 C C . ARG A 1 344 ? -14.131 -23.593 -23.965 1.00 65.81 344 ARG A C 1
ATOM 2663 O O . ARG A 1 344 ? -15.103 -22.875 -24.192 1.00 65.81 344 ARG A O 1
ATOM 2670 N N . ARG A 1 345 ? -13.161 -23.852 -24.859 1.00 58.53 345 ARG A N 1
ATOM 2671 C CA . ARG A 1 345 ? -13.316 -23.580 -26.289 1.00 58.53 345 ARG A CA 1
ATOM 2672 C C . ARG A 1 345 ? -14.665 -24.200 -26.608 1.00 58.53 345 ARG A C 1
ATOM 2674 O O . ARG A 1 345 ? -14.838 -25.403 -26.394 1.00 58.53 345 ARG A O 1
ATOM 2681 N N . GLY A 1 346 ? -15.650 -23.353 -26.920 1.00 52.62 346 GLY A N 1
ATOM 2682 C CA . GLY A 1 346 ? -16.975 -23.829 -27.276 1.00 52.62 346 GLY A CA 1
ATOM 2683 C C . GLY A 1 346 ? -16.736 -24.905 -28.314 1.00 52.62 346 GLY A C 1
ATOM 2684 O O . GLY A 1 346 ? -15.954 -24.666 -29.236 1.00 52.62 346 GLY A O 1
ATOM 2685 N N . ARG A 1 347 ? -17.271 -26.114 -28.088 1.00 48.75 347 ARG A N 1
ATOM 2686 C CA . ARG A 1 347 ? -17.214 -27.180 -29.091 1.00 48.75 347 ARG A CA 1
ATOM 2687 C C . ARG A 1 347 ? -17.552 -26.504 -30.406 1.00 48.75 347 ARG A C 1
ATOM 2689 O O . ARG A 1 347 ? -18.627 -25.916 -30.489 1.00 48.75 347 ARG A O 1
ATOM 2696 N N . SER A 1 348 ? -16.607 -26.493 -31.343 1.00 38.84 348 SER A N 1
ATOM 2697 C CA . SER A 1 348 ? -16.867 -26.032 -32.698 1.00 38.84 348 SER A CA 1
ATOM 2698 C C . SER A 1 348 ? -18.159 -26.722 -33.118 1.00 38.84 348 SER A C 1
ATOM 2700 O O . SER A 1 348 ? -18.203 -27.955 -33.185 1.00 38.84 348 SER A O 1
ATOM 2702 N N . TRP A 1 349 ? -19.246 -25.955 -33.242 1.00 34.94 349 TRP A N 1
ATOM 2703 C CA . TRP A 1 349 ? -20.466 -26.455 -33.848 1.00 34.94 349 TRP A CA 1
ATOM 2704 C C . TRP A 1 349 ? -20.081 -26.668 -35.303 1.00 34.94 349 TRP A C 1
ATOM 2706 O O . TRP A 1 349 ? -20.122 -25.744 -36.112 1.00 34.94 349 TRP A O 1
ATOM 2716 N N . SER A 1 350 ? -19.630 -27.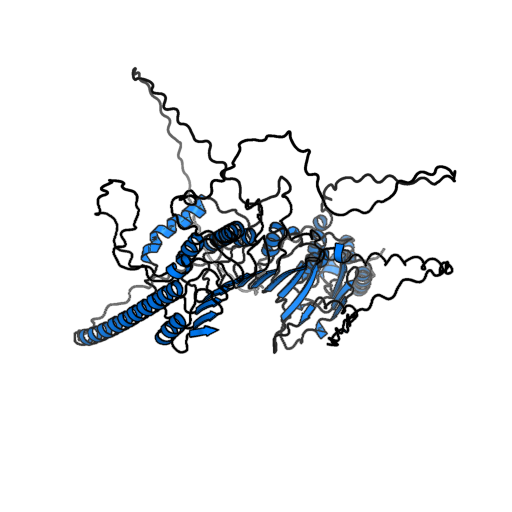879 -35.623 1.00 34.97 350 SER A N 1
ATOM 2717 C CA . SER A 1 350 ? -19.642 -28.346 -36.996 1.00 34.97 350 SER A CA 1
ATOM 2718 C C . SER A 1 350 ? -21.113 -28.436 -37.374 1.00 34.97 350 SER A C 1
ATOM 2720 O O . SER A 1 350 ? -21.795 -29.425 -37.115 1.00 34.97 350 SER A O 1
ATOM 2722 N N . VAL A 1 351 ? -21.633 -27.337 -37.920 1.00 31.30 351 VAL A N 1
ATOM 2723 C CA . VAL A 1 351 ? -22.880 -27.354 -38.670 1.00 31.30 351 VAL A CA 1
ATOM 2724 C C . VAL A 1 351 ? -22.602 -28.271 -39.851 1.00 31.30 351 VAL A C 1
ATOM 2726 O O . VAL A 1 351 ? -21.967 -27.888 -40.831 1.00 31.30 351 VAL A O 1
ATOM 2729 N N . SER A 1 352 ? -23.005 -29.530 -39.715 1.00 33.72 352 SER A N 1
ATOM 2730 C CA . SER A 1 352 ? -23.099 -30.445 -40.837 1.00 33.72 352 SER A CA 1
ATOM 2731 C C . SER A 1 352 ? -24.243 -29.922 -41.694 1.00 33.72 352 SER A C 1
ATOM 2733 O O . SER A 1 352 ? -25.414 -30.175 -41.421 1.00 33.72 352 SER A O 1
ATOM 2735 N N . VAL A 1 353 ? -23.894 -29.127 -42.707 1.00 32.38 353 VAL A N 1
ATOM 2736 C CA . VAL A 1 353 ? -24.805 -28.776 -43.795 1.00 32.38 353 VAL A CA 1
ATOM 2737 C C . VAL A 1 353 ? -25.121 -30.079 -44.517 1.00 32.38 353 VAL A C 1
ATOM 2739 O O . VAL A 1 353 ? -24.363 -30.552 -45.360 1.00 32.38 353 VAL A O 1
ATOM 2742 N N . SER A 1 354 ? -26.219 -30.707 -44.115 1.00 34.41 354 SER A N 1
ATOM 2743 C CA . SER A 1 354 ? -26.843 -31.780 -44.870 1.00 34.41 354 SER A CA 1
ATOM 2744 C C . SER A 1 354 ? -27.626 -31.108 -45.989 1.00 34.41 354 SER A C 1
ATOM 2746 O O . SER A 1 354 ? -28.637 -30.452 -45.755 1.00 34.41 354 SER A O 1
ATOM 2748 N N . ALA A 1 355 ? -27.111 -31.224 -47.211 1.00 39.94 355 ALA A N 1
ATOM 2749 C CA . ALA A 1 355 ? -27.885 -30.956 -48.408 1.00 39.94 355 ALA A CA 1
ATOM 2750 C C . ALA A 1 355 ? -29.002 -32.008 -48.483 1.00 39.94 355 ALA A C 1
ATOM 2752 O O . ALA A 1 355 ? -28.729 -33.182 -48.728 1.00 39.94 355 ALA A O 1
ATOM 2753 N N . SER A 1 356 ? -30.241 -31.597 -48.221 1.00 33.53 356 SER A N 1
ATOM 2754 C CA . SER A 1 356 ? -31.435 -32.368 -48.564 1.00 33.53 356 SER A CA 1
ATOM 2755 C C . SER A 1 356 ? -32.181 -31.628 -49.662 1.00 33.53 356 SER A C 1
ATOM 2757 O O . SER A 1 356 ? -32.574 -30.475 -49.484 1.00 33.53 356 SER A O 1
ATOM 2759 N N . GLU A 1 357 ? -32.314 -32.312 -50.791 1.00 35.09 357 GLU A N 1
ATOM 2760 C CA . GLU A 1 357 ? -33.037 -31.902 -51.984 1.00 35.09 357 GLU A CA 1
ATOM 2761 C C . GLU A 1 357 ? -34.516 -31.617 -51.694 1.00 35.09 357 GLU A C 1
ATOM 2763 O O . GLU A 1 357 ? -35.155 -32.253 -50.852 1.00 35.09 357 GLU A O 1
ATOM 2768 N N . ASP A 1 358 ? -35.033 -30.638 -52.429 1.00 36.69 358 ASP A N 1
ATOM 2769 C CA . ASP A 1 358 ? -36.420 -30.204 -52.444 1.00 36.69 358 ASP A CA 1
ATOM 2770 C C . ASP A 1 358 ? -37.408 -31.313 -52.833 1.00 36.69 358 ASP A C 1
ATOM 2772 O O . ASP A 1 358 ? -37.196 -32.065 -53.785 1.00 36.69 358 ASP A O 1
ATOM 2776 N N . GLY A 1 359 ? -38.586 -31.258 -52.204 1.00 33.16 359 GLY A N 1
ATOM 2777 C CA . GLY A 1 359 ? -39.839 -31.476 -52.924 1.00 33.16 359 GLY A CA 1
ATOM 2778 C C . GLY A 1 359 ? -40.881 -32.344 -52.226 1.00 33.16 359 GLY A C 1
ATOM 2779 O O . GLY A 1 359 ? -40.979 -33.524 -52.530 1.00 33.16 359 GLY A O 1
ATOM 2780 N N . GLN A 1 360 ? -41.761 -31.739 -51.419 1.00 31.56 360 GLN A N 1
ATOM 2781 C CA . GLN A 1 360 ? -43.215 -31.787 -51.663 1.00 31.56 360 GLN A CA 1
ATOM 2782 C C . GLN A 1 360 ? -44.017 -30.981 -50.634 1.00 31.56 360 GLN A C 1
ATOM 2784 O O . GLN A 1 360 ? -43.840 -31.088 -49.426 1.00 31.56 360 GLN A O 1
ATOM 2789 N N . ALA A 1 361 ? -44.935 -30.179 -51.170 1.00 35.69 361 ALA A N 1
ATOM 2790 C CA . ALA A 1 361 ? -45.923 -29.383 -50.461 1.00 35.69 361 ALA A CA 1
ATOM 2791 C C . ALA A 1 361 ? -47.018 -30.243 -49.808 1.00 35.69 361 ALA A C 1
ATOM 2793 O O . ALA A 1 361 ? -47.431 -31.230 -50.413 1.00 35.69 361 ALA A O 1
ATOM 2794 N N . SER A 1 362 ? -47.555 -29.800 -48.659 1.00 33.72 362 SER A N 1
ATOM 2795 C CA . SER A 1 362 ? -48.984 -29.881 -48.278 1.00 33.72 362 SER A CA 1
ATOM 2796 C C . SER A 1 362 ? -49.274 -29.169 -46.939 1.00 33.72 362 SER A C 1
ATOM 2798 O O . SER A 1 362 ? -48.742 -29.545 -45.906 1.00 33.72 362 SER A O 1
ATOM 2800 N N . SER A 1 363 ? -50.123 -28.138 -47.028 1.00 35.91 363 SER A N 1
ATOM 2801 C CA . SER A 1 363 ? -51.186 -27.628 -46.126 1.00 35.91 363 SER A CA 1
ATOM 2802 C C . SER A 1 363 ? -51.305 -27.967 -44.620 1.00 35.91 363 SER A C 1
ATOM 2804 O O . SER A 1 363 ? -51.161 -29.117 -44.226 1.00 35.91 363 SER A O 1
ATOM 2806 N N . ALA A 1 364 ? -51.885 -26.973 -43.909 1.00 32.22 364 ALA A N 1
ATOM 2807 C CA . ALA A 1 364 ? -52.664 -26.977 -42.641 1.00 32.22 364 ALA A CA 1
ATOM 2808 C C . ALA A 1 364 ? -51.896 -26.423 -41.417 1.00 32.22 364 ALA A C 1
ATOM 2810 O O . ALA A 1 364 ? -50.914 -26.999 -40.974 1.00 32.22 364 ALA A O 1
ATOM 2811 N N . SER A 1 365 ? -52.121 -25.156 -41.041 1.00 32.72 365 SER A N 1
ATOM 2812 C CA . SER A 1 365 ? -53.102 -24.650 -40.051 1.00 32.72 365 SER A CA 1
ATOM 2813 C C . SER A 1 365 ? -52.816 -25.062 -38.601 1.00 32.72 365 SER A C 1
ATOM 2815 O O . SER A 1 365 ? -53.000 -26.221 -38.262 1.00 32.72 365 SER A O 1
ATOM 2817 N N . GLU A 1 366 ? -52.452 -24.099 -37.746 1.00 30.61 366 GLU A N 1
ATOM 2818 C CA . GLU A 1 366 ? -53.216 -23.678 -36.552 1.00 30.61 366 GLU A CA 1
ATOM 2819 C C . GLU A 1 366 ? -52.386 -22.734 -35.657 1.00 30.61 366 GLU A C 1
ATOM 2821 O O . GLU A 1 366 ? -51.203 -22.940 -35.400 1.00 30.61 366 GLU A O 1
ATOM 2826 N N . HIS A 1 367 ? -53.042 -21.656 -35.219 1.00 38.41 367 HIS A N 1
ATOM 2827 C CA . HIS A 1 367 ? -52.609 -20.706 -34.187 1.00 38.41 367 HIS A CA 1
ATOM 2828 C C . HIS A 1 367 ? -52.682 -21.352 -32.785 1.00 38.41 367 HIS A C 1
ATOM 2830 O O . HIS A 1 367 ? -53.469 -22.276 -32.586 1.00 38.41 367 HIS A O 1
ATOM 2836 N N . PRO A 1 368 ? -51.980 -20.803 -31.773 1.00 43.00 368 PRO A N 1
ATOM 2837 C CA . PRO A 1 368 ? -52.718 -19.963 -30.822 1.00 43.00 368 PRO A CA 1
ATOM 2838 C C . PRO A 1 368 ? -51.965 -18.722 -30.310 1.00 43.00 368 PRO A C 1
ATOM 2840 O O . PRO A 1 368 ? -50.741 -18.667 -30.221 1.00 43.00 368 PRO A O 1
ATOM 2843 N N . SER A 1 369 ? -52.771 -17.717 -29.973 1.00 34.91 369 SER A N 1
ATOM 2844 C CA . SER A 1 369 ? -52.446 -16.421 -29.370 1.00 34.91 369 SER A CA 1
ATOM 2845 C C . SER A 1 369 ? -51.993 -16.513 -27.897 1.00 34.91 369 SER A C 1
ATOM 2847 O O . SER A 1 369 ? -52.338 -17.482 -27.219 1.00 34.91 369 SER A O 1
ATOM 2849 N N . PRO A 1 370 ? -51.323 -15.476 -27.352 1.00 42.78 370 PRO A N 1
ATOM 2850 C CA . PRO A 1 370 ? -51.076 -15.325 -25.916 1.00 42.78 370 PRO A CA 1
ATOM 2851 C C . PRO A 1 370 ? -52.226 -14.575 -25.207 1.00 42.78 370 PRO A C 1
ATOM 2853 O O . PRO A 1 370 ? -52.893 -13.752 -25.841 1.00 42.78 370 PRO A O 1
ATOM 2856 N N . PRO A 1 371 ? -52.457 -14.791 -23.897 1.00 48.09 371 PRO A N 1
ATOM 2857 C CA . PRO A 1 371 ? -53.429 -14.011 -23.145 1.00 48.09 371 PRO A CA 1
ATOM 2858 C C . PRO A 1 371 ? -52.821 -12.723 -22.572 1.00 48.09 371 PRO A C 1
ATOM 2860 O O . PRO A 1 371 ? -51.722 -12.705 -22.017 1.00 48.09 371 PRO A O 1
ATOM 2863 N N . SER A 1 372 ? -53.608 -11.656 -22.660 1.00 39.66 372 SER A N 1
ATOM 2864 C CA . SER A 1 372 ? -53.450 -10.378 -21.974 1.00 39.66 372 SER A CA 1
ATOM 2865 C C . SER A 1 372 ? -54.734 -10.064 -21.198 1.00 39.66 372 SER A C 1
ATOM 2867 O O . SER A 1 372 ? -55.827 -10.258 -21.720 1.00 39.66 372 SER A O 1
ATOM 2869 N N . SER A 1 373 ? -54.598 -9.563 -19.967 1.00 34.81 373 SER A N 1
ATOM 2870 C CA . SER A 1 373 ? -55.591 -8.744 -19.234 1.00 34.81 373 SER A CA 1
ATOM 2871 C C . SER A 1 373 ? -55.005 -8.421 -17.848 1.00 34.81 373 SER A C 1
ATOM 2873 O O . SER A 1 373 ? -54.650 -9.346 -17.126 1.00 34.81 373 SER A O 1
ATOM 2875 N N . ALA A 1 374 ? -54.672 -7.169 -17.504 1.00 32.03 374 ALA A N 1
ATOM 2876 C CA . ALA A 1 374 ? -55.560 -6.038 -17.168 1.00 32.03 374 ALA A CA 1
ATOM 2877 C C . ALA A 1 374 ? -56.350 -6.305 -15.873 1.00 32.03 374 ALA A C 1
ATOM 2879 O O . ALA A 1 374 ? -57.115 -7.257 -15.809 1.00 32.03 374 ALA A O 1
ATOM 2880 N N . THR A 1 375 ? -56.142 -5.561 -14.783 1.00 33.00 375 THR A N 1
ATOM 2881 C CA . THR A 1 375 ? -56.935 -4.407 -14.267 1.00 33.00 375 THR A CA 1
ATOM 2882 C C . THR A 1 375 ? -56.538 -4.275 -12.771 1.00 33.00 375 THR A C 1
ATOM 2884 O O . THR A 1 375 ? -56.047 -5.246 -12.211 1.00 33.00 375 THR A O 1
ATOM 2887 N N . SER A 1 376 ? -56.616 -3.175 -12.017 1.00 31.28 376 SER A N 1
ATOM 2888 C CA . SER A 1 376 ? -57.631 -2.128 -11.895 1.00 31.28 376 SER A CA 1
ATOM 2889 C C . SER A 1 376 ? -57.088 -1.003 -10.992 1.00 31.28 376 SER A C 1
ATOM 2891 O O . SER A 1 376 ? -56.464 -1.280 -9.971 1.00 31.28 376 SER A O 1
ATOM 2893 N N . CYS A 1 377 ? -57.392 0.250 -11.329 1.00 29.58 377 CYS A N 1
ATOM 2894 C CA . CYS A 1 377 ? -57.161 1.450 -10.516 1.00 29.58 377 CYS A CA 1
ATOM 2895 C C . CYS A 1 377 ? -58.295 1.707 -9.504 1.00 29.58 377 CYS A C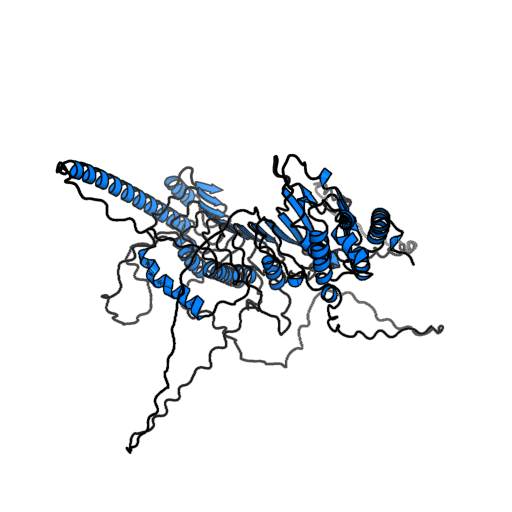 1
ATOM 2897 O O . CYS A 1 377 ? -59.422 1.276 -9.757 1.00 29.58 377 CYS A O 1
ATOM 2899 N N . SER A 1 378 ? -58.010 2.557 -8.495 1.00 36.16 378 SER A N 1
ATOM 2900 C CA . SER A 1 378 ? -58.864 3.601 -7.843 1.00 36.16 378 SER A CA 1
ATOM 2901 C C . SER A 1 378 ? -58.884 3.532 -6.295 1.00 36.16 378 SER A C 1
ATOM 2903 O O . SER A 1 378 ? -58.750 2.439 -5.757 1.00 36.16 378 SER A O 1
ATOM 2905 N N . PRO A 1 379 ? -59.225 4.620 -5.562 1.00 52.69 379 PRO A N 1
ATOM 2906 C CA . PRO A 1 379 ? -58.761 6.008 -5.706 1.00 52.69 379 PRO A CA 1
ATOM 2907 C C . PRO A 1 379 ? -58.483 6.729 -4.351 1.00 52.69 379 PRO A C 1
ATOM 2909 O O . PRO A 1 379 ? -58.678 6.193 -3.265 1.00 52.69 379 PRO A O 1
ATOM 2912 N N . CYS A 1 380 ? -58.043 7.986 -4.472 1.00 32.16 380 CYS A N 1
ATOM 2913 C CA . CYS A 1 380 ? -57.708 8.983 -3.448 1.00 32.16 380 CYS A CA 1
ATOM 2914 C C . CYS A 1 380 ? -58.810 9.328 -2.423 1.00 32.16 380 CYS A C 1
ATOM 2916 O O . CYS A 1 380 ? -59.992 9.379 -2.762 1.00 32.16 380 CYS A O 1
ATOM 2918 N N . ALA A 1 381 ? -58.383 9.758 -1.227 1.00 33.38 381 ALA A N 1
ATOM 2919 C CA . ALA A 1 381 ? -59.159 10.597 -0.311 1.00 33.38 381 ALA A CA 1
ATOM 2920 C C . ALA A 1 381 ? -58.273 11.707 0.297 1.00 33.38 381 ALA A C 1
ATOM 2922 O O . ALA A 1 381 ? -57.104 11.486 0.608 1.00 33.38 381 ALA A O 1
ATOM 2923 N N . SER A 1 382 ? -58.850 12.905 0.396 1.00 35.59 382 SER A N 1
ATOM 2924 C CA . SER A 1 382 ? -58.239 14.197 0.750 1.00 35.59 382 SER A CA 1
ATOM 2925 C C . SER A 1 382 ? -58.044 14.413 2.271 1.00 35.59 382 SER A C 1
ATOM 2927 O O . SER A 1 382 ? -58.639 13.675 3.055 1.00 35.59 382 SER A O 1
ATOM 2929 N N . PRO A 1 383 ? -57.284 15.446 2.712 1.00 51.03 383 PRO A N 1
ATOM 2930 C CA . PRO A 1 383 ? -56.825 15.600 4.100 1.00 51.03 383 PRO A CA 1
ATOM 2931 C C . PRO A 1 383 ? -57.479 16.764 4.880 1.00 51.03 383 PRO A C 1
ATOM 2933 O O . PRO A 1 383 ? -57.920 17.742 4.275 1.00 51.03 383 PRO A O 1
ATOM 2936 N N . SER A 1 384 ? -57.469 16.690 6.222 1.00 31.48 384 SER A N 1
ATOM 2937 C CA . SER A 1 384 ? -57.428 17.800 7.218 1.00 31.48 384 SER A CA 1
ATOM 2938 C C . SER A 1 384 ? -57.661 17.261 8.646 1.00 31.48 384 SER A C 1
ATOM 2940 O O . SER A 1 384 ? -58.319 16.229 8.766 1.00 31.48 384 SER A O 1
ATOM 2942 N N . PRO A 1 385 ? -57.346 17.998 9.734 1.00 51.00 385 PRO A N 1
ATOM 2943 C CA . PRO A 1 385 ? -56.211 18.888 10.002 1.00 51.00 385 PRO A CA 1
ATOM 2944 C C . PRO A 1 385 ? -55.499 18.537 11.345 1.00 51.00 385 PRO A C 1
ATOM 2946 O O . PRO A 1 385 ? -55.892 17.618 12.057 1.00 51.00 385 PRO A O 1
ATOM 2949 N N . ALA A 1 386 ? -54.433 19.283 11.658 1.00 36.12 386 ALA A N 1
ATOM 2950 C CA . ALA A 1 386 ? -53.525 19.144 12.808 1.00 36.12 386 ALA A CA 1
ATOM 2951 C C . ALA A 1 386 ? -54.185 19.111 14.207 1.00 36.12 386 ALA A C 1
ATOM 2953 O O . ALA A 1 386 ? -55.292 19.626 14.392 1.00 36.12 386 ALA A O 1
ATOM 2954 N N . PRO A 1 387 ? -53.439 18.616 15.216 1.00 50.56 387 PRO A N 1
ATOM 2955 C CA . PRO A 1 387 ? -53.026 19.548 16.267 1.00 50.56 387 PRO A CA 1
ATOM 2956 C C . PRO A 1 387 ? -51.560 19.421 16.731 1.00 50.56 387 PRO A C 1
ATOM 2958 O O . PRO A 1 387 ? -50.798 18.550 16.322 1.00 50.56 387 PRO A O 1
ATOM 2961 N N . GLU A 1 388 ? -51.222 20.402 17.559 1.00 36.41 388 GLU A N 1
ATOM 2962 C CA . GLU A 1 388 ? -49.945 20.899 18.063 1.00 36.41 388 GLU A CA 1
ATOM 2963 C C . GLU A 1 388 ? -49.106 19.976 18.974 1.00 36.41 388 GLU A C 1
ATOM 2965 O O . GLU A 1 388 ? -49.632 19.167 19.730 1.00 36.41 388 GLU A O 1
ATOM 2970 N N . MET A 1 389 ? -47.800 20.295 18.978 1.00 42.12 389 MET A N 1
ATOM 2971 C CA . MET A 1 389 ? -46.830 20.282 20.092 1.00 42.12 389 MET A CA 1
ATOM 2972 C C . MET A 1 389 ? -46.434 18.938 20.728 1.00 42.12 389 MET A C 1
ATOM 2974 O O . MET A 1 389 ? -47.132 18.374 21.565 1.00 42.12 389 MET A O 1
ATOM 2978 N N . GLY A 1 390 ? -45.194 18.529 20.441 1.00 31.98 390 GLY A N 1
ATOM 2979 C CA . GLY A 1 390 ? -44.435 17.557 21.226 1.00 31.98 390 GLY A CA 1
ATOM 2980 C C . GLY A 1 390 ? -43.037 17.344 20.648 1.00 31.98 390 GLY A C 1
ATOM 2981 O O . GLY A 1 390 ? -42.887 16.672 19.630 1.00 31.98 390 GLY A O 1
ATOM 2982 N N . GLU A 1 391 ? -42.022 17.931 21.285 1.00 45.34 391 GLU A N 1
ATOM 2983 C CA . GLU A 1 391 ? -40.604 17.654 21.031 1.00 45.34 391 GLU A CA 1
ATOM 2984 C C . GLU A 1 391 ? -40.359 16.140 21.091 1.00 45.34 391 GLU A C 1
ATOM 2986 O O . GLU A 1 391 ? -40.544 15.506 22.130 1.00 45.34 391 GLU A O 1
ATOM 2991 N N . THR A 1 392 ? -39.975 15.544 19.965 1.00 32.44 392 THR A N 1
ATOM 2992 C CA . THR A 1 392 ? -39.602 14.131 19.886 1.00 32.44 392 THR A CA 1
ATOM 2993 C C . THR A 1 392 ? -38.233 14.026 19.236 1.00 32.44 392 THR A C 1
ATOM 2995 O O . THR A 1 392 ? -38.027 14.429 18.094 1.00 32.44 392 THR A O 1
ATOM 2998 N N . ASN A 1 393 ? -37.283 13.505 20.016 1.00 38.41 393 ASN A N 1
ATOM 2999 C CA . ASN A 1 393 ? -35.997 13.024 19.536 1.00 38.41 393 ASN A CA 1
ATOM 3000 C C . ASN A 1 393 ? -36.242 12.034 18.393 1.00 38.41 393 ASN A C 1
ATOM 3002 O O . ASN A 1 393 ? -36.898 11.009 18.587 1.00 38.41 393 ASN A O 1
ATOM 3006 N N . ALA A 1 394 ? -35.724 12.351 17.211 1.00 30.81 394 ALA A N 1
ATOM 3007 C CA . ALA A 1 394 ? -35.726 11.432 16.086 1.00 30.81 394 ALA A CA 1
ATOM 3008 C C . ALA A 1 394 ? -34.861 10.199 16.426 1.00 30.81 394 ALA A C 1
ATOM 3010 O O . ALA A 1 394 ? -33.756 10.364 16.952 1.00 30.81 394 ALA A O 1
ATOM 3011 N N . PRO A 1 395 ? -35.325 8.969 16.149 1.00 33.47 395 PRO A N 1
ATOM 3012 C CA . PRO A 1 395 ? -34.506 7.779 16.302 1.00 33.47 395 PRO A CA 1
ATOM 3013 C C . PRO A 1 395 ? -33.494 7.694 15.154 1.00 33.47 395 PRO A C 1
ATOM 3015 O O . PRO A 1 395 ? -33.832 7.869 13.985 1.00 33.47 395 PRO A O 1
ATOM 3018 N N . ILE A 1 396 ? -32.247 7.404 15.512 1.00 33.59 396 ILE A N 1
ATOM 3019 C CA . ILE A 1 396 ? -31.167 7.033 14.594 1.00 33.59 396 ILE A CA 1
ATOM 3020 C C . ILE A 1 396 ? -31.582 5.738 13.865 1.00 33.59 396 ILE A C 1
ATOM 3022 O O . ILE A 1 396 ? -31.892 4.755 14.545 1.00 33.59 396 ILE A O 1
ATOM 3026 N N . PRO A 1 397 ? -31.587 5.675 12.521 1.00 30.55 397 PRO A N 1
ATOM 3027 C CA . PRO A 1 397 ? -31.845 4.437 11.806 1.00 30.55 397 PRO A CA 1
ATOM 3028 C C . PRO A 1 397 ? -30.512 3.730 11.549 1.00 30.55 397 PRO A C 1
ATOM 3030 O O . PRO A 1 397 ? -29.776 4.116 10.654 1.00 30.55 397 PRO A O 1
ATOM 3033 N N . LEU A 1 398 ? -30.190 2.723 12.364 1.00 32.50 398 LEU A N 1
ATOM 3034 C CA . LEU A 1 398 ? -29.282 1.610 12.040 1.00 32.50 398 LEU A CA 1
ATOM 3035 C C . LEU A 1 398 ? -29.391 0.583 13.175 1.00 32.50 398 LEU A C 1
ATOM 3037 O O . LEU A 1 398 ? -28.561 0.504 14.080 1.00 32.50 398 LEU A O 1
ATOM 3041 N N . ALA A 1 399 ? -30.477 -0.189 13.166 1.00 30.17 399 ALA A N 1
ATOM 3042 C CA . ALA A 1 399 ? -30.582 -1.368 14.012 1.00 30.17 399 ALA A CA 1
ATOM 3043 C C . ALA A 1 399 ? -29.679 -2.456 13.417 1.00 30.17 399 ALA A C 1
ATOM 3045 O O . ALA A 1 399 ? -30.104 -3.236 12.567 1.00 30.17 399 ALA A O 1
ATOM 3046 N N . LEU A 1 400 ? -28.419 -2.498 13.858 1.00 37.28 400 LEU A N 1
ATOM 3047 C CA . LEU A 1 400 ? -27.634 -3.727 13.803 1.00 37.28 400 LEU A CA 1
ATOM 3048 C C . LEU A 1 400 ? -28.456 -4.794 14.536 1.00 37.28 400 LEU A C 1
ATOM 3050 O O . LEU A 1 400 ? -28.656 -4.695 15.747 1.00 37.28 400 LEU A O 1
ATOM 3054 N N . GLN A 1 401 ? -28.985 -5.776 13.801 1.00 38.00 401 GLN A N 1
ATOM 3055 C CA . GLN A 1 401 ? -29.534 -6.987 14.402 1.00 38.00 401 GLN A CA 1
ATOM 3056 C C . GLN A 1 401 ? -28.376 -7.689 15.109 1.00 38.00 401 GLN A C 1
ATOM 3058 O O . GLN A 1 401 ? -27.595 -8.407 14.490 1.00 38.00 401 GLN A O 1
ATOM 3063 N N . ILE A 1 402 ? -28.223 -7.409 16.403 1.00 45.66 402 ILE A N 1
ATOM 3064 C CA . ILE A 1 402 ? -27.363 -8.198 17.275 1.00 45.66 402 ILE A CA 1
ATOM 3065 C C . ILE A 1 402 ? -27.949 -9.617 17.227 1.00 45.66 402 ILE A C 1
ATOM 3067 O O . ILE A 1 402 ? -29.156 -9.751 17.466 1.00 45.66 402 ILE A O 1
ATOM 3071 N N . PRO A 1 403 ? -27.158 -10.645 16.868 1.00 48.53 403 PRO A N 1
ATOM 3072 C CA . PRO A 1 403 ? -27.640 -12.020 16.844 1.00 48.53 403 PRO A CA 1
ATOM 3073 C C . PRO A 1 403 ? -28.302 -12.349 18.181 1.00 48.53 403 PRO A C 1
ATOM 3075 O O . PRO A 1 403 ? -27.877 -11.855 19.235 1.00 48.53 403 PRO A O 1
ATOM 3078 N N . ALA A 1 404 ? -29.381 -13.132 18.136 1.00 54.09 404 ALA A N 1
ATOM 3079 C CA . ALA A 1 404 ? -30.081 -13.509 19.356 1.00 54.09 404 ALA A CA 1
ATOM 3080 C C . ALA A 1 404 ? -29.076 -14.154 20.321 1.00 54.09 404 ALA A C 1
ATOM 3082 O O . ALA A 1 404 ? -28.145 -14.832 19.901 1.00 54.09 404 ALA A O 1
ATOM 3083 N N . TYR A 1 405 ? -29.237 -13.924 21.623 1.00 54.75 405 TYR A N 1
ATOM 3084 C CA . TYR A 1 405 ? -28.255 -14.328 22.635 1.00 54.75 405 TYR A CA 1
ATOM 3085 C C . TYR A 1 405 ? -27.891 -15.825 22.568 1.00 54.75 405 TYR A C 1
ATOM 3087 O O . TYR A 1 405 ? -26.766 -16.189 22.898 1.00 54.75 405 TYR A O 1
ATOM 3095 N N . ASP A 1 406 ? -28.820 -16.664 22.101 1.00 56.22 406 ASP A N 1
ATOM 3096 C CA . ASP A 1 406 ? -28.627 -18.101 21.886 1.00 56.22 406 ASP A CA 1
ATOM 3097 C C . ASP A 1 406 ? -27.703 -18.397 20.679 1.00 56.22 406 ASP A C 1
ATOM 3099 O O . ASP A 1 406 ? -26.894 -19.317 20.733 1.00 56.22 406 ASP A O 1
ATOM 3103 N N . GLU A 1 407 ? -27.691 -17.555 19.638 1.00 59.25 407 GLU A N 1
ATOM 3104 C CA . GLU A 1 407 ? -26.844 -17.704 18.437 1.00 59.25 407 GLU A CA 1
ATOM 3105 C C . GLU A 1 407 ? -25.354 -17.419 18.700 1.00 59.25 407 GLU A C 1
ATOM 3107 O O . GLU A 1 407 ? -24.491 -17.936 17.992 1.00 59.25 407 GLU A O 1
ATOM 3112 N N . ILE A 1 408 ? -25.017 -16.632 19.733 1.00 60.59 408 ILE A N 1
ATOM 3113 C CA . ILE A 1 408 ? -23.614 -16.416 20.151 1.00 60.59 408 ILE A CA 1
ATOM 3114 C C . ILE A 1 408 ? -23.000 -17.718 20.705 1.00 60.59 408 ILE A C 1
ATOM 3116 O O . ILE A 1 408 ? -21.776 -17.885 20.694 1.00 60.59 408 ILE A O 1
ATOM 3120 N N . PHE A 1 409 ? -23.837 -18.640 21.191 1.00 60.47 409 PHE A N 1
ATOM 3121 C CA . PHE A 1 409 ? -23.415 -19.884 21.836 1.00 60.47 409 PHE A CA 1
ATOM 3122 C C . PHE A 1 409 ? -23.746 -21.145 21.028 1.00 60.47 409 PHE A C 1
ATOM 3124 O O . PHE A 1 409 ? -23.017 -22.123 21.170 1.00 60.47 409 PHE A O 1
ATOM 3131 N N . ASP A 1 410 ? -24.739 -21.105 20.136 1.00 58.06 410 ASP A N 1
ATOM 3132 C CA . ASP A 1 410 ? -25.092 -22.191 19.210 1.00 58.06 410 ASP A CA 1
ATOM 3133 C C . ASP A 1 410 ? -24.401 -22.034 17.841 1.00 58.06 410 ASP A C 1
ATOM 3135 O O . ASP A 1 410 ? -25.025 -22.150 16.785 1.00 58.06 410 ASP A O 1
ATOM 3139 N N . VAL A 1 411 ? -23.087 -21.779 17.824 1.00 50.09 411 VAL A N 1
ATOM 3140 C CA . VAL A 1 411 ? -22.310 -21.980 16.591 1.00 50.09 411 VAL A CA 1
ATOM 3141 C C . VAL A 1 411 ? -22.137 -23.493 16.431 1.00 50.09 411 VAL A C 1
ATOM 3143 O O . VAL A 1 411 ? -21.460 -24.092 17.270 1.00 50.09 411 VAL A O 1
ATOM 3146 N N . PRO A 1 412 ? -22.736 -24.144 15.413 1.00 48.47 412 PRO A N 1
ATOM 3147 C CA . PRO A 1 412 ? -22.548 -25.573 15.217 1.00 48.47 412 PRO A CA 1
ATOM 3148 C C . PRO A 1 412 ? -21.055 -25.839 15.013 1.00 48.47 412 PRO A C 1
ATOM 3150 O O . PRO A 1 412 ? -20.448 -25.268 14.106 1.00 48.47 412 PRO A O 1
ATOM 3153 N N . GLU A 1 413 ? -20.460 -26.675 15.869 1.00 43.03 413 GLU A N 1
ATOM 3154 C CA . GLU A 1 413 ? -19.110 -27.196 15.653 1.00 43.03 413 GLU A CA 1
ATOM 3155 C C . GLU A 1 413 ? -19.049 -27.770 14.233 1.00 43.03 413 GLU A C 1
ATOM 3157 O O . GLU A 1 413 ? -19.780 -28.708 13.899 1.00 43.03 413 GLU A O 1
ATOM 3162 N N . GLU A 1 414 ? -18.217 -27.189 13.362 1.00 40.81 414 GLU A N 1
ATOM 3163 C CA . GLU A 1 414 ? -17.967 -27.812 12.068 1.00 40.81 414 GLU A CA 1
ATOM 3164 C C . GLU A 1 414 ? -17.364 -29.204 12.314 1.00 40.81 414 GLU A C 1
ATOM 3166 O O . GLU A 1 414 ? -16.459 -29.335 13.144 1.00 40.81 414 GLU A O 1
ATOM 3171 N N . PRO A 1 415 ? -17.844 -30.259 11.629 1.00 42.41 415 PRO A N 1
ATOM 3172 C CA . PRO A 1 415 ? -17.358 -31.614 11.844 1.00 42.41 415 PRO A CA 1
ATOM 3173 C C . PRO A 1 415 ? -15.888 -31.706 11.421 1.00 42.41 415 PRO A C 1
ATOM 3175 O O . PRO A 1 415 ? -15.566 -31.856 10.241 1.00 42.41 415 PRO A O 1
ATOM 3178 N N . GLY A 1 416 ? -14.985 -31.596 12.395 1.00 42.41 416 GLY A N 1
ATOM 3179 C CA . GLY A 1 416 ? -13.554 -31.773 12.191 1.00 42.41 416 GLY A CA 1
ATOM 3180 C C . GLY A 1 416 ? -13.216 -33.204 11.744 1.00 42.41 416 GLY A C 1
ATOM 3181 O O . GLY A 1 416 ? -13.938 -34.150 12.073 1.00 42.41 416 GLY A O 1
ATOM 3182 N N . PRO A 1 417 ? -12.116 -33.400 10.994 1.00 37.38 417 PRO A N 1
ATOM 3183 C CA . PRO A 1 417 ? -11.644 -34.726 10.625 1.00 37.38 417 PRO A CA 1
ATOM 3184 C C . PRO A 1 417 ? -11.238 -35.481 11.892 1.00 37.38 417 PRO A C 1
ATOM 3186 O O . PRO A 1 417 ? -10.306 -35.107 12.599 1.00 37.38 417 PRO A O 1
ATOM 3189 N N . SER A 1 418 ? -11.966 -36.554 12.175 1.00 32.41 418 SER A N 1
ATOM 3190 C CA . SER A 1 418 ? -11.764 -37.431 13.321 1.00 32.41 418 SER A CA 1
ATOM 3191 C C . SER A 1 418 ? -10.356 -38.029 13.311 1.00 32.41 418 SER A C 1
ATOM 3193 O O . SER A 1 418 ? -10.081 -38.961 12.552 1.00 32.41 418 SER A O 1
ATOM 3195 N N . THR A 1 419 ? -9.471 -37.529 14.169 1.00 37.44 419 THR A N 1
ATOM 3196 C CA . THR A 1 419 ? -8.211 -38.188 14.507 1.00 37.44 419 THR A CA 1
ATOM 3197 C C . THR A 1 419 ? -8.451 -39.108 15.702 1.00 37.44 419 THR A C 1
ATOM 3199 O O . THR A 1 419 ? -8.722 -38.681 16.821 1.00 37.44 419 THR A O 1
ATOM 3202 N N . SER A 1 420 ? -8.402 -40.416 15.458 1.00 34.38 420 SER A N 1
ATOM 3203 C CA . SER A 1 420 ? -8.496 -41.436 16.499 1.00 34.38 420 SER A CA 1
ATOM 3204 C C . SER A 1 420 ? -7.211 -41.464 17.332 1.00 34.38 420 SER A C 1
ATOM 3206 O O . SER A 1 420 ? -6.197 -42.010 16.892 1.00 34.38 420 SER A O 1
ATOM 3208 N N . SER A 1 421 ? -7.245 -40.905 18.540 1.00 34.88 421 SER A N 1
ATOM 3209 C CA . SER A 1 421 ? -6.235 -41.133 19.573 1.00 34.88 421 SER A CA 1
ATOM 3210 C C . SER A 1 421 ? -6.609 -42.383 20.380 1.00 34.88 421 SER A C 1
ATOM 3212 O O . SER A 1 421 ? -7.708 -42.497 20.917 1.00 34.88 421 SER A O 1
ATOM 3214 N N . THR A 1 422 ? -5.695 -43.356 20.443 1.00 36.09 422 THR A N 1
ATOM 3215 C CA . THR A 1 422 ? -5.824 -44.533 21.319 1.00 36.09 422 THR A CA 1
ATOM 3216 C C . THR A 1 422 ? -4.759 -44.428 22.401 1.00 36.09 422 THR A C 1
ATOM 3218 O O . THR A 1 422 ? -3.584 -44.224 22.100 1.00 36.09 422 THR A O 1
ATOM 3221 N N . SER A 1 423 ? -5.179 -44.520 23.659 1.00 37.31 423 SER A N 1
ATOM 3222 C CA . SER A 1 423 ? -4.352 -44.361 24.850 1.00 37.31 423 SER A CA 1
ATOM 3223 C C . SER A 1 423 ? -3.787 -45.692 25.376 1.00 37.31 423 SER A C 1
ATOM 3225 O O . SER A 1 423 ? -4.476 -46.704 25.428 1.00 37.31 423 SER A O 1
ATOM 3227 N N . ALA A 1 424 ? -2.519 -45.617 25.797 1.00 40.69 424 ALA A N 1
ATOM 3228 C CA . ALA A 1 424 ? -1.842 -46.274 26.925 1.00 40.69 424 ALA A CA 1
ATOM 3229 C C . ALA A 1 424 ? -1.911 -47.808 27.150 1.00 40.69 424 ALA A C 1
ATOM 3231 O O . ALA A 1 424 ? -2.923 -48.350 27.582 1.00 40.69 424 ALA A O 1
ATOM 3232 N N . SER A 1 425 ? -0.730 -48.452 27.141 1.00 30.55 425 SER A N 1
ATOM 3233 C CA . SER A 1 425 ? -0.363 -49.459 28.159 1.00 30.55 425 SER A CA 1
ATOM 3234 C C . SER A 1 425 ? 1.160 -49.570 28.364 1.00 30.55 425 SER A C 1
ATOM 3236 O O . SER A 1 425 ? 1.927 -49.418 27.419 1.00 30.55 425 SER A O 1
ATOM 3238 N N . ALA A 1 426 ? 1.548 -49.832 29.615 1.00 34.88 426 ALA A N 1
ATOM 3239 C CA . ALA A 1 426 ? 2.882 -49.834 30.235 1.00 34.88 426 ALA A CA 1
ATOM 3240 C C . ALA A 1 426 ? 3.875 -50.931 29.723 1.00 34.88 426 ALA A C 1
ATOM 3242 O O . ALA A 1 426 ? 3.487 -51.761 28.902 1.00 34.88 426 ALA A O 1
ATOM 3243 N N . PRO A 1 427 ? 5.153 -50.950 30.182 1.00 52.88 427 PRO A N 1
ATOM 3244 C CA . PRO A 1 427 ? 6.288 -51.550 29.467 1.00 52.88 427 PRO A CA 1
ATOM 3245 C C . PRO A 1 427 ? 6.612 -52.993 29.893 1.00 52.88 427 PRO A C 1
ATOM 3247 O O . PRO A 1 427 ? 6.248 -53.409 30.997 1.00 52.88 427 PRO A O 1
ATOM 3250 N N . PRO A 1 428 ? 7.435 -53.706 29.100 1.00 42.03 428 PRO A N 1
ATOM 3251 C CA . PRO A 1 428 ? 8.334 -54.689 29.680 1.00 42.03 428 PRO A CA 1
ATOM 3252 C C . PRO A 1 428 ? 9.807 -54.523 29.273 1.00 42.03 428 PRO A C 1
ATOM 3254 O O . PRO A 1 428 ? 10.185 -54.068 28.198 1.00 42.03 428 PRO A O 1
ATOM 3257 N N . THR A 1 429 ? 10.609 -54.942 30.239 1.00 34.50 429 THR A N 1
ATOM 3258 C CA . THR A 1 429 ? 12.049 -55.169 30.327 1.00 34.50 429 THR A CA 1
ATOM 3259 C C . THR A 1 429 ? 12.728 -55.867 29.140 1.00 34.50 429 THR A C 1
ATOM 3261 O O . THR A 1 429 ? 12.272 -56.909 28.684 1.00 34.50 429 THR A O 1
ATOM 3264 N N . ALA A 1 430 ? 13.884 -55.299 28.775 1.00 38.31 430 ALA A N 1
ATOM 3265 C CA . ALA A 1 430 ? 15.155 -55.875 28.313 1.00 38.31 430 ALA A CA 1
ATOM 3266 C C . ALA A 1 430 ? 15.201 -57.297 27.712 1.00 38.31 430 ALA A C 1
ATOM 3268 O O . ALA A 1 430 ? 14.892 -58.277 28.381 1.00 38.31 430 ALA A O 1
ATOM 3269 N N . THR A 1 431 ? 15.825 -57.412 26.536 1.00 30.69 431 THR A N 1
ATOM 3270 C CA . THR A 1 431 ? 16.889 -58.398 26.256 1.00 30.69 431 THR A CA 1
ATOM 3271 C C . THR A 1 431 ? 17.788 -57.899 25.120 1.00 30.69 431 THR A C 1
ATOM 3273 O O . THR A 1 431 ? 17.354 -57.137 24.261 1.00 30.69 431 THR A O 1
ATOM 3276 N N . ALA A 1 432 ? 19.063 -58.266 25.227 1.00 35.81 432 ALA A N 1
ATOM 3277 C CA . ALA A 1 432 ? 20.185 -57.898 24.377 1.00 35.81 432 ALA A CA 1
ATOM 3278 C C . ALA A 1 432 ? 20.233 -58.707 23.065 1.00 35.81 432 ALA A C 1
ATOM 3280 O O . ALA A 1 432 ? 19.475 -59.658 22.897 1.00 35.81 432 ALA A O 1
ATOM 3281 N N . ASP A 1 433 ? 21.206 -58.332 22.227 1.00 31.38 433 ASP A N 1
ATOM 3282 C CA . ASP A 1 433 ? 21.690 -58.987 21.002 1.00 31.38 433 ASP A CA 1
ATOM 3283 C C . ASP A 1 433 ? 20.884 -58.688 19.724 1.00 31.38 433 ASP A C 1
ATOM 3285 O O . ASP A 1 433 ? 19.817 -59.239 19.488 1.00 31.38 433 ASP A O 1
ATOM 3289 N N . ASP A 1 434 ? 21.392 -57.813 18.848 1.00 31.38 434 ASP A N 1
ATOM 3290 C CA . ASP A 1 434 ? 22.302 -58.263 17.787 1.00 31.38 434 ASP A CA 1
ATOM 3291 C C . ASP A 1 434 ? 22.881 -57.074 16.993 1.00 31.38 434 ASP A C 1
ATOM 3293 O O . ASP A 1 434 ? 22.220 -56.076 16.698 1.00 31.38 434 ASP A O 1
ATOM 3297 N N . ILE A 1 435 ? 24.164 -57.193 16.673 1.00 37.28 435 ILE A N 1
ATOM 3298 C CA . ILE A 1 435 ? 25.015 -56.187 16.038 1.00 37.28 435 ILE A CA 1
ATOM 3299 C C . ILE A 1 435 ? 24.971 -56.402 14.525 1.00 37.28 435 ILE A C 1
ATOM 3301 O O . ILE A 1 435 ? 25.386 -57.458 14.055 1.00 37.28 435 ILE A O 1
ATOM 3305 N N . ARG A 1 436 ? 24.564 -55.385 13.752 1.00 29.45 436 ARG A N 1
ATOM 3306 C CA . ARG A 1 436 ? 24.963 -55.182 12.340 1.00 29.45 436 ARG A CA 1
ATOM 3307 C C . ARG A 1 436 ? 24.554 -53.785 11.865 1.00 29.45 436 ARG A C 1
ATOM 3309 O O . ARG A 1 436 ? 23.422 -53.561 11.453 1.00 29.45 436 ARG A O 1
ATOM 3316 N N . GLY A 1 437 ? 25.490 -52.842 11.929 1.00 33.41 437 GLY A N 1
ATOM 3317 C CA . GLY A 1 437 ? 25.364 -51.554 11.243 1.00 33.41 437 GLY A CA 1
ATOM 3318 C C . GLY A 1 437 ? 25.778 -51.660 9.772 1.00 33.41 437 GLY A C 1
ATOM 3319 O O . GLY A 1 437 ? 26.562 -52.549 9.425 1.00 33.41 437 GLY A O 1
ATOM 3320 N N . PRO A 1 438 ? 25.327 -50.732 8.914 1.00 32.56 438 PRO A N 1
ATOM 3321 C CA . PRO A 1 438 ? 26.051 -50.394 7.707 1.00 32.56 438 PRO A CA 1
ATOM 3322 C C . PRO A 1 438 ? 26.617 -48.972 7.773 1.00 32.56 438 PRO A C 1
ATOM 3324 O O . PRO A 1 438 ? 26.005 -48.021 8.253 1.00 32.56 438 PRO A O 1
ATOM 3327 N N . SER A 1 439 ? 27.839 -48.896 7.267 1.00 30.50 439 SER A N 1
ATOM 3328 C CA . SER A 1 439 ? 28.686 -47.741 7.009 1.00 30.50 439 SER A CA 1
ATOM 3329 C C . SER A 1 439 ? 27.986 -46.592 6.277 1.00 30.50 439 SER A C 1
ATOM 3331 O O . SER A 1 439 ? 27.439 -46.794 5.192 1.00 30.50 439 SER A O 1
ATOM 3333 N N . PHE A 1 440 ? 28.128 -45.375 6.803 1.00 28.66 440 PHE A N 1
ATOM 3334 C CA . PHE A 1 440 ? 27.937 -44.146 6.038 1.00 28.66 440 PHE A CA 1
ATOM 3335 C C . PHE A 1 440 ? 29.220 -43.835 5.262 1.00 28.66 440 PHE A C 1
ATOM 3337 O O . PHE A 1 440 ? 30.251 -43.523 5.854 1.00 28.66 440 PHE A O 1
ATOM 3344 N N . HIS A 1 441 ? 29.145 -43.942 3.937 1.00 28.41 441 HIS A N 1
ATOM 3345 C CA . HIS A 1 441 ? 30.123 -43.368 3.022 1.00 28.41 441 HIS A CA 1
ATOM 3346 C C . HIS A 1 441 ? 29.563 -42.048 2.492 1.00 28.41 441 HIS A C 1
ATOM 3348 O O . HIS A 1 441 ? 28.536 -42.013 1.818 1.00 28.41 441 HIS A O 1
ATOM 3354 N N . THR A 1 442 ? 30.261 -40.969 2.815 1.00 31.08 442 THR A N 1
ATOM 3355 C CA . THR A 1 442 ? 30.126 -39.644 2.218 1.00 31.08 442 THR A CA 1
ATOM 3356 C C . THR A 1 442 ? 30.533 -39.724 0.747 1.00 31.08 442 THR A C 1
ATOM 3358 O O . THR A 1 442 ? 31.654 -40.137 0.458 1.00 31.08 442 THR A O 1
ATOM 3361 N N . ASN A 1 443 ? 29.650 -39.339 -0.178 1.00 28.44 443 ASN A N 1
ATOM 3362 C CA . ASN A 1 443 ? 30.055 -38.849 -1.496 1.00 28.44 443 ASN A CA 1
ATOM 3363 C C . ASN A 1 443 ? 28.976 -37.948 -2.108 1.00 28.44 443 ASN A C 1
ATOM 3365 O O . ASN A 1 443 ? 27.804 -38.307 -2.202 1.00 28.44 443 ASN A O 1
ATOM 3369 N N . MET A 1 444 ? 29.429 -36.756 -2.486 1.00 28.55 444 MET A N 1
ATOM 3370 C CA . MET A 1 444 ? 28.705 -35.688 -3.162 1.00 28.55 444 MET A CA 1
ATOM 3371 C C . MET A 1 444 ? 28.540 -35.975 -4.664 1.00 28.55 444 MET A C 1
ATOM 3373 O O . MET A 1 444 ? 29.413 -36.580 -5.274 1.00 28.55 444 MET A O 1
ATOM 3377 N N . TYR A 1 445 ? 27.430 -35.471 -5.218 1.00 34.72 445 TYR A N 1
ATOM 3378 C CA . TYR A 1 445 ? 27.158 -35.129 -6.625 1.00 34.72 445 TYR A CA 1
ATOM 3379 C C . TYR A 1 445 ? 27.751 -36.024 -7.733 1.00 34.72 445 TYR A C 1
ATOM 3381 O O . TYR A 1 445 ? 28.859 -35.784 -8.201 1.00 34.72 445 TYR A O 1
ATOM 3389 N N . ASN A 1 446 ? 26.947 -36.961 -8.250 1.00 29.20 446 ASN A N 1
ATOM 3390 C CA . ASN A 1 446 ? 26.631 -37.071 -9.686 1.00 29.20 446 ASN A CA 1
ATOM 3391 C C . ASN A 1 446 ? 25.652 -38.227 -9.965 1.00 29.20 446 ASN A C 1
ATOM 3393 O O . ASN A 1 446 ? 25.770 -39.297 -9.379 1.00 29.20 446 ASN A O 1
ATOM 3397 N N . ASP A 1 447 ? 24.740 -37.986 -10.908 1.00 27.25 447 ASP A N 1
ATOM 3398 C CA . ASP A 1 447 ? 24.013 -38.952 -11.745 1.00 27.25 447 ASP A CA 1
ATOM 3399 C C . ASP A 1 447 ? 23.195 -40.093 -11.106 1.00 27.25 447 ASP A C 1
ATOM 3401 O O . ASP A 1 447 ? 23.709 -41.152 -10.754 1.00 27.25 447 ASP A O 1
ATOM 3405 N N . SER A 1 448 ? 21.861 -39.964 -11.176 1.00 28.09 448 SER A N 1
ATOM 3406 C CA . SER A 1 448 ? 21.016 -40.926 -11.915 1.00 28.09 448 SER A CA 1
ATOM 3407 C C . SER A 1 448 ? 19.558 -40.467 -11.985 1.00 28.09 448 SER A C 1
ATOM 3409 O O . SER A 1 448 ? 18.741 -40.746 -11.112 1.00 28.09 448 SER A O 1
ATOM 3411 N N . LEU A 1 449 ? 19.229 -39.796 -13.089 1.00 38.16 449 LEU A N 1
ATOM 3412 C CA . LEU A 1 449 ? 17.871 -39.583 -13.585 1.00 38.16 449 LEU A CA 1
ATOM 3413 C C . LEU A 1 449 ? 17.613 -40.644 -14.668 1.00 38.16 449 LEU A C 1
ATOM 3415 O O . LEU A 1 449 ? 17.740 -40.374 -15.855 1.00 38.16 449 LEU A O 1
ATOM 3419 N N . THR A 1 450 ? 17.325 -41.883 -14.265 1.00 34.59 450 THR A N 1
ATOM 3420 C CA . THR A 1 450 ? 16.854 -42.950 -15.171 1.00 34.59 450 THR A CA 1
ATOM 3421 C C . THR A 1 450 ? 15.946 -43.923 -14.418 1.00 34.59 450 THR A C 1
ATOM 3423 O O . THR A 1 450 ? 16.408 -44.953 -13.961 1.00 34.59 450 THR A O 1
ATOM 3426 N N . ASP A 1 451 ? 14.665 -43.575 -14.241 1.00 33.31 451 ASP A N 1
ATOM 3427 C CA . ASP A 1 451 ? 13.535 -44.507 -14.448 1.00 33.31 451 ASP A CA 1
ATOM 3428 C C . ASP A 1 451 ? 12.178 -43.828 -14.181 1.00 33.31 451 ASP A C 1
ATOM 3430 O O . ASP A 1 451 ? 11.545 -43.996 -13.144 1.00 33.31 451 ASP A O 1
ATOM 3434 N N . LEU A 1 452 ? 11.706 -43.035 -15.144 1.00 33.00 452 LEU A N 1
ATOM 3435 C CA . LEU A 1 452 ? 10.285 -42.694 -15.288 1.00 33.00 452 LEU A CA 1
ATOM 3436 C C . LEU A 1 452 ? 9.960 -42.658 -16.783 1.00 33.00 452 LEU A C 1
ATOM 3438 O O . LEU A 1 452 ? 9.766 -41.608 -17.388 1.00 33.00 452 LEU A O 1
ATOM 3442 N N . SER A 1 453 ? 9.938 -43.842 -17.395 1.00 31.31 453 SER A N 1
ATOM 3443 C CA . SER A 1 453 ? 9.462 -44.042 -18.763 1.00 31.31 453 SER A CA 1
ATOM 3444 C C . SER A 1 453 ? 8.310 -45.053 -18.778 1.00 31.31 453 SER A C 1
ATOM 3446 O O . SER A 1 453 ? 8.526 -46.239 -18.977 1.00 31.31 453 SER A O 1
ATOM 3448 N N . SER A 1 454 ? 7.070 -44.607 -18.520 1.00 32.34 454 SER A N 1
ATOM 3449 C CA . SER A 1 454 ? 5.848 -45.303 -19.004 1.00 32.34 454 SER A CA 1
ATOM 3450 C C . SER A 1 454 ? 4.514 -44.554 -18.799 1.00 32.34 454 SER A C 1
ATOM 3452 O O . SER A 1 454 ? 3.463 -45.180 -18.696 1.00 32.34 454 SER A O 1
ATOM 3454 N N . LEU A 1 455 ? 4.497 -43.219 -18.823 1.00 31.28 455 LEU A N 1
ATOM 3455 C CA . LEU A 1 455 ? 3.254 -42.470 -19.063 1.00 31.28 455 LEU A CA 1
ATOM 3456 C C . LEU A 1 455 ? 3.484 -41.479 -20.201 1.00 31.28 455 LEU A C 1
ATOM 3458 O O . LEU A 1 455 ? 3.738 -40.297 -19.997 1.00 31.28 455 LEU A O 1
ATOM 3462 N N . THR A 1 456 ? 3.432 -41.995 -21.428 1.00 33.88 456 THR A N 1
ATOM 3463 C CA . THR A 1 456 ? 3.274 -41.178 -22.630 1.00 33.88 456 THR A CA 1
ATOM 3464 C C . THR A 1 456 ? 1.836 -40.666 -22.676 1.00 33.88 456 THR A C 1
ATOM 3466 O O . THR A 1 456 ? 0.983 -41.254 -23.336 1.00 33.88 456 THR A O 1
ATOM 3469 N N . ASP A 1 457 ? 1.572 -39.576 -21.958 1.00 31.89 457 ASP A N 1
ATOM 3470 C CA . ASP A 1 457 ? 0.477 -38.656 -22.277 1.00 31.89 457 ASP A CA 1
ATOM 3471 C C . ASP A 1 457 ? 1.006 -37.708 -23.366 1.00 31.89 457 ASP A C 1
ATOM 3473 O O . ASP A 1 457 ? 1.355 -36.548 -23.147 1.00 31.89 457 ASP A O 1
ATOM 3477 N N . SER A 1 458 ? 1.204 -38.282 -24.551 1.00 33.69 458 SER A N 1
ATOM 3478 C CA . SER A 1 458 ? 1.531 -37.555 -25.769 1.00 33.69 458 SER A CA 1
ATOM 3479 C C . SER A 1 458 ? 0.266 -36.881 -26.303 1.00 33.69 458 SER A C 1
ATOM 3481 O O . SER A 1 458 ? -0.778 -37.516 -26.434 1.00 33.69 458 SER A O 1
ATOM 3483 N N . ASP A 1 459 ? 0.415 -35.603 -26.648 1.00 34.09 459 ASP A N 1
ATOM 3484 C CA . ASP A 1 459 ? -0.480 -34.817 -27.502 1.00 34.09 459 ASP A CA 1
ATOM 3485 C C . ASP A 1 459 ? -1.738 -34.224 -26.854 1.00 34.09 459 ASP A C 1
ATOM 3487 O O . ASP A 1 459 ? -2.858 -34.365 -27.342 1.00 34.09 459 ASP A O 1
ATOM 3491 N N . VAL A 1 460 ? -1.540 -33.401 -25.821 1.00 36.94 460 VAL A N 1
ATOM 3492 C CA . VAL A 1 460 ? -2.373 -32.201 -25.661 1.00 36.94 460 VAL A CA 1
ATOM 3493 C C . VAL A 1 460 ? -1.459 -31.013 -25.383 1.00 36.94 460 VAL A C 1
ATOM 3495 O O . VAL A 1 460 ? -1.347 -30.544 -24.250 1.00 36.94 460 VAL A O 1
ATOM 3498 N N . GLU A 1 461 ? -0.822 -30.488 -26.435 1.00 36.38 461 GLU A N 1
ATOM 3499 C CA . GLU A 1 461 ? -0.411 -29.084 -26.446 1.00 36.38 461 GLU A CA 1
ATOM 3500 C C . GLU A 1 461 ? -1.676 -28.250 -26.243 1.00 36.38 461 GLU A C 1
ATOM 3502 O O . GLU A 1 461 ? -2.467 -27.981 -27.150 1.00 36.38 461 GLU A O 1
ATOM 3507 N N . SER A 1 462 ? -1.947 -27.936 -24.981 1.00 40.84 462 SER A N 1
ATOM 3508 C CA . SER A 1 462 ? -3.079 -27.126 -24.591 1.00 40.84 462 SER A CA 1
ATOM 3509 C C . SER A 1 462 ? -2.799 -25.688 -24.996 1.00 40.84 462 SER A C 1
ATOM 3511 O O . SER A 1 462 ? -2.353 -24.886 -24.179 1.00 40.84 462 SER A O 1
ATOM 3513 N N . GLU A 1 463 ? -3.103 -25.371 -26.254 1.00 38.47 463 GLU A N 1
ATOM 3514 C CA . GLU A 1 463 ? -3.364 -24.015 -26.714 1.00 38.47 463 GLU A CA 1
ATOM 3515 C C . GLU A 1 463 ? -4.490 -23.424 -25.849 1.00 38.47 463 GLU A C 1
ATOM 3517 O O . GLU A 1 463 ? -5.689 -23.543 -26.142 1.00 38.47 463 GLU A O 1
ATOM 3522 N N . SER A 1 464 ? -4.137 -22.792 -24.732 1.00 39.12 464 SER A N 1
ATOM 3523 C CA . SER A 1 464 ? -5.040 -21.840 -24.100 1.00 39.12 464 SER A CA 1
ATOM 3524 C C . SER A 1 464 ? -5.400 -20.808 -25.157 1.00 39.12 464 SER A C 1
ATOM 3526 O O . SER A 1 464 ? -4.527 -20.271 -25.829 1.00 39.12 464 SER A O 1
ATOM 3528 N N . GLY A 1 465 ? -6.697 -20.555 -25.334 1.00 40.22 465 GLY A N 1
ATOM 3529 C CA . GLY A 1 465 ? -7.189 -19.432 -26.125 1.00 40.22 465 GLY A CA 1
ATOM 3530 C C . GLY A 1 465 ? -6.809 -18.115 -25.456 1.00 40.22 465 GLY A C 1
ATOM 3531 O O . GLY A 1 465 ? -7.670 -17.455 -24.877 1.00 40.22 465 GLY A O 1
ATOM 3532 N N . TYR A 1 466 ? -5.519 -17.784 -25.494 1.00 49.56 466 TYR A N 1
ATOM 3533 C CA . TYR A 1 466 ? -5.030 -16.421 -25.410 1.00 49.56 466 TYR A CA 1
ATOM 3534 C C . TYR A 1 466 ? -5.756 -15.624 -26.498 1.00 49.56 466 TYR A C 1
ATOM 3536 O O . TYR A 1 466 ? -6.129 -16.187 -27.530 1.00 49.56 466 TYR A O 1
ATOM 3544 N N . GLU A 1 467 ? -6.070 -14.362 -26.215 1.00 47.16 467 GLU A N 1
ATOM 3545 C CA . GLU A 1 467 ? -6.787 -13.474 -27.133 1.00 47.16 467 GLU A CA 1
ATOM 3546 C C . GLU A 1 467 ? -6.255 -13.657 -28.569 1.00 47.16 467 GLU A C 1
ATOM 3548 O O . GLU A 1 467 ? -5.044 -13.715 -28.776 1.00 47.16 467 GLU A O 1
ATOM 3553 N N . THR A 1 468 ? -7.153 -13.799 -29.551 1.00 44.44 468 THR A N 1
ATOM 3554 C CA . THR A 1 468 ? -6.893 -14.185 -30.958 1.00 44.44 468 THR A CA 1
ATOM 3555 C C . THR A 1 468 ? -5.982 -13.209 -31.743 1.00 44.44 468 THR A C 1
ATOM 3557 O O . THR A 1 468 ? -5.970 -13.220 -32.967 1.00 44.44 468 THR A O 1
ATOM 3560 N N . GLY A 1 469 ? -5.208 -12.358 -31.069 1.00 51.44 469 GLY A N 1
ATOM 3561 C CA . GLY A 1 469 ? -4.177 -11.485 -31.634 1.00 51.44 469 GLY A CA 1
ATOM 3562 C C . GLY A 1 469 ? -2.757 -11.748 -31.108 1.00 51.44 469 GLY A C 1
ATOM 3563 O O . GLY A 1 469 ? -1.843 -11.031 -31.499 1.00 51.44 469 GLY A O 1
ATOM 3564 N N . ASP A 1 470 ? -2.536 -12.747 -30.241 1.00 48.22 470 ASP A N 1
ATOM 3565 C CA . ASP A 1 470 ? -1.228 -12.962 -29.589 1.00 48.22 470 ASP A CA 1
ATOM 3566 C C . ASP A 1 470 ? -0.185 -13.703 -30.443 1.00 48.22 470 ASP A C 1
ATOM 3568 O O . ASP A 1 470 ? 0.970 -13.834 -30.037 1.00 48.22 470 ASP A O 1
ATOM 3572 N N . SER A 1 471 ? -0.575 -14.167 -31.630 1.00 41.69 471 SER A N 1
ATOM 3573 C CA . SER A 1 471 ? 0.243 -14.996 -32.517 1.00 41.69 471 SER A CA 1
ATOM 3574 C C . SER A 1 471 ? 0.304 -14.386 -33.916 1.00 41.69 471 SER A C 1
ATOM 3576 O O . SER A 1 471 ? -0.293 -14.912 -34.851 1.00 41.69 471 SER A O 1
ATOM 3578 N N . LEU A 1 472 ? 1.025 -13.277 -34.083 1.00 48.25 472 LEU A N 1
ATOM 3579 C CA . LEU A 1 472 ? 1.556 -12.912 -35.398 1.00 48.25 472 LEU A CA 1
ATOM 3580 C C . LEU A 1 472 ? 3.003 -13.426 -35.477 1.00 48.25 472 LEU A C 1
ATOM 3582 O O . LEU A 1 472 ? 3.916 -12.732 -35.036 1.00 48.25 472 LEU A O 1
ATOM 3586 N N . PRO A 1 473 ? 3.239 -14.650 -35.990 1.00 47.09 473 PRO A N 1
ATOM 3587 C CA . PRO A 1 473 ? 4.562 -15.279 -36.050 1.00 47.09 473 PRO A CA 1
ATOM 3588 C C . PRO A 1 473 ? 5.484 -14.689 -37.135 1.00 47.09 473 PRO A C 1
ATOM 3590 O O . PRO A 1 473 ? 6.401 -15.368 -37.588 1.00 47.09 473 PRO A O 1
ATOM 3593 N N . SER A 1 474 ? 5.243 -13.460 -37.603 1.00 47.34 474 SER A N 1
ATOM 3594 C CA . SER A 1 474 ? 5.846 -12.952 -38.840 1.00 47.34 474 SER A CA 1
ATOM 3595 C C . SER A 1 474 ? 6.624 -11.643 -38.731 1.00 47.34 474 SER A C 1
ATOM 3597 O O . SER A 1 474 ? 7.159 -11.226 -39.755 1.00 47.34 474 SER A O 1
ATOM 3599 N N . SER A 1 475 ? 6.767 -11.006 -37.558 1.00 52.44 475 SER A N 1
ATOM 3600 C CA . SER A 1 475 ? 7.802 -9.967 -37.432 1.00 52.44 475 SER A CA 1
ATOM 3601 C C . SER A 1 475 ? 9.147 -10.642 -37.120 1.00 52.44 475 SER A C 1
ATOM 3603 O O . SER A 1 475 ? 9.268 -11.264 -36.065 1.00 52.44 475 SER A O 1
ATOM 3605 N N . PRO A 1 476 ? 10.157 -10.562 -38.008 1.00 54.81 476 PRO A N 1
ATOM 3606 C CA . PRO A 1 476 ? 11.490 -11.131 -37.772 1.00 54.81 476 PRO A CA 1
ATOM 3607 C C . PRO A 1 476 ? 12.226 -10.478 -36.591 1.00 54.81 476 PRO A C 1
ATOM 3609 O O . PRO A 1 476 ? 13.239 -11.003 -36.127 1.00 54.81 476 PRO A O 1
ATOM 3612 N N . ASP A 1 477 ? 11.697 -9.372 -36.076 1.00 55.94 477 ASP A N 1
ATOM 3613 C CA . ASP A 1 477 ? 12.196 -8.702 -34.890 1.00 55.94 477 ASP A CA 1
ATOM 3614 C C . ASP A 1 477 ? 11.859 -9.552 -33.662 1.00 55.94 477 ASP A C 1
ATOM 3616 O O . ASP A 1 477 ? 10.717 -9.610 -33.198 1.00 55.94 477 ASP A O 1
ATOM 3620 N N . ARG A 1 478 ? 12.873 -10.269 -33.165 1.00 62.16 478 ARG A N 1
ATOM 3621 C CA . ARG A 1 478 ? 12.869 -10.979 -31.880 1.00 62.16 478 ARG A CA 1
ATOM 3622 C C . ARG A 1 478 ? 12.762 -9.961 -30.743 1.00 62.16 478 ARG A C 1
ATOM 3624 O O . ARG A 1 478 ? 13.719 -9.702 -30.021 1.00 62.16 478 ARG A O 1
ATOM 3631 N N . ASP A 1 479 ? 11.572 -9.409 -30.585 1.00 64.75 479 ASP A N 1
ATOM 3632 C CA . ASP A 1 479 ? 11.215 -8.417 -29.571 1.00 64.75 479 ASP A CA 1
ATOM 3633 C C . ASP A 1 479 ? 10.903 -9.078 -28.215 1.00 64.75 479 ASP A C 1
ATOM 3635 O O . ASP A 1 479 ? 10.096 -8.600 -27.424 1.00 64.75 479 ASP A O 1
ATOM 3639 N N . PHE A 1 480 ? 11.491 -10.253 -27.975 1.00 63.81 480 PHE A N 1
ATOM 3640 C CA . PHE A 1 480 ? 11.360 -10.962 -26.713 1.00 63.81 480 PHE A CA 1
ATOM 3641 C C . PHE A 1 480 ? 12.357 -10.362 -25.731 1.00 63.81 480 PHE A C 1
ATOM 3643 O O . PHE A 1 480 ? 13.535 -10.216 -26.071 1.00 63.81 480 PHE A O 1
ATOM 3650 N N . SER A 1 481 ? 11.892 -10.013 -24.538 1.00 69.81 481 SER A N 1
ATOM 3651 C CA . SER A 1 481 ? 12.779 -9.775 -23.404 1.00 69.81 481 SER A CA 1
ATOM 3652 C C . SER A 1 481 ? 13.504 -11.075 -23.024 1.00 69.81 481 SER A C 1
ATOM 3654 O O . SER A 1 481 ? 13.118 -12.176 -23.447 1.00 69.81 481 SER A O 1
ATOM 3656 N N . GLN A 1 482 ? 14.572 -10.952 -22.245 1.00 73.50 482 GLN A N 1
ATOM 3657 C CA . GLN A 1 482 ? 15.306 -12.060 -21.644 1.00 73.50 482 GLN A CA 1
ATOM 3658 C C . GLN A 1 482 ? 14.442 -12.835 -20.639 1.00 73.50 482 GLN A C 1
ATOM 3660 O O . GLN A 1 482 ? 14.680 -14.026 -20.437 1.00 73.50 482 GLN A O 1
ATOM 3665 N N . SER A 1 483 ? 13.382 -12.210 -20.113 1.00 78.00 483 SER A N 1
ATOM 3666 C CA . SER A 1 483 ? 12.428 -12.795 -19.166 1.00 78.00 483 SER A CA 1
ATOM 3667 C C . SER A 1 483 ? 11.010 -12.923 -19.763 1.00 78.00 483 SER A C 1
ATOM 3669 O O . SER A 1 483 ? 10.027 -12.415 -19.222 1.00 78.00 483 SER A O 1
ATOM 3671 N N . PRO A 1 484 ? 10.815 -13.680 -20.864 1.00 77.75 484 PRO A N 1
ATOM 3672 C CA . PRO A 1 484 ? 9.576 -13.650 -21.654 1.00 77.75 484 PRO A CA 1
ATOM 3673 C C . PRO A 1 484 ? 8.315 -14.116 -20.900 1.00 77.75 484 PRO A C 1
ATOM 3675 O O . PRO A 1 484 ? 7.187 -13.922 -21.383 1.00 77.75 484 PRO A O 1
ATOM 3678 N N . TRP A 1 485 ? 8.499 -14.778 -19.754 1.00 78.06 485 TRP A N 1
ATOM 3679 C CA . TRP A 1 485 ? 7.440 -15.314 -18.904 1.00 78.06 485 TRP A CA 1
ATOM 3680 C C . TRP A 1 485 ? 6.941 -14.296 -17.873 1.00 78.06 485 TRP A C 1
ATOM 3682 O O . TRP A 1 485 ? 5.721 -14.122 -17.775 1.00 78.06 485 TRP A O 1
ATOM 3692 N N . SER A 1 486 ? 7.839 -13.610 -17.152 1.00 82.38 486 SER A N 1
ATOM 3693 C CA . SER A 1 486 ? 7.464 -12.547 -16.205 1.00 82.38 486 SER A CA 1
ATOM 3694 C C . SER A 1 486 ? 6.818 -11.385 -16.942 1.00 82.38 486 SER A C 1
ATOM 3696 O O . SER A 1 486 ? 5.725 -10.976 -16.569 1.00 82.38 486 SER A O 1
ATOM 3698 N N . ASP A 1 487 ? 7.375 -10.971 -18.077 1.00 86.69 487 ASP A N 1
ATOM 3699 C CA . ASP A 1 487 ? 6.854 -9.869 -18.886 1.00 86.69 487 ASP A CA 1
ATOM 3700 C C . ASP A 1 487 ? 5.417 -10.066 -19.324 1.00 86.69 487 ASP A C 1
ATOM 3702 O O . ASP A 1 487 ? 4.582 -9.162 -19.274 1.00 86.69 487 ASP A O 1
ATOM 3706 N N . HIS A 1 488 ? 5.119 -11.285 -19.772 1.00 87.81 488 HIS A N 1
ATOM 3707 C CA . HIS A 1 488 ? 3.769 -11.633 -20.167 1.00 87.81 488 HIS A CA 1
ATOM 3708 C C . HIS A 1 488 ? 2.817 -11.542 -18.982 1.00 87.81 488 HIS A C 1
ATOM 3710 O O . HIS A 1 488 ? 1.686 -11.074 -19.118 1.00 87.81 488 HIS A O 1
ATOM 3716 N N . ALA A 1 489 ? 3.261 -12.032 -17.825 1.00 88.06 489 ALA A N 1
ATOM 3717 C CA . ALA A 1 489 ? 2.466 -12.062 -16.619 1.00 88.06 489 ALA A CA 1
ATOM 3718 C C . ALA A 1 489 ? 2.205 -10.640 -16.097 1.00 88.06 489 ALA A C 1
ATOM 3720 O O . ALA A 1 489 ? 1.044 -10.303 -15.843 1.00 88.06 489 ALA A O 1
ATOM 3721 N N . THR A 1 490 ? 3.244 -9.809 -16.022 1.00 92.62 490 THR A N 1
ATOM 3722 C CA . THR A 1 490 ? 3.187 -8.393 -15.644 1.00 92.62 490 THR A CA 1
ATOM 3723 C C . THR A 1 490 ? 2.288 -7.620 -16.601 1.00 92.62 490 THR A C 1
ATOM 3725 O O . THR A 1 490 ? 1.286 -7.050 -16.163 1.00 92.62 490 THR A O 1
ATOM 3728 N N . GLY A 1 491 ? 2.536 -7.707 -17.912 1.00 93.88 491 GLY A N 1
ATOM 3729 C CA . GLY A 1 491 ? 1.741 -7.030 -18.938 1.00 93.88 491 GLY A CA 1
ATOM 3730 C C . GLY A 1 491 ? 0.260 -7.411 -18.897 1.00 93.88 491 GLY A C 1
ATOM 3731 O O . GLY A 1 491 ? -0.615 -6.544 -18.909 1.00 93.88 491 GLY A O 1
ATOM 3732 N N . MET A 1 492 ? -0.060 -8.703 -18.753 1.00 92.44 492 MET A N 1
ATOM 3733 C CA . MET A 1 492 ? -1.448 -9.149 -18.580 1.00 92.44 492 MET A CA 1
ATOM 3734 C C . MET A 1 492 ? -2.090 -8.627 -17.289 1.00 92.44 492 MET A C 1
ATOM 3736 O O . MET A 1 492 ? -3.271 -8.276 -17.303 1.00 92.44 492 MET A O 1
ATOM 3740 N N . GLY A 1 493 ? -1.341 -8.607 -16.183 1.00 94.38 493 GLY A N 1
ATOM 3741 C CA . GLY A 1 493 ? -1.806 -8.087 -14.899 1.00 94.38 493 GLY A CA 1
ATOM 3742 C C . GLY A 1 493 ? -2.153 -6.603 -14.985 1.00 94.38 493 GLY A C 1
ATOM 3743 O O . GLY A 1 493 ? -3.272 -6.218 -14.644 1.00 94.38 493 GLY A O 1
ATOM 3744 N N . VAL A 1 494 ? -1.239 -5.793 -15.523 1.00 96.62 494 VAL A N 1
ATOM 3745 C CA . VAL A 1 494 ? -1.429 -4.350 -15.738 1.00 96.62 494 VAL A CA 1
ATOM 3746 C C . VAL A 1 494 ? -2.622 -4.085 -16.661 1.00 96.62 494 VAL A C 1
ATOM 3748 O O . VAL A 1 494 ? -3.492 -3.278 -16.327 1.00 96.62 494 VAL A O 1
ATOM 3751 N N . ARG A 1 495 ? -2.750 -4.821 -17.776 1.00 95.62 495 ARG A N 1
ATOM 3752 C CA . ARG A 1 495 ? -3.929 -4.731 -18.658 1.00 95.62 495 ARG A CA 1
ATOM 3753 C C . ARG A 1 495 ? -5.231 -4.983 -17.905 1.00 95.62 495 ARG A C 1
ATOM 3755 O O . ARG A 1 495 ? -6.196 -4.242 -18.082 1.00 95.62 495 ARG A O 1
ATOM 3762 N N . ALA A 1 496 ? -5.282 -6.033 -17.087 1.00 95.19 496 ALA A N 1
ATOM 3763 C CA . ALA A 1 496 ? -6.475 -6.382 -16.324 1.00 95.19 496 ALA A CA 1
ATOM 3764 C C . ALA A 1 496 ? -6.830 -5.303 -15.285 1.00 95.19 496 ALA A C 1
ATOM 3766 O O . ALA A 1 496 ? -7.997 -4.912 -15.198 1.00 95.19 496 ALA A O 1
ATOM 3767 N N . LEU A 1 497 ? -5.831 -4.776 -14.567 1.00 96.88 497 LEU A N 1
ATOM 3768 C CA . LEU A 1 497 ? -5.993 -3.671 -13.619 1.00 96.88 497 LEU A CA 1
ATOM 3769 C C . LEU A 1 497 ? -6.593 -2.429 -14.295 1.00 96.88 497 LEU A C 1
ATOM 3771 O O . LEU A 1 497 ? -7.583 -1.873 -13.810 1.00 96.88 497 LEU A O 1
ATOM 3775 N N . LEU A 1 498 ? -6.027 -2.024 -15.436 1.00 96.50 498 LEU A N 1
ATOM 3776 C CA . LEU A 1 498 ? -6.438 -0.825 -16.170 1.00 96.50 498 LEU A CA 1
ATOM 3777 C C . LEU A 1 498 ? -7.795 -0.988 -16.860 1.00 96.50 498 LEU A C 1
ATOM 3779 O O . LEU A 1 498 ? -8.614 -0.070 -16.814 1.00 96.50 498 LEU A O 1
ATOM 3783 N N . LYS A 1 499 ? -8.082 -2.160 -17.448 1.00 95.12 499 LYS A N 1
ATOM 3784 C CA . LYS A 1 499 ? -9.403 -2.459 -18.035 1.00 95.12 499 LYS A CA 1
ATOM 3785 C C . LYS A 1 499 ? -10.512 -2.345 -16.988 1.00 95.12 499 LYS A C 1
ATOM 3787 O O . LYS A 1 499 ? -11.571 -1.795 -17.296 1.00 95.12 499 LYS A O 1
ATOM 3792 N N . ARG A 1 500 ? -10.267 -2.849 -15.774 1.00 93.25 500 ARG A N 1
ATOM 3793 C CA . ARG A 1 500 ? -11.245 -2.845 -14.680 1.00 93.25 500 ARG A CA 1
ATOM 3794 C C . ARG A 1 500 ? -11.427 -1.457 -14.072 1.00 93.25 500 ARG A C 1
ATOM 3796 O O . ARG A 1 500 ? -12.549 -0.952 -14.046 1.00 93.25 500 ARG A O 1
ATOM 3803 N N . SER A 1 501 ? -10.332 -0.846 -13.632 1.00 91.31 501 SER A N 1
ATOM 3804 C CA . SER A 1 501 ? -10.400 0.340 -12.772 1.00 91.31 501 SER A CA 1
ATOM 3805 C C . SER A 1 501 ? -10.427 1.648 -13.569 1.00 91.31 501 SER A C 1
ATOM 3807 O O . SER A 1 501 ? -10.977 2.639 -13.100 1.00 91.31 501 SER A O 1
ATOM 3809 N N . ASN A 1 502 ? -9.868 1.652 -14.790 1.00 91.19 502 ASN A N 1
ATOM 3810 C CA . ASN A 1 502 ? -9.599 2.854 -15.592 1.00 91.19 502 ASN A CA 1
ATOM 3811 C C . ASN A 1 502 ? -9.042 4.018 -14.739 1.00 91.19 502 ASN A C 1
ATOM 3813 O O . ASN A 1 502 ? -9.646 5.098 -14.704 1.00 91.19 502 ASN A O 1
ATOM 3817 N N . PRO A 1 503 ? -7.949 3.782 -13.997 1.00 91.69 503 PRO A N 1
ATOM 3818 C CA . PRO A 1 503 ? -7.479 4.728 -13.004 1.00 91.69 503 PRO A CA 1
ATOM 3819 C C . PRO A 1 503 ? -6.802 5.941 -13.659 1.00 91.69 503 PRO A C 1
ATOM 3821 O O . PRO A 1 503 ? -6.209 5.799 -14.732 1.00 91.69 503 PRO A O 1
ATOM 3824 N N . PRO A 1 504 ? -6.835 7.126 -13.023 1.00 94.75 504 PRO A N 1
ATOM 3825 C CA . PRO A 1 504 ? -6.080 8.297 -13.455 1.00 94.75 504 PRO A CA 1
ATOM 3826 C C . PRO A 1 504 ? -4.597 8.147 -13.072 1.00 94.75 504 PRO A C 1
ATOM 3828 O O . PRO A 1 504 ? -4.073 8.927 -12.272 1.00 94.75 504 PRO A O 1
ATOM 3831 N N . LEU A 1 505 ? -3.935 7.122 -13.620 1.00 97.69 505 LEU A N 1
ATOM 3832 C CA . LEU A 1 505 ? -2.542 6.799 -13.327 1.00 97.69 505 LEU A CA 1
ATOM 3833 C C . LEU A 1 505 ? -1.644 7.971 -13.742 1.00 97.69 505 LEU A C 1
ATOM 3835 O O . LEU A 1 505 ? -1.703 8.416 -14.888 1.00 97.69 505 LEU A O 1
ATOM 3839 N N . LYS A 1 506 ? -0.854 8.480 -12.797 1.00 98.00 506 LYS A N 1
ATOM 3840 C CA . LYS A 1 506 ? 0.068 9.614 -12.943 1.00 98.00 506 LYS A CA 1
ATOM 3841 C C . LYS A 1 506 ? 1.522 9.168 -12.930 1.00 98.00 506 LYS A C 1
ATOM 3843 O O . LYS A 1 506 ? 2.301 9.709 -13.703 1.00 98.00 506 LYS A O 1
ATOM 3848 N N . VAL A 1 507 ? 1.868 8.204 -12.084 1.00 98.25 507 VAL A N 1
ATOM 3849 C CA . VAL A 1 507 ? 3.230 7.687 -11.936 1.00 98.25 507 VAL A CA 1
ATOM 3850 C C . VAL A 1 507 ? 3.218 6.198 -12.236 1.00 98.25 507 VAL A C 1
ATOM 3852 O O . VAL A 1 507 ? 2.426 5.449 -11.658 1.00 98.25 507 VAL A O 1
ATOM 3855 N N . LEU A 1 508 ? 4.093 5.787 -13.147 1.00 97.69 508 LEU A N 1
ATOM 3856 C CA . LEU A 1 508 ? 4.419 4.391 -13.386 1.00 97.69 508 LEU A CA 1
ATOM 3857 C C . LEU A 1 508 ? 5.929 4.233 -13.274 1.00 97.69 508 LEU A C 1
ATOM 3859 O O . LEU A 1 508 ? 6.675 4.784 -14.087 1.00 97.69 508 LEU A O 1
ATOM 3863 N N . GLU A 1 509 ? 6.344 3.469 -12.274 1.00 97.81 509 GLU A N 1
ATOM 3864 C CA . GLU A 1 509 ? 7.735 3.120 -12.033 1.00 97.81 509 GLU A CA 1
ATOM 3865 C C . GLU A 1 509 ? 7.906 1.608 -12.147 1.00 97.81 509 GLU A C 1
ATOM 3867 O O . GLU A 1 509 ? 7.129 0.827 -11.591 1.00 97.81 509 GLU A O 1
ATOM 3872 N N . MET A 1 510 ? 8.899 1.206 -12.932 1.00 97.25 510 MET A N 1
ATOM 3873 C CA . MET A 1 510 ? 9.241 -0.186 -13.185 1.00 97.25 510 MET A CA 1
ATOM 3874 C C . MET A 1 510 ? 10.739 -0.368 -12.937 1.00 97.25 510 MET A C 1
ATOM 3876 O O . MET A 1 510 ? 11.548 0.089 -13.743 1.00 97.25 510 MET A O 1
ATOM 3880 N N . ASP A 1 511 ? 11.102 -1.016 -11.833 1.00 96.12 511 ASP A N 1
ATOM 3881 C CA . ASP A 1 511 ? 12.488 -1.302 -11.448 1.00 96.12 511 ASP A CA 1
ATOM 3882 C C . ASP A 1 511 ? 12.739 -2.808 -11.500 1.00 96.12 511 ASP A C 1
ATOM 3884 O O . ASP A 1 511 ? 12.037 -3.568 -10.842 1.00 96.12 511 ASP A O 1
ATOM 3888 N N . TYR A 1 512 ? 13.672 -3.279 -12.333 1.00 94.50 512 TYR A N 1
ATOM 3889 C CA . TYR A 1 512 ? 13.856 -4.714 -12.617 1.00 94.50 512 TYR A CA 1
ATOM 3890 C C . TYR A 1 512 ? 12.526 -5.433 -12.932 1.00 94.50 512 TYR A C 1
ATOM 3892 O O . TYR A 1 512 ? 12.271 -6.567 -12.509 1.00 94.50 512 TYR A O 1
ATOM 3900 N N . ALA A 1 513 ? 11.647 -4.747 -13.658 1.00 92.88 513 ALA A N 1
ATOM 3901 C CA . ALA A 1 513 ? 10.367 -5.247 -14.132 1.00 92.88 513 ALA A CA 1
ATOM 3902 C C . ALA A 1 513 ? 10.213 -4.873 -15.608 1.00 92.88 513 ALA A C 1
ATOM 3904 O O . ALA A 1 513 ? 10.510 -3.741 -15.993 1.00 92.88 513 ALA A O 1
ATOM 3905 N N . ASP A 1 514 ? 9.736 -5.805 -16.433 1.00 91.44 514 ASP A N 1
ATOM 3906 C CA . ASP A 1 514 ? 9.474 -5.548 -17.850 1.00 91.44 514 ASP A CA 1
ATOM 3907 C C . ASP A 1 514 ? 8.080 -6.035 -18.290 1.00 91.44 514 ASP A C 1
ATOM 3909 O O . ASP A 1 514 ? 7.335 -6.704 -17.560 1.00 91.44 514 ASP A O 1
ATOM 3913 N N . MET A 1 515 ? 7.681 -5.613 -19.486 1.00 94.06 515 MET A N 1
ATOM 3914 C CA . MET A 1 515 ? 6.475 -6.031 -20.185 1.00 94.06 515 MET A CA 1
ATOM 3915 C C . MET A 1 515 ? 6.790 -6.202 -21.668 1.00 94.06 515 MET A C 1
ATOM 3917 O O . MET A 1 515 ? 7.668 -5.558 -22.233 1.00 94.06 515 MET A O 1
ATOM 3921 N N . ARG A 1 516 ? 5.987 -7.002 -22.372 1.00 91.44 516 ARG A N 1
ATOM 3922 C CA . ARG A 1 516 ? 6.170 -7.131 -23.822 1.00 91.44 516 ARG A CA 1
ATOM 3923 C C . ARG A 1 516 ? 5.897 -5.794 -24.506 1.00 91.44 516 ARG A C 1
ATOM 3925 O O . ARG A 1 516 ? 4.978 -5.069 -24.127 1.00 91.44 516 ARG A O 1
ATOM 3932 N N . THR A 1 517 ? 6.562 -5.543 -25.628 1.00 91.75 517 THR A N 1
ATOM 3933 C CA . THR A 1 517 ? 6.374 -4.327 -26.434 1.00 91.75 517 THR A CA 1
ATOM 3934 C C . THR A 1 517 ? 4.906 -4.006 -26.739 1.00 91.75 517 THR A C 1
ATOM 3936 O O . THR A 1 517 ? 4.460 -2.869 -26.610 1.00 91.75 517 THR A O 1
ATOM 3939 N N . LYS A 1 518 ? 4.096 -5.016 -27.080 1.00 90.56 518 LYS A N 1
ATOM 3940 C CA . LYS A 1 518 ? 2.651 -4.839 -27.325 1.00 90.56 518 LYS A CA 1
ATOM 3941 C C . LYS A 1 518 ? 1.854 -4.427 -26.081 1.00 90.56 518 LYS A C 1
ATOM 3943 O O . LYS A 1 518 ? 0.780 -3.843 -26.216 1.00 90.56 518 LYS A O 1
ATOM 3948 N N . ASP A 1 519 ? 2.321 -4.807 -24.893 1.00 94.38 519 ASP A N 1
ATOM 3949 C CA . ASP A 1 519 ? 1.707 -4.479 -23.606 1.00 94.38 519 ASP A CA 1
ATOM 3950 C C . ASP A 1 519 ? 1.990 -3.021 -23.250 1.00 94.38 519 ASP A C 1
ATOM 3952 O O . ASP A 1 519 ? 1.054 -2.329 -22.861 1.00 94.38 519 ASP A O 1
ATOM 3956 N N . PHE A 1 520 ? 3.201 -2.521 -23.523 1.00 95.38 520 PHE A N 1
ATOM 3957 C CA . PHE A 1 520 ? 3.495 -1.085 -23.481 1.00 95.38 520 PHE A CA 1
ATOM 3958 C C . PHE A 1 520 ? 2.656 -0.282 -24.475 1.00 95.38 520 PHE A C 1
ATOM 3960 O O . PHE A 1 520 ? 2.051 0.712 -24.087 1.00 95.38 520 PHE A O 1
ATOM 3967 N N . GLY A 1 521 ? 2.556 -0.733 -25.730 1.00 94.12 521 GLY A N 1
ATOM 3968 C CA . GLY A 1 521 ? 1.724 -0.053 -26.728 1.00 94.12 521 GLY A CA 1
ATOM 3969 C C . GLY A 1 521 ? 0.271 0.067 -26.270 1.00 94.12 521 GLY A C 1
ATOM 3970 O O . GLY A 1 521 ? -0.294 1.157 -26.252 1.00 94.12 521 GLY A O 1
ATOM 3971 N N . TRP A 1 522 ? -0.304 -1.037 -25.785 1.00 94.75 522 TRP A N 1
ATOM 3972 C CA . TRP A 1 522 ? -1.651 -1.018 -25.217 1.00 94.75 522 TRP A CA 1
ATOM 3973 C C . TRP A 1 522 ? -1.746 -0.118 -23.980 1.00 94.75 522 TRP A C 1
ATOM 3975 O O . TRP A 1 522 ? -2.704 0.639 -23.855 1.00 94.75 522 TRP A O 1
ATOM 3985 N N . LEU A 1 523 ? -0.775 -0.183 -23.065 1.00 96.12 523 LEU A N 1
ATOM 3986 C CA . LEU A 1 523 ? -0.733 0.654 -21.869 1.00 96.12 523 LEU A CA 1
ATOM 3987 C C . LEU A 1 523 ? -0.783 2.136 -22.255 1.00 96.12 523 LEU A C 1
ATOM 3989 O O . LEU A 1 523 ? -1.660 2.854 -21.783 1.00 96.12 523 LEU A O 1
ATOM 3993 N N . PHE A 1 524 ? 0.099 2.581 -23.148 1.00 95.62 524 PHE A N 1
ATOM 3994 C CA . PHE A 1 524 ? 0.217 3.983 -23.547 1.00 95.62 524 PHE A CA 1
ATOM 3995 C C . PHE A 1 524 ? -1.047 4.541 -24.211 1.00 95.62 524 PHE A C 1
ATOM 3997 O O . PHE A 1 524 ? -1.333 5.732 -24.079 1.00 95.62 524 PHE A O 1
ATOM 4004 N N . GLU A 1 525 ? -1.833 3.691 -24.873 1.00 93.50 525 GLU A N 1
ATOM 4005 C CA . GLU A 1 525 ? -3.151 4.046 -25.413 1.00 93.50 525 GLU A CA 1
ATOM 4006 C C . GLU A 1 525 ? -4.225 4.231 -24.325 1.00 93.50 525 GLU A C 1
ATOM 4008 O O . GLU A 1 525 ? -5.232 4.902 -24.560 1.00 93.50 525 GLU A O 1
ATOM 4013 N N . HIS A 1 526 ? -4.037 3.628 -23.148 1.00 94.81 526 HIS A N 1
ATOM 4014 C CA . HIS A 1 526 ? -5.045 3.548 -22.086 1.00 94.81 526 HIS A CA 1
ATOM 4015 C C . HIS A 1 526 ? -4.733 4.407 -20.849 1.00 94.81 526 HIS A C 1
ATOM 4017 O O . HIS A 1 526 ? -5.622 4.573 -20.015 1.00 94.81 526 HIS A O 1
ATOM 4023 N N . VAL A 1 527 ? -3.526 4.973 -20.724 1.00 95.50 527 VAL A N 1
ATOM 4024 C CA . VAL A 1 527 ? -3.134 5.869 -19.614 1.00 95.50 527 VAL A CA 1
ATOM 4025 C C . VAL A 1 527 ? -2.759 7.271 -20.107 1.00 95.50 527 VAL A C 1
ATOM 4027 O O . VAL A 1 527 ? -1.609 7.700 -20.064 1.00 95.50 527 VAL A O 1
ATOM 4030 N N . ASP A 1 528 ? -3.754 8.033 -20.559 1.00 94.75 528 ASP A N 1
ATOM 4031 C CA . ASP A 1 528 ? -3.560 9.408 -21.042 1.00 94.75 528 ASP A CA 1
ATOM 4032 C C . ASP A 1 528 ? -3.172 10.404 -19.932 1.00 94.75 528 ASP A C 1
ATOM 4034 O O . ASP A 1 528 ? -2.627 11.474 -20.215 1.00 94.75 528 ASP A O 1
ATOM 4038 N N . SER A 1 529 ? -3.436 10.050 -18.672 1.00 96.38 529 SER A N 1
ATOM 4039 C CA . SER A 1 529 ? -3.116 10.848 -17.491 1.00 96.38 529 SER A CA 1
ATOM 4040 C C . SER A 1 529 ? -1.685 10.697 -16.978 1.00 96.38 529 SER A C 1
ATOM 4042 O O . SER A 1 529 ? -1.348 11.395 -16.023 1.00 96.38 529 SER A O 1
ATOM 4044 N N . LEU A 1 530 ? -0.871 9.810 -17.565 1.00 97.69 530 LEU A N 1
ATOM 4045 C CA . LEU A 1 530 ? 0.468 9.523 -17.054 1.00 97.69 530 LEU A CA 1
ATOM 4046 C C . LEU A 1 530 ? 1.360 10.765 -17.165 1.00 97.69 530 LEU A C 1
ATOM 4048 O O . LEU A 1 530 ? 1.525 11.326 -18.247 1.00 97.69 530 LEU A O 1
ATOM 4052 N N . GLU A 1 531 ? 1.911 11.192 -16.032 1.00 97.81 531 GLU A N 1
ATOM 4053 C CA . GLU A 1 531 ? 2.776 12.363 -15.878 1.00 97.81 531 GLU A CA 1
ATOM 4054 C C . GLU A 1 531 ? 4.251 11.943 -15.782 1.00 97.81 531 GLU A C 1
ATOM 4056 O O . GLU A 1 531 ? 5.117 12.625 -16.331 1.00 97.81 531 GLU A O 1
ATOM 4061 N N . GLU A 1 532 ? 4.535 10.817 -15.126 1.00 98.19 532 GLU A N 1
ATOM 4062 C CA . GLU A 1 532 ? 5.887 10.341 -14.834 1.00 98.19 532 GLU A CA 1
ATOM 4063 C C . GLU A 1 532 ? 6.024 8.872 -15.224 1.00 98.19 532 GLU A C 1
ATOM 4065 O O . GLU A 1 532 ? 5.239 8.020 -14.794 1.00 98.19 532 GLU A O 1
ATOM 4070 N N . PHE A 1 533 ? 7.027 8.591 -16.051 1.00 97.81 533 PHE A N 1
ATOM 4071 C CA . PHE A 1 533 ? 7.350 7.247 -16.500 1.00 97.81 533 PHE A CA 1
ATOM 4072 C C . PHE A 1 533 ? 8.816 6.955 -16.202 1.00 97.81 533 PHE A C 1
ATOM 4074 O O . PHE A 1 533 ? 9.710 7.613 -16.744 1.00 97.81 533 PHE A O 1
ATOM 4081 N N . ARG A 1 534 ? 9.047 5.996 -15.304 1.00 98.06 534 ARG A N 1
ATOM 4082 C CA . ARG A 1 534 ? 10.380 5.636 -14.822 1.00 98.06 534 ARG A CA 1
ATOM 4083 C C . ARG A 1 534 ? 10.640 4.162 -15.068 1.00 98.06 534 ARG A C 1
ATOM 4085 O O . ARG A 1 534 ? 9.825 3.316 -14.704 1.00 98.06 534 ARG A O 1
ATOM 4092 N N . ILE A 1 535 ? 11.776 3.873 -15.683 1.00 96.75 535 ILE A N 1
ATOM 4093 C CA . ILE A 1 535 ? 12.233 2.519 -15.963 1.00 96.75 535 ILE A CA 1
ATOM 4094 C C . ILE A 1 535 ? 13.668 2.378 -15.471 1.00 96.75 535 ILE A C 1
ATOM 4096 O O . ILE A 1 535 ? 14.547 3.153 -15.854 1.00 96.75 535 ILE A O 1
ATOM 4100 N N . VAL A 1 536 ? 13.905 1.359 -14.653 1.00 96.75 536 VAL A N 1
ATOM 4101 C CA . VAL A 1 536 ? 15.206 1.037 -14.073 1.00 96.75 536 VAL A CA 1
ATOM 4102 C C . VAL A 1 536 ? 15.544 -0.421 -14.377 1.00 96.75 536 VAL A C 1
ATOM 4104 O O . VAL A 1 536 ? 14.721 -1.315 -14.200 1.00 96.75 536 VAL A O 1
ATOM 4107 N N . ALA A 1 537 ? 16.755 -0.648 -14.892 1.00 93.19 537 ALA A N 1
ATOM 4108 C CA . ALA A 1 537 ? 17.323 -1.967 -15.173 1.00 93.19 537 ALA A CA 1
ATOM 4109 C C . ALA A 1 537 ? 16.424 -2.901 -16.012 1.00 93.19 537 ALA A C 1
ATOM 4111 O O . ALA A 1 537 ? 16.411 -4.116 -15.828 1.00 93.19 537 ALA A O 1
ATOM 4112 N N . SER A 1 538 ? 15.679 -2.326 -16.957 1.00 87.69 538 SER A N 1
ATOM 4113 C CA . SER A 1 538 ? 14.831 -3.064 -17.896 1.00 87.69 538 SER A CA 1
ATOM 4114 C C . SER A 1 538 ? 15.588 -3.422 -19.178 1.00 87.69 538 SER A C 1
ATOM 4116 O O . SER A 1 538 ? 16.478 -2.695 -19.640 1.00 87.69 538 SER A O 1
ATOM 4118 N N . ASP A 1 539 ? 15.203 -4.539 -19.788 1.00 89.44 539 ASP A N 1
ATOM 4119 C CA . ASP A 1 539 ? 15.649 -4.977 -21.105 1.00 89.44 539 ASP A CA 1
ATOM 4120 C C . ASP A 1 539 ? 14.636 -4.639 -22.219 1.00 89.44 539 ASP A C 1
ATOM 4122 O O . ASP A 1 539 ? 14.622 -5.250 -23.294 1.00 89.44 539 ASP A O 1
ATOM 4126 N N . MET A 1 540 ? 13.862 -3.580 -21.987 1.00 90.00 540 MET A N 1
ATOM 4127 C CA . MET A 1 540 ? 12.955 -2.963 -22.941 1.00 90.00 540 MET A CA 1
ATOM 4128 C C . MET A 1 540 ? 13.640 -2.650 -24.282 1.00 90.00 540 MET A C 1
ATOM 4130 O O . MET A 1 540 ? 14.748 -2.111 -24.347 1.00 90.00 540 MET A O 1
ATOM 4134 N N . ALA A 1 541 ? 12.943 -2.953 -25.377 1.00 91.50 541 ALA A N 1
ATOM 4135 C CA . ALA A 1 541 ? 13.422 -2.703 -26.731 1.00 91.50 541 ALA A CA 1
ATOM 4136 C C . ALA A 1 541 ? 13.236 -1.243 -27.178 1.00 91.50 541 ALA A C 1
ATOM 4138 O O . ALA A 1 541 ? 12.275 -0.573 -26.789 1.00 91.50 541 ALA A O 1
ATOM 4139 N N . ASP A 1 542 ? 14.083 -0.796 -28.114 1.00 94.00 542 ASP A N 1
ATOM 4140 C CA . ASP A 1 542 ? 14.000 0.511 -28.792 1.00 94.00 542 ASP A CA 1
ATOM 4141 C C . ASP A 1 542 ? 12.593 0.859 -29.273 1.00 94.00 542 ASP A C 1
ATOM 4143 O O . ASP A 1 542 ? 12.172 2.015 -29.232 1.00 94.00 542 ASP A O 1
ATOM 4147 N N . ARG A 1 543 ? 11.842 -0.155 -29.712 1.00 92.31 543 ARG A N 1
ATOM 4148 C CA . ARG A 1 543 ? 10.484 0.012 -30.213 1.00 92.31 543 ARG A CA 1
ATOM 4149 C C . ARG A 1 543 ? 9.554 0.630 -29.174 1.00 92.31 543 ARG A C 1
ATOM 4151 O O . ARG A 1 543 ? 8.710 1.425 -29.566 1.00 92.31 543 ARG A O 1
ATOM 4158 N N . VAL A 1 544 ? 9.697 0.304 -27.888 1.00 93.44 544 VAL A N 1
ATOM 4159 C CA . VAL A 1 544 ? 8.843 0.861 -26.827 1.00 93.44 544 VAL A CA 1
ATOM 4160 C C . VAL A 1 544 ? 9.117 2.347 -26.629 1.00 93.44 544 VAL A C 1
ATOM 4162 O O . VAL A 1 544 ? 8.181 3.142 -26.629 1.00 93.44 544 VAL A O 1
ATOM 4165 N N . VAL A 1 545 ? 10.387 2.746 -26.542 1.00 95.38 545 VAL A N 1
ATOM 4166 C CA . VAL A 1 545 ? 10.758 4.169 -26.459 1.00 95.38 545 VAL A CA 1
ATOM 4167 C C . VAL A 1 545 ? 10.347 4.902 -27.733 1.00 95.38 545 VAL A C 1
ATOM 4169 O O . VAL A 1 545 ? 9.808 6.004 -27.666 1.00 95.38 545 VAL A O 1
ATOM 4172 N N . GLY A 1 546 ? 10.480 4.252 -28.891 1.00 94.44 546 GLY A N 1
ATOM 4173 C CA . GLY A 1 546 ? 9.990 4.752 -30.170 1.00 94.44 546 GLY A CA 1
ATOM 4174 C C . GLY A 1 546 ? 8.482 5.034 -30.195 1.00 94.44 546 GLY A C 1
ATOM 4175 O O . GLY A 1 546 ? 8.064 5.938 -30.913 1.00 94.44 546 GLY A O 1
ATOM 4176 N N . MET A 1 547 ? 7.659 4.351 -29.384 1.00 94.94 547 MET A N 1
ATOM 4177 C CA . MET A 1 547 ? 6.219 4.655 -29.270 1.00 94.94 547 MET A CA 1
ATOM 4178 C C . MET A 1 547 ? 5.939 6.004 -28.604 1.00 94.94 547 MET A C 1
ATOM 4180 O O . MET A 1 547 ? 4.847 6.543 -28.772 1.00 94.94 547 MET A O 1
ATOM 4184 N N . LEU A 1 548 ? 6.893 6.552 -27.844 1.00 95.25 548 LEU A N 1
ATOM 4185 C CA . LEU A 1 548 ? 6.777 7.883 -27.242 1.00 95.25 548 LEU A CA 1
ATOM 4186 C C . LEU A 1 548 ? 6.981 8.998 -28.278 1.00 95.25 548 LEU A C 1
ATOM 4188 O O . LEU A 1 548 ? 6.573 10.140 -28.035 1.00 95.25 548 LEU A O 1
ATOM 4192 N N . ALA A 1 549 ? 7.600 8.673 -29.419 1.00 93.50 549 ALA A N 1
ATOM 4193 C CA . ALA A 1 549 ? 7.728 9.578 -30.547 1.00 93.50 549 ALA A CA 1
ATOM 4194 C C . ALA A 1 549 ? 6.354 9.798 -31.210 1.00 93.50 549 ALA A C 1
ATOM 4196 O O . ALA A 1 549 ? 5.528 8.883 -31.261 1.00 93.50 549 ALA A O 1
ATOM 4197 N N . PRO A 1 550 ? 6.093 10.984 -31.784 1.00 90.56 550 PRO A N 1
ATOM 4198 C CA . PRO A 1 550 ? 4.976 11.147 -32.701 1.00 90.56 550 PRO A CA 1
ATOM 4199 C C . PRO A 1 550 ? 5.107 10.132 -33.847 1.00 90.56 550 PRO A C 1
ATOM 4201 O O . PRO A 1 550 ? 6.224 9.918 -34.329 1.00 90.56 550 PRO A O 1
ATOM 4204 N N . PRO A 1 551 ? 4.003 9.531 -34.326 1.00 86.94 551 PRO A N 1
ATOM 4205 C CA . PRO A 1 551 ? 4.065 8.667 -35.497 1.00 86.94 551 PRO A CA 1
ATOM 4206 C C . PRO A 1 551 ? 4.674 9.468 -36.651 1.00 86.94 551 PRO A C 1
ATOM 4208 O O . PRO A 1 551 ? 4.203 10.566 -36.959 1.00 86.94 551 PRO A O 1
ATOM 4211 N N . ALA A 1 552 ? 5.758 8.956 -37.239 1.00 81.44 552 ALA A N 1
ATOM 4212 C CA . ALA A 1 552 ? 6.451 9.624 -38.330 1.00 81.44 552 ALA A CA 1
ATOM 4213 C C . ALA A 1 552 ? 5.451 9.829 -39.475 1.00 81.44 552 ALA A C 1
ATOM 4215 O O . ALA A 1 552 ? 5.078 8.875 -40.147 1.00 81.44 552 ALA A O 1
ATOM 4216 N N . GLY A 1 553 ? 4.985 11.067 -39.665 1.00 67.69 553 GLY A N 1
ATOM 4217 C CA . GLY A 1 553 ? 3.932 11.436 -40.620 1.00 67.69 553 GLY A CA 1
ATOM 4218 C C . GLY A 1 553 ? 4.338 11.333 -42.092 1.00 67.69 553 GLY A C 1
ATOM 4219 O O . GLY A 1 553 ? 3.784 12.044 -42.926 1.00 67.69 553 GLY A O 1
ATOM 4220 N N . GLY A 1 554 ? 5.328 10.502 -42.411 1.00 57.28 554 GLY A N 1
ATOM 4221 C CA . GLY A 1 554 ? 5.546 10.051 -43.773 1.00 57.28 554 GLY A CA 1
ATOM 4222 C C . GLY A 1 554 ? 4.522 8.976 -44.102 1.00 57.28 554 GLY A C 1
ATOM 4223 O O . GLY A 1 554 ? 4.099 8.237 -43.215 1.00 57.28 554 GLY A O 1
ATOM 4224 N N . ASP A 1 555 ? 4.154 8.869 -45.374 1.00 54.34 555 ASP A N 1
ATOM 4225 C CA . ASP A 1 555 ? 3.591 7.651 -45.948 1.00 54.34 555 ASP A CA 1
ATOM 4226 C C . ASP A 1 555 ? 4.576 6.500 -45.690 1.00 54.34 555 ASP A C 1
ATOM 4228 O O . ASP A 1 555 ? 5.383 6.132 -46.545 1.00 54.34 555 ASP A O 1
ATOM 4232 N N . VAL A 1 556 ? 4.582 5.964 -44.471 1.00 47.34 556 VAL A N 1
ATOM 4233 C CA . VAL A 1 556 ? 5.222 4.698 -44.175 1.00 47.34 556 VAL A CA 1
ATOM 4234 C C . VAL A 1 556 ? 4.333 3.697 -44.890 1.00 47.34 556 VAL A C 1
ATOM 4236 O O . VAL A 1 556 ? 3.357 3.194 -44.333 1.00 47.34 556 VAL A O 1
ATOM 4239 N N . GLU A 1 557 ? 4.651 3.447 -46.164 1.00 49.19 557 GLU A N 1
ATOM 4240 C CA . GLU A 1 557 ? 4.466 2.135 -46.761 1.00 49.19 557 GLU A CA 1
ATOM 4241 C C . GLU A 1 557 ? 5.090 1.172 -45.754 1.00 49.19 557 GLU A C 1
ATOM 4243 O O . GLU A 1 557 ? 6.303 0.961 -45.737 1.00 49.19 557 GLU A O 1
ATOM 4248 N N . LEU A 1 558 ? 4.266 0.673 -44.826 1.00 46.88 558 LEU A N 1
ATOM 4249 C CA . LEU A 1 558 ? 4.585 -0.488 -44.023 1.00 46.88 558 LEU A CA 1
ATOM 4250 C C . LEU A 1 558 ? 5.113 -1.483 -45.038 1.00 46.88 558 LEU A C 1
ATOM 4252 O O . LEU A 1 558 ? 4.380 -1.892 -45.940 1.00 46.88 558 LEU A O 1
ATOM 4256 N N . ILE A 1 559 ? 6.410 -1.766 -44.940 1.00 44.91 559 ILE A N 1
ATOM 4257 C CA . ILE A 1 559 ? 7.113 -2.736 -45.765 1.00 44.91 559 ILE A CA 1
ATOM 4258 C C . ILE A 1 559 ? 6.577 -4.099 -45.329 1.00 44.91 559 ILE A C 1
ATOM 4260 O O . ILE A 1 559 ? 7.248 -4.889 -44.674 1.00 44.91 559 ILE A O 1
ATOM 4264 N N . ASP A 1 560 ? 5.313 -4.358 -45.638 1.00 44.09 560 ASP A N 1
ATOM 4265 C CA . ASP A 1 560 ? 4.749 -5.676 -45.611 1.00 44.09 560 ASP A CA 1
ATOM 4266 C C . ASP A 1 560 ? 5.203 -6.305 -46.923 1.00 44.09 560 ASP A C 1
ATOM 4268 O O . ASP A 1 560 ? 4.628 -6.118 -47.997 1.00 44.09 560 ASP A O 1
ATOM 4272 N N . GLY A 1 561 ? 6.326 -7.018 -46.842 1.00 45.19 561 GLY A N 1
ATOM 4273 C CA . GLY A 1 561 ? 6.882 -7.826 -47.925 1.00 45.19 561 GLY A CA 1
ATOM 4274 C C . GLY A 1 561 ? 5.937 -8.932 -48.423 1.00 45.19 561 GLY A C 1
ATOM 4275 O O . GLY A 1 561 ? 6.344 -9.768 -49.234 1.00 45.19 561 GLY A O 1
ATOM 4276 N N . GLY A 1 562 ? 4.677 -8.960 -47.987 1.00 45.16 562 GLY A N 1
ATOM 4277 C CA . GLY A 1 562 ? 3.613 -9.758 -48.566 1.00 45.16 562 GLY A CA 1
ATOM 4278 C C . GLY A 1 562 ? 3.149 -9.193 -49.908 1.00 45.16 562 GLY A C 1
ATOM 4279 O O . GLY A 1 562 ? 2.298 -8.313 -49.973 1.00 45.16 562 GLY A O 1
ATOM 4280 N N . LYS A 1 563 ? 3.634 -9.771 -51.015 1.00 46.50 563 LYS A N 1
ATOM 4281 C CA . LYS A 1 563 ? 3.059 -9.625 -52.370 1.00 46.50 563 LYS A CA 1
ATOM 4282 C C . LYS A 1 563 ? 1.626 -10.194 -52.441 1.00 46.50 563 LYS A C 1
ATOM 4284 O O . LYS A 1 563 ? 1.364 -11.150 -53.167 1.00 46.50 563 LYS A O 1
ATOM 4289 N N . GLY A 1 564 ? 0.681 -9.620 -51.707 1.00 48.12 564 GLY A N 1
ATOM 4290 C CA . GLY A 1 564 ? -0.745 -9.894 -51.821 1.00 48.12 564 GLY A CA 1
ATOM 4291 C C . GLY A 1 564 ? -1.385 -8.872 -52.752 1.00 48.12 564 GLY A C 1
ATOM 4292 O O . GLY A 1 564 ? -1.656 -7.748 -52.351 1.00 48.12 564 GLY A O 1
ATOM 4293 N N . LYS A 1 565 ? -1.640 -9.242 -54.013 1.00 47.34 565 LYS A N 1
ATOM 4294 C CA . LYS A 1 565 ? -2.407 -8.422 -54.970 1.00 47.34 565 LYS A CA 1
ATOM 4295 C C . LYS A 1 565 ? -3.885 -8.352 -54.552 1.00 47.34 565 LYS A C 1
ATOM 4297 O O . LYS A 1 565 ? -4.730 -8.993 -55.168 1.00 47.34 565 LYS A O 1
ATOM 4302 N N . GLY A 1 566 ? -4.201 -7.580 -53.521 1.00 47.19 566 GLY A N 1
ATOM 4303 C CA . GLY A 1 566 ? -5.566 -7.228 -53.141 1.00 47.19 566 GLY A CA 1
ATOM 4304 C C . GLY A 1 566 ? -5.780 -5.729 -53.303 1.00 47.19 566 GLY A C 1
ATOM 4305 O O . GLY A 1 566 ? -5.398 -4.960 -52.432 1.00 47.19 566 GLY A O 1
ATOM 4306 N N . LYS A 1 567 ? -6.390 -5.295 -54.414 1.00 46.16 567 LYS A N 1
ATOM 4307 C CA . LYS A 1 567 ? -6.904 -3.922 -54.570 1.00 46.16 567 LYS A CA 1
ATOM 4308 C C . LYS A 1 567 ? -8.107 -3.737 -53.632 1.00 46.16 567 LYS A C 1
ATOM 4310 O O . LYS A 1 567 ? -9.247 -3.893 -54.066 1.00 46.16 567 LYS A O 1
ATOM 4315 N N . ALA A 1 568 ? -7.872 -3.437 -52.359 1.00 44.47 568 ALA A N 1
ATOM 4316 C CA . ALA A 1 568 ? -8.904 -2.849 -51.512 1.00 44.47 568 ALA A CA 1
ATOM 4317 C C . ALA A 1 568 ? -9.049 -1.364 -51.898 1.00 44.47 568 ALA A C 1
ATOM 4319 O O . ALA A 1 568 ? -8.055 -0.656 -52.049 1.00 44.47 568 ALA A O 1
ATOM 4320 N N . ARG A 1 569 ? -10.282 -0.919 -52.163 1.00 48.69 569 ARG A N 1
ATOM 4321 C CA . ARG A 1 569 ? -10.615 0.468 -52.524 1.00 48.69 569 ARG A CA 1
ATOM 4322 C C . ARG A 1 569 ? -10.271 1.403 -51.360 1.00 48.69 569 ARG A C 1
ATOM 4324 O O . ARG A 1 569 ? -10.775 1.214 -50.263 1.00 48.69 569 ARG A O 1
ATOM 4331 N N . ALA A 1 570 ? -9.458 2.418 -51.633 1.00 47.50 570 ALA A N 1
ATOM 4332 C CA . ALA A 1 570 ? -8.956 3.404 -50.675 1.00 47.50 570 ALA A CA 1
ATOM 4333 C C . ALA A 1 570 ? -9.959 4.531 -50.327 1.00 47.50 570 ALA A C 1
ATOM 4335 O O . ALA A 1 570 ? -9.533 5.624 -49.977 1.00 47.50 570 ALA A O 1
ATOM 4336 N N . GLU A 1 571 ? -11.273 4.313 -50.463 1.00 56.56 571 GLU A N 1
ATOM 4337 C CA . GLU A 1 571 ? -12.263 5.408 -50.401 1.00 56.56 571 GLU A CA 1
ATOM 4338 C C . GLU A 1 571 ? -13.060 5.508 -49.084 1.00 56.56 571 GLU A C 1
ATOM 4340 O O . GLU A 1 571 ? -13.731 6.514 -48.901 1.00 56.56 571 GLU A O 1
ATOM 4345 N N . ASP A 1 572 ? -12.937 4.565 -48.136 1.00 48.88 572 ASP A N 1
ATOM 4346 C CA . ASP A 1 572 ? -13.788 4.534 -46.921 1.00 48.88 572 ASP A CA 1
ATOM 4347 C C . ASP A 1 572 ? -13.027 4.474 -45.574 1.00 48.88 572 ASP A C 1
ATOM 4349 O O . ASP A 1 572 ? -13.601 4.108 -44.549 1.00 48.88 572 ASP A O 1
ATOM 4353 N N . VAL A 1 573 ? -11.735 4.819 -45.524 1.00 47.47 573 VAL A N 1
ATOM 4354 C CA . VAL A 1 573 ? -11.033 4.944 -44.229 1.00 47.47 573 VAL A CA 1
ATOM 4355 C C . VAL A 1 573 ? -11.170 6.387 -43.750 1.00 47.47 573 VAL A C 1
ATOM 4357 O O . VAL A 1 573 ? -10.488 7.266 -44.264 1.00 47.47 573 VAL A O 1
ATOM 4360 N N . ASP A 1 574 ? -12.077 6.630 -42.801 1.00 49.69 574 ASP A N 1
ATOM 4361 C CA . ASP A 1 574 ? -12.308 7.931 -42.156 1.00 49.69 574 ASP A CA 1
ATOM 4362 C C . ASP A 1 574 ? -10.989 8.549 -41.633 1.00 49.69 574 ASP A C 1
ATOM 4364 O O . ASP A 1 574 ? -10.489 8.212 -40.559 1.00 49.69 574 ASP A O 1
ATOM 4368 N N . VAL A 1 575 ? -10.423 9.486 -42.403 1.00 50.50 575 VAL A N 1
ATOM 4369 C CA . VAL A 1 575 ? -9.174 10.231 -42.133 1.00 50.50 575 VAL A CA 1
ATOM 4370 C C . VAL A 1 575 ? -9.408 11.350 -41.100 1.00 50.50 575 VAL A C 1
ATOM 4372 O O . VAL A 1 575 ? -9.090 12.513 -41.340 1.00 50.50 575 VAL A O 1
ATOM 4375 N N . MET A 1 576 ? -10.043 11.042 -39.966 1.00 52.59 576 MET A N 1
ATOM 4376 C CA . MET A 1 576 ? -10.411 12.055 -38.957 1.00 52.59 576 MET A CA 1
ATOM 4377 C C . MET A 1 576 ? -9.630 11.971 -37.644 1.00 52.59 576 MET A C 1
ATOM 4379 O O . MET A 1 576 ? -9.655 12.928 -36.869 1.00 52.59 576 MET A O 1
ATOM 4383 N N . ASP A 1 577 ? -8.871 10.903 -37.404 1.00 60.47 577 ASP A N 1
ATOM 4384 C CA . ASP A 1 577 ? -7.992 10.827 -36.239 1.00 60.47 577 ASP A CA 1
ATOM 4385 C C . ASP A 1 577 ? -6.595 11.341 -36.601 1.00 60.47 577 ASP A C 1
ATOM 4387 O O . ASP A 1 577 ? -5.779 10.645 -37.201 1.00 60.47 577 ASP A O 1
ATOM 4391 N N . GLY A 1 578 ? -6.320 12.601 -36.247 1.00 65.50 578 GLY A N 1
ATOM 4392 C CA . GLY A 1 578 ? -4.966 13.154 -36.310 1.00 65.50 578 GLY A CA 1
ATOM 4393 C C . GLY A 1 578 ? -3.963 12.302 -35.513 1.00 65.50 578 GLY A C 1
ATOM 4394 O O . GLY A 1 578 ? -4.369 11.523 -34.647 1.00 65.50 578 GLY A O 1
ATOM 4395 N N . PRO A 1 579 ? -2.649 12.448 -35.770 1.00 69.19 579 PRO A N 1
ATOM 4396 C CA . PRO A 1 579 ? -1.620 11.633 -35.130 1.00 69.19 579 PRO A CA 1
ATOM 4397 C C . PRO A 1 579 ? -1.726 11.733 -33.603 1.00 69.19 579 PRO A C 1
ATOM 4399 O O . PRO A 1 579 ? -1.505 12.796 -33.018 1.00 69.19 579 PRO A O 1
ATOM 4402 N N . ARG A 1 580 ? -2.104 10.624 -32.957 1.00 79.19 580 ARG A N 1
ATOM 4403 C CA . ARG A 1 580 ? -2.207 10.530 -31.499 1.00 79.19 580 ARG A CA 1
ATOM 4404 C C . ARG A 1 580 ? -0.816 10.266 -30.941 1.00 79.19 580 ARG A C 1
ATOM 4406 O O . ARG A 1 580 ? -0.202 9.253 -31.257 1.00 79.19 580 ARG A O 1
ATOM 4413 N N . ILE A 1 581 ? -0.316 11.193 -30.132 1.00 87.94 581 ILE A N 1
ATOM 4414 C CA . ILE A 1 581 ? 0.910 10.979 -29.366 1.00 87.94 581 ILE A CA 1
ATOM 4415 C C . ILE A 1 581 ? 0.604 10.103 -28.150 1.00 87.94 581 ILE A C 1
ATOM 4417 O O . ILE A 1 581 ? -0.385 10.329 -27.448 1.00 87.94 581 ILE A O 1
ATOM 4421 N N . ALA A 1 582 ? 1.464 9.122 -27.895 1.00 92.19 582 ALA A N 1
ATOM 4422 C CA . ALA A 1 582 ? 1.418 8.334 -26.674 1.00 92.19 582 ALA A CA 1
ATOM 4423 C C . ALA A 1 582 ? 1.646 9.225 -25.442 1.00 92.19 582 ALA A C 1
ATOM 4425 O O . ALA A 1 582 ? 2.516 10.102 -25.440 1.00 92.19 582 ALA A O 1
ATOM 4426 N N . LEU A 1 583 ? 0.883 8.978 -24.373 1.00 94.12 583 LEU A N 1
ATOM 4427 C CA . LEU A 1 583 ? 1.057 9.633 -23.072 1.00 94.12 583 LEU A CA 1
ATOM 4428 C C . LEU A 1 583 ? 1.108 11.172 -23.163 1.00 94.12 583 LEU A C 1
ATOM 4430 O O . LEU A 1 583 ? 2.125 11.767 -22.811 1.00 94.12 583 LEU A O 1
ATOM 4434 N N . PRO A 1 584 ? 0.069 11.871 -23.648 1.00 94.88 584 PRO A N 1
ATOM 4435 C CA . PRO A 1 584 ? 0.130 13.311 -23.935 1.00 94.88 584 PRO A CA 1
ATOM 4436 C C . PRO A 1 584 ? 0.501 14.196 -22.729 1.00 94.88 584 PRO A C 1
ATOM 4438 O O . PRO A 1 584 ? 0.988 15.309 -22.928 1.00 94.88 584 PRO A O 1
ATOM 4441 N N . ARG A 1 585 ? 0.307 13.714 -21.494 1.00 96.38 585 ARG A N 1
ATOM 4442 C CA . ARG A 1 585 ? 0.609 14.445 -20.250 1.00 96.38 585 ARG A CA 1
ATOM 4443 C C . ARG A 1 585 ? 1.961 14.130 -19.616 1.00 96.38 585 ARG A C 1
ATOM 4445 O O . ARG A 1 585 ? 2.293 14.752 -18.611 1.00 96.38 585 ARG A O 1
ATOM 4452 N N . MET A 1 586 ? 2.741 13.219 -20.197 1.00 97.75 586 MET A N 1
ATOM 4453 C CA . MET A 1 586 ? 4.037 12.844 -19.634 1.00 97.75 586 MET A CA 1
ATOM 4454 C C . MET A 1 586 ? 4.981 14.049 -19.647 1.00 97.75 586 MET A C 1
ATOM 4456 O O . MET A 1 586 ? 5.279 14.593 -20.718 1.00 97.75 586 MET A O 1
ATOM 4460 N N . ARG A 1 587 ? 5.413 14.442 -18.444 1.00 97.75 587 ARG A N 1
ATOM 4461 C CA . ARG A 1 587 ? 6.352 15.531 -18.146 1.00 97.75 587 ARG A CA 1
ATOM 4462 C C . ARG A 1 587 ? 7.710 15.011 -17.680 1.00 97.75 587 ARG A C 1
ATOM 4464 O O . ARG A 1 587 ? 8.696 15.703 -17.892 1.00 97.75 587 ARG A O 1
ATOM 4471 N N . ALA A 1 588 ? 7.770 13.824 -17.076 1.00 98.31 588 ALA A N 1
ATOM 4472 C CA . ALA A 1 588 ? 9.011 13.244 -16.580 1.00 98.31 588 ALA A CA 1
ATOM 4473 C C . ALA A 1 588 ? 9.276 11.882 -17.227 1.00 98.31 588 ALA A C 1
ATOM 4475 O O . ALA A 1 588 ? 8.391 11.021 -17.241 1.00 98.31 588 ALA A O 1
ATOM 4476 N N . LEU A 1 589 ? 10.488 11.707 -17.755 1.00 98.06 589 LEU A N 1
ATOM 4477 C CA . LEU A 1 589 ? 10.973 10.451 -18.323 1.00 98.06 589 LEU A CA 1
ATOM 4478 C C . LEU A 1 589 ? 12.309 10.090 -17.679 1.00 98.06 589 LEU A C 1
ATOM 4480 O O . LEU A 1 589 ? 13.284 10.824 -17.823 1.00 98.06 589 LEU A O 1
ATOM 4484 N N . GLU A 1 590 ? 12.368 8.946 -17.011 1.00 98.19 590 GLU A N 1
ATOM 4485 C CA . GLU A 1 590 ? 13.589 8.468 -16.367 1.00 98.19 590 GLU A CA 1
ATOM 4486 C C . GLU A 1 590 ? 13.945 7.068 -16.860 1.00 98.19 590 GLU A C 1
ATOM 4488 O O . GLU A 1 590 ? 13.159 6.132 -16.725 1.00 98.19 590 GLU A O 1
ATOM 4493 N N . LEU A 1 591 ? 15.136 6.940 -17.443 1.00 97.81 591 LEU A N 1
ATOM 4494 C CA . LEU A 1 591 ? 15.689 5.700 -17.973 1.00 97.81 591 LEU A CA 1
ATOM 4495 C C . LEU A 1 591 ? 17.011 5.419 -17.258 1.00 97.81 591 LEU A C 1
ATOM 4497 O O . LEU A 1 591 ? 17.991 6.148 -17.435 1.00 97.81 591 LEU A O 1
ATOM 4501 N N . ARG A 1 592 ? 17.051 4.366 -16.442 1.00 97.75 592 ARG A N 1
ATOM 4502 C CA . ARG A 1 592 ? 18.248 3.961 -15.699 1.00 97.75 592 ARG A CA 1
ATOM 4503 C C . ARG A 1 592 ? 18.665 2.549 -16.078 1.00 97.75 592 ARG A C 1
ATOM 4505 O O . ARG A 1 592 ? 17.832 1.650 -16.118 1.00 97.75 592 ARG A O 1
ATOM 4512 N N . TYR A 1 593 ? 19.952 2.341 -16.336 1.00 97.00 593 TYR A N 1
ATOM 4513 C CA . TYR A 1 593 ? 20.568 1.027 -16.560 1.00 97.00 593 TYR A CA 1
ATOM 4514 C C . TYR A 1 593 ? 19.863 0.156 -17.615 1.00 97.00 593 TYR A C 1
ATOM 4516 O O . TYR A 1 593 ? 19.870 -1.070 -17.530 1.00 97.00 593 TYR A O 1
ATOM 4524 N N . CYS A 1 594 ? 19.239 0.777 -18.620 1.00 95.56 594 CYS A N 1
ATOM 4525 C CA . CYS A 1 594 ? 18.535 0.054 -19.673 1.00 95.56 594 CYS A CA 1
ATOM 4526 C C . CYS A 1 594 ? 19.549 -0.537 -20.663 1.00 95.56 594 CYS A C 1
ATOM 4528 O O . CYS A 1 594 ? 20.314 0.194 -21.302 1.00 95.56 594 CYS A O 1
ATOM 4530 N N . GLN A 1 595 ? 19.568 -1.865 -20.788 1.00 91.62 595 GLN A N 1
ATOM 4531 C CA . GLN A 1 595 ? 20.624 -2.575 -21.526 1.00 91.62 595 GLN A CA 1
ATOM 4532 C C . GLN A 1 595 ? 20.381 -2.608 -23.040 1.00 91.62 595 GLN A C 1
ATOM 4534 O O . GLN A 1 595 ? 21.324 -2.619 -23.827 1.00 91.62 595 GLN A O 1
ATOM 4539 N N . ARG A 1 596 ? 19.112 -2.626 -23.460 1.00 92.00 596 ARG A N 1
ATOM 4540 C CA . ARG A 1 596 ? 18.720 -2.822 -24.866 1.00 92.00 596 ARG A CA 1
ATOM 4541 C C . ARG A 1 596 ? 18.313 -1.547 -25.596 1.00 92.00 596 ARG A C 1
ATOM 4543 O O . ARG A 1 596 ? 17.998 -1.626 -26.779 1.00 92.00 596 ARG A O 1
ATOM 4550 N N . LEU A 1 597 ? 18.365 -0.401 -24.916 1.00 94.25 597 LEU A N 1
ATOM 4551 C CA . LEU A 1 597 ? 18.031 0.891 -25.501 1.00 94.25 597 LEU A CA 1
ATOM 4552 C C . LEU A 1 597 ? 19.236 1.527 -26.192 1.00 94.25 597 LEU A C 1
ATOM 4554 O O . LEU A 1 597 ? 20.272 1.779 -25.567 1.00 94.25 597 LEU A O 1
ATOM 4558 N N . THR A 1 598 ? 19.079 1.832 -27.475 1.00 96.25 598 THR A N 1
ATOM 4559 C CA . THR A 1 598 ? 20.022 2.639 -28.246 1.00 96.25 598 THR A CA 1
ATOM 4560 C C . THR A 1 598 ? 19.813 4.126 -27.972 1.00 96.25 598 THR A C 1
ATOM 4562 O O . THR A 1 598 ? 18.694 4.601 -27.759 1.00 96.25 598 THR A O 1
ATOM 4565 N N . GLY A 1 599 ? 20.906 4.894 -27.987 1.00 97.25 599 GLY A N 1
ATOM 4566 C CA . GLY A 1 599 ? 20.832 6.345 -27.830 1.00 97.25 599 GLY A CA 1
ATOM 4567 C C . GLY A 1 599 ? 20.033 7.023 -28.945 1.00 97.25 599 GLY A C 1
ATOM 4568 O O . GLY A 1 599 ? 19.299 7.963 -28.657 1.00 97.25 599 GLY A O 1
ATOM 4569 N N . ASP A 1 600 ? 20.079 6.491 -30.171 1.00 97.31 600 ASP A N 1
ATOM 4570 C CA . ASP A 1 600 ? 19.299 6.978 -31.315 1.00 97.31 600 ASP A CA 1
ATOM 4571 C C . ASP A 1 600 ? 17.785 6.872 -31.083 1.00 97.31 600 ASP A C 1
ATOM 4573 O O . ASP A 1 600 ? 17.043 7.812 -31.385 1.00 97.31 600 ASP A O 1
ATOM 4577 N N . ALA A 1 601 ? 17.309 5.752 -30.525 1.00 96.00 601 ALA A N 1
ATOM 4578 C CA . ALA A 1 601 ? 15.893 5.567 -30.215 1.00 96.00 601 ALA A CA 1
ATOM 4579 C C . ALA A 1 601 ? 15.420 6.562 -29.144 1.00 96.00 601 ALA A C 1
ATOM 4581 O O . ALA A 1 601 ? 14.376 7.200 -29.308 1.00 96.00 601 ALA A O 1
ATOM 4582 N N . ILE A 1 602 ? 16.219 6.748 -28.085 1.00 97.50 602 ILE A N 1
ATOM 4583 C CA . ILE A 1 602 ? 15.941 7.718 -27.015 1.00 97.50 602 ILE A CA 1
ATOM 4584 C C . ILE A 1 602 ? 15.913 9.144 -27.578 1.00 97.50 602 ILE A C 1
ATOM 4586 O O . ILE A 1 602 ? 14.942 9.877 -27.374 1.00 97.50 602 ILE A O 1
ATOM 4590 N N . LEU A 1 603 ? 16.948 9.523 -28.328 1.00 97.69 603 LEU A N 1
ATOM 4591 C CA . LEU A 1 603 ? 17.078 10.834 -28.956 1.00 97.69 603 LEU A CA 1
ATOM 4592 C C . LEU A 1 603 ? 15.900 11.124 -29.893 1.00 97.69 603 LEU A C 1
ATOM 4594 O O . LEU A 1 603 ? 15.291 12.188 -29.795 1.00 97.69 603 LEU A O 1
ATOM 4598 N N . THR A 1 604 ? 15.541 10.173 -30.760 1.00 96.31 604 THR A N 1
ATOM 4599 C CA . THR A 1 604 ? 14.424 10.308 -31.709 1.00 96.31 604 THR A CA 1
ATOM 4600 C C . THR A 1 604 ? 13.096 10.519 -30.985 1.00 96.31 604 THR A C 1
ATOM 4602 O O . THR A 1 604 ? 12.335 11.424 -31.341 1.00 96.31 604 THR A O 1
ATOM 4605 N N . ALA A 1 605 ? 12.824 9.730 -29.942 1.00 96.06 605 ALA A N 1
ATOM 4606 C CA . ALA A 1 605 ? 11.589 9.829 -29.173 1.00 96.06 605 ALA A CA 1
ATOM 4607 C C . ALA A 1 605 ? 11.459 11.166 -28.435 1.00 96.06 605 ALA A C 1
ATOM 4609 O O . ALA A 1 605 ? 10.440 11.853 -28.556 1.00 96.06 605 ALA A O 1
ATOM 4610 N N . VAL A 1 606 ? 12.509 11.570 -27.716 1.00 97.56 606 VAL A N 1
ATOM 4611 C CA . VAL A 1 606 ? 12.536 12.823 -26.949 1.00 97.56 606 VAL A CA 1
ATOM 4612 C C . VAL A 1 606 ? 12.473 14.041 -27.877 1.00 97.56 606 VAL A C 1
ATOM 4614 O O . VAL A 1 606 ? 11.680 14.955 -27.634 1.00 97.56 606 VAL A O 1
ATOM 4617 N N . ARG A 1 607 ? 13.243 14.040 -28.975 1.00 97.06 607 ARG A N 1
ATOM 4618 C CA . ARG A 1 607 ? 13.242 15.108 -29.988 1.00 97.06 607 ARG A CA 1
ATOM 4619 C C . ARG A 1 607 ? 11.870 15.271 -30.629 1.00 97.06 607 ARG A C 1
ATOM 4621 O O . ARG A 1 607 ? 11.318 16.371 -30.595 1.00 97.06 607 ARG A O 1
ATOM 4628 N N . GLY A 1 608 ? 11.292 14.183 -31.142 1.00 94.81 608 GLY A N 1
ATOM 4629 C CA . GLY A 1 608 ? 9.978 14.221 -31.783 1.00 94.81 608 GLY A CA 1
ATOM 4630 C C . GLY A 1 608 ? 8.889 14.733 -30.837 1.00 94.81 608 GLY A C 1
ATOM 4631 O O . GLY A 1 608 ? 8.038 15.536 -31.226 1.00 94.81 608 GLY A O 1
ATOM 4632 N N . ARG A 1 609 ? 8.940 14.329 -29.565 1.00 95.19 609 ARG A N 1
ATOM 4633 C CA . ARG A 1 609 ? 7.989 14.783 -28.548 1.00 95.19 609 ARG A CA 1
ATOM 4634 C C . ARG A 1 609 ? 8.125 16.273 -28.228 1.00 95.19 609 ARG A C 1
ATOM 4636 O O . ARG A 1 609 ? 7.114 16.975 -28.195 1.00 95.19 609 ARG A O 1
ATOM 4643 N N . GLU A 1 610 ? 9.343 16.773 -28.019 1.00 96.19 610 GLU A N 1
ATOM 4644 C CA . GLU A 1 610 ? 9.582 18.202 -27.764 1.00 96.19 610 GLU A CA 1
ATOM 4645 C C . GLU A 1 610 ? 9.162 19.075 -28.952 1.00 96.19 610 GLU A C 1
ATOM 4647 O O . GLU A 1 610 ? 8.559 20.133 -28.758 1.00 96.19 610 GLU A O 1
ATOM 4652 N N . GLU A 1 611 ? 9.433 18.640 -30.183 1.00 94.88 611 GLU A N 1
ATOM 4653 C CA . GLU A 1 611 ? 9.000 19.343 -31.394 1.00 94.88 611 GLU A CA 1
ATOM 4654 C C . GLU A 1 611 ? 7.473 19.414 -31.495 1.00 94.88 611 GLU A C 1
ATOM 4656 O O . GLU A 1 611 ? 6.922 20.493 -31.741 1.00 94.88 611 GLU A O 1
ATOM 4661 N N . LEU A 1 612 ? 6.776 18.303 -31.230 1.00 92.56 612 LEU A N 1
ATOM 4662 C CA . LEU A 1 612 ? 5.315 18.276 -31.239 1.00 92.56 612 LEU A CA 1
ATOM 4663 C C . LEU A 1 612 ? 4.722 19.172 -30.143 1.00 92.56 612 LEU A C 1
ATOM 4665 O O . LEU A 1 612 ? 3.771 19.912 -30.404 1.00 92.56 612 LEU A O 1
ATOM 4669 N N . ALA A 1 613 ? 5.291 19.150 -28.936 1.00 94.00 613 ALA A N 1
ATOM 4670 C CA . ALA A 1 613 ? 4.857 20.005 -27.836 1.00 94.00 613 ALA A CA 1
ATOM 4671 C C . ALA A 1 613 ? 5.046 21.498 -28.170 1.00 94.00 613 ALA A C 1
ATOM 4673 O O . ALA A 1 613 ? 4.117 22.290 -27.989 1.00 94.00 613 ALA A O 1
ATOM 4674 N N . ARG A 1 614 ? 6.188 21.888 -28.761 1.00 94.25 614 ARG A N 1
ATOM 4675 C CA . ARG A 1 614 ? 6.422 23.265 -29.249 1.00 94.25 614 ARG A CA 1
ATOM 4676 C C . ARG A 1 614 ? 5.439 23.660 -30.348 1.00 94.25 614 ARG A C 1
ATOM 4678 O O . ARG A 1 614 ? 4.917 24.776 -30.334 1.00 94.25 614 ARG A O 1
ATOM 4685 N N . ALA A 1 615 ? 5.162 22.761 -31.293 1.00 93.50 615 ALA A N 1
ATOM 4686 C CA . ALA A 1 615 ? 4.195 23.009 -32.359 1.00 93.50 615 ALA A CA 1
ATOM 4687 C C . ALA A 1 615 ? 2.774 23.203 -31.799 1.00 93.50 615 ALA A C 1
ATOM 4689 O O . ALA A 1 615 ? 2.062 24.123 -32.215 1.00 93.50 615 ALA A O 1
ATOM 4690 N N . ALA A 1 616 ? 2.375 22.390 -30.815 1.00 91.81 616 ALA A N 1
ATOM 4691 C CA . ALA A 1 616 ? 1.094 22.515 -30.126 1.00 91.81 616 ALA A CA 1
ATOM 4692 C C . ALA A 1 616 ? 0.990 23.834 -29.339 1.00 91.81 616 ALA A C 1
ATOM 4694 O O . ALA A 1 616 ? -0.029 24.531 -29.426 1.00 91.81 616 ALA A O 1
ATOM 4695 N N . GLU A 1 617 ? 2.055 24.226 -28.635 1.00 93.50 617 GLU A N 1
ATOM 4696 C CA . GLU A 1 617 ? 2.139 25.499 -27.918 1.00 93.50 617 GLU A CA 1
ATOM 4697 C C . GLU A 1 617 ? 2.016 26.692 -28.882 1.00 93.50 617 GLU A C 1
ATOM 4699 O O . GLU A 1 617 ? 1.160 27.562 -28.684 1.00 93.50 617 GLU A O 1
ATOM 4704 N N . ALA A 1 618 ? 2.771 26.689 -29.986 1.00 94.44 618 ALA A N 1
ATOM 4705 C CA . ALA A 1 618 ? 2.711 27.719 -31.024 1.00 94.44 618 ALA A CA 1
ATOM 4706 C C . ALA A 1 618 ? 1.317 27.816 -31.672 1.00 94.44 618 ALA A C 1
ATOM 4708 O O . ALA A 1 618 ? 0.784 28.916 -31.872 1.00 94.44 618 ALA A O 1
ATOM 4709 N N . ALA A 1 619 ? 0.677 26.676 -31.947 1.00 92.06 619 ALA A N 1
ATOM 4710 C CA . ALA A 1 619 ? -0.692 26.632 -32.452 1.00 92.06 619 ALA A CA 1
ATOM 4711 C C . ALA A 1 619 ? -1.694 27.218 -31.439 1.00 92.06 619 ALA A C 1
ATOM 4713 O O . ALA A 1 619 ? -2.608 27.955 -31.829 1.00 92.06 619 ALA A O 1
ATOM 4714 N N . SER A 1 620 ? -1.509 26.950 -30.142 1.00 90.88 620 SER A N 1
ATOM 4715 C CA . SER A 1 620 ? -2.352 27.501 -29.073 1.00 90.88 620 SER A CA 1
ATOM 4716 C C . SER A 1 620 ? -2.224 29.030 -28.964 1.00 90.88 620 SER A C 1
ATOM 4718 O O . SER A 1 620 ? -3.239 29.730 -28.862 1.00 90.88 620 SER A O 1
ATOM 4720 N N . LEU A 1 621 ? -1.004 29.568 -29.085 1.00 92.62 621 LEU A N 1
ATOM 4721 C CA . LEU A 1 621 ? -0.727 31.008 -29.084 1.00 92.62 621 LEU A CA 1
ATOM 4722 C C . LEU A 1 621 ? -1.326 31.694 -30.320 1.00 92.62 621 LEU A C 1
ATOM 4724 O O . LEU A 1 621 ? -1.968 32.741 -30.199 1.00 92.62 621 LEU A O 1
ATOM 4728 N N . SER A 1 622 ? -1.210 31.065 -31.494 1.00 93.94 622 SER A N 1
ATOM 4729 C CA . SER A 1 622 ? -1.810 31.552 -32.745 1.00 93.94 622 SER A CA 1
ATOM 4730 C C . SER A 1 622 ? -3.342 31.642 -32.661 1.00 93.94 622 SER A C 1
ATOM 4732 O O . SER A 1 622 ? -3.939 32.646 -33.068 1.00 93.94 622 SER A O 1
ATOM 4734 N N . ARG A 1 623 ? -4.002 30.643 -32.052 1.00 91.12 623 ARG A N 1
ATOM 4735 C CA . ARG A 1 623 ? -5.459 30.662 -31.812 1.00 91.12 623 ARG A CA 1
ATOM 4736 C C . ARG A 1 623 ? -5.868 31.776 -30.843 1.00 91.12 623 ARG A C 1
ATOM 4738 O O . ARG A 1 623 ? -6.824 32.500 -31.132 1.00 91.12 623 ARG A O 1
ATOM 4745 N N . LYS A 1 624 ? -5.130 31.970 -29.740 1.00 88.88 624 LYS A N 1
ATOM 4746 C CA . LYS A 1 624 ? -5.381 33.061 -28.774 1.00 88.88 624 LYS A CA 1
ATOM 4747 C C . LYS A 1 624 ? -5.230 34.448 -29.418 1.00 88.88 624 LYS A C 1
ATOM 4749 O O . LYS A 1 624 ? -6.053 35.329 -29.163 1.00 88.88 624 LYS A O 1
ATOM 4754 N N . GLY A 1 625 ? -4.242 34.629 -30.298 1.00 87.50 625 GLY A N 1
ATOM 4755 C CA . GLY A 1 625 ? -4.045 35.870 -31.057 1.00 87.50 625 GLY A CA 1
ATOM 4756 C C . GLY A 1 625 ? -5.211 36.194 -31.999 1.00 87.50 625 GLY A C 1
ATOM 4757 O O . GLY A 1 625 ? -5.732 37.312 -31.984 1.00 87.50 625 GLY A O 1
ATOM 4758 N N . LYS A 1 626 ? -5.691 35.201 -32.761 1.00 85.00 626 LYS A N 1
ATOM 4759 C CA . LYS A 1 626 ? -6.841 35.361 -33.673 1.00 85.00 626 LYS A CA 1
ATOM 4760 C C . LYS A 1 626 ? -8.158 35.616 -32.932 1.00 85.00 626 LYS A C 1
ATOM 4762 O O . LYS A 1 626 ? -8.959 36.432 -33.384 1.00 85.00 626 LYS A O 1
ATOM 4767 N N . GLY A 1 627 ? -8.368 34.972 -31.781 1.00 79.56 627 GLY A N 1
ATOM 4768 C CA . GLY A 1 627 ? -9.548 35.195 -30.938 1.00 79.56 627 GLY A CA 1
ATOM 4769 C C . GLY A 1 627 ? -9.660 36.640 -30.440 1.00 79.56 627 GLY A C 1
ATOM 4770 O O . GLY A 1 627 ? -10.732 37.234 -30.522 1.00 79.56 627 GLY A O 1
ATOM 4771 N N . ARG A 1 628 ? -8.544 37.251 -30.013 1.00 76.69 628 ARG A N 1
ATOM 4772 C CA . ARG A 1 628 ? -8.515 38.666 -29.593 1.00 76.69 628 ARG A CA 1
ATOM 4773 C C . ARG A 1 628 ? -8.762 39.644 -30.743 1.00 76.69 628 ARG A C 1
ATOM 4775 O O . ARG A 1 628 ? -9.458 40.636 -30.541 1.00 76.69 628 ARG A O 1
ATOM 4782 N N . ALA A 1 629 ? -8.233 39.368 -31.935 1.00 72.25 629 ALA A N 1
ATOM 4783 C CA . ALA A 1 629 ? -8.499 40.192 -33.116 1.00 72.25 629 ALA A CA 1
ATOM 4784 C C . ALA A 1 629 ? -9.984 40.142 -33.519 1.00 72.25 629 ALA A C 1
ATOM 4786 O O . ALA A 1 629 ? -10.583 41.176 -33.806 1.00 72.25 629 ALA A O 1
ATOM 4787 N N . ARG A 1 630 ? -10.606 38.956 -33.462 1.00 70.94 630 ARG A N 1
ATOM 4788 C CA . ARG A 1 630 ? -12.032 38.778 -33.772 1.00 70.94 630 ARG A CA 1
ATOM 4789 C C . ARG A 1 630 ? -12.951 39.377 -32.701 1.00 70.94 630 ARG A C 1
ATOM 4791 O O . ARG A 1 630 ? -13.966 39.960 -33.057 1.00 70.94 630 ARG A O 1
ATOM 4798 N N . ALA A 1 631 ? -12.581 39.297 -31.421 1.00 69.00 631 ALA A N 1
ATOM 4799 C CA . ALA A 1 631 ? -13.329 39.937 -30.336 1.00 69.00 631 ALA A CA 1
ATOM 4800 C C . ALA A 1 631 ? -13.310 41.474 -30.436 1.00 69.00 631 ALA A C 1
ATOM 4802 O O . ALA A 1 631 ? -14.343 42.097 -30.226 1.00 69.00 631 ALA A O 1
ATOM 4803 N N . ARG A 1 632 ? -12.179 42.085 -30.832 1.00 69.62 632 ARG A N 1
ATOM 4804 C CA . ARG A 1 632 ? -12.101 43.539 -31.086 1.00 69.62 632 ARG A CA 1
ATOM 4805 C C . ARG A 1 632 ? -12.933 43.987 -32.290 1.00 69.62 632 ARG A C 1
ATOM 4807 O O . ARG A 1 632 ? -13.545 45.039 -32.226 1.00 69.62 632 ARG A O 1
ATOM 4814 N N . LEU A 1 633 ? -12.986 43.183 -33.354 1.00 65.06 633 LEU A N 1
ATOM 4815 C CA . LEU A 1 633 ? -13.841 43.468 -34.514 1.00 65.06 633 LEU A CA 1
ATOM 4816 C C . LEU A 1 633 ? -15.332 43.233 -34.224 1.00 65.06 633 LEU A C 1
ATOM 4818 O O . LEU A 1 633 ? -16.176 43.853 -34.855 1.00 65.06 633 LEU A O 1
ATOM 4822 N N . SER A 1 634 ? -15.670 42.358 -33.272 1.00 61.75 634 SER A N 1
ATOM 4823 C CA . SER A 1 634 ? -17.060 42.101 -32.871 1.00 61.75 634 SER A CA 1
ATOM 4824 C C . SER A 1 634 ? -17.608 43.145 -31.894 1.00 61.75 634 SER A C 1
ATOM 4826 O O . SER A 1 634 ? -18.814 43.350 -31.875 1.00 61.75 634 SER A O 1
ATOM 4828 N N . SER A 1 635 ? -16.760 43.820 -31.108 1.00 56.22 635 SER A N 1
ATOM 4829 C CA . SER A 1 635 ? -17.197 44.902 -30.208 1.00 56.22 635 SER A CA 1
ATOM 4830 C C . SER A 1 635 ? -17.479 46.227 -30.924 1.00 56.22 635 SER A C 1
ATOM 4832 O O . SER A 1 635 ? -17.893 47.179 -30.279 1.00 56.22 635 SER A O 1
ATOM 4834 N N . GLU A 1 636 ? -17.223 46.313 -32.232 1.00 60.03 636 GLU A N 1
ATOM 4835 C CA . GLU A 1 636 ? -17.417 47.532 -33.033 1.00 60.03 636 GLU A CA 1
ATOM 4836 C C . GLU A 1 636 ? -18.771 47.550 -33.775 1.00 60.03 636 GLU A C 1
ATOM 4838 O O . GLU A 1 636 ? -19.089 48.527 -34.443 1.00 60.03 636 GLU A O 1
ATOM 4843 N N . TRP A 1 637 ? -19.588 46.491 -33.652 1.00 63.59 637 TRP A N 1
ATOM 4844 C CA . TRP A 1 637 ? -20.860 46.350 -34.384 1.00 63.59 637 TRP A CA 1
ATOM 4845 C C . TRP A 1 637 ? -22.107 46.116 -33.514 1.00 63.59 637 TRP A C 1
ATOM 4847 O O . TRP A 1 637 ? -23.195 46.008 -34.073 1.00 63.59 637 TRP A O 1
ATOM 4857 N N . ASP A 1 638 ? -21.994 46.088 -32.182 1.00 50.38 638 ASP A N 1
ATOM 4858 C CA . ASP A 1 638 ? -23.134 45.876 -31.270 1.00 50.38 638 ASP A CA 1
ATOM 4859 C C . ASP A 1 638 ? -23.474 47.146 -30.464 1.00 50.38 638 ASP A C 1
ATOM 4861 O O . ASP A 1 638 ? -23.379 47.190 -29.242 1.00 50.38 638 ASP A O 1
ATOM 4865 N N . ASP A 1 639 ? -23.905 48.190 -31.177 1.00 51.88 639 ASP A N 1
ATOM 4866 C CA . ASP A 1 639 ? -24.649 49.339 -30.633 1.00 51.88 639 ASP A CA 1
ATOM 4867 C C . ASP A 1 639 ? -26.131 49.229 -31.055 1.00 51.88 639 ASP A C 1
ATOM 4869 O O . ASP A 1 639 ? -26.713 50.129 -31.666 1.00 51.88 639 ASP A O 1
ATOM 4873 N N . THR A 1 640 ? -26.770 48.091 -30.759 1.00 58.03 640 THR A N 1
ATOM 4874 C CA . THR A 1 640 ? -28.231 47.950 -30.892 1.00 58.03 640 THR A CA 1
ATOM 4875 C C . THR A 1 640 ? -28.875 47.890 -29.505 1.00 58.03 640 THR A C 1
ATOM 4877 O O . THR A 1 640 ? -28.571 46.977 -28.742 1.00 58.03 640 THR A O 1
ATOM 4880 N N . PRO A 1 641 ? -29.766 48.834 -29.140 1.00 52.25 641 PRO A N 1
ATOM 4881 C CA . PRO A 1 641 ? -30.364 48.876 -27.810 1.00 52.25 641 PRO A CA 1
ATOM 4882 C C . PRO A 1 641 ? -31.306 47.685 -27.568 1.00 52.25 641 PRO A C 1
ATOM 4884 O O . PRO A 1 641 ? -32.249 47.448 -28.326 1.00 52.25 641 PRO A O 1
ATOM 4887 N N . GLU A 1 642 ? -31.058 46.959 -26.476 1.00 41.59 642 GLU A N 1
ATOM 4888 C CA . GLU A 1 642 ? -31.878 45.852 -25.981 1.00 41.59 642 GLU A CA 1
ATOM 4889 C C . GLU A 1 642 ? -33.307 46.311 -25.640 1.00 41.59 642 GLU A C 1
ATOM 4891 O O . GLU A 1 642 ? -33.562 47.002 -24.653 1.00 41.59 642 GLU A O 1
ATOM 4896 N N . SER A 1 643 ? -34.275 45.861 -26.440 1.00 46.53 643 SER A N 1
ATOM 4897 C CA . SER A 1 643 ? -35.691 45.850 -26.073 1.00 46.53 643 SER A CA 1
ATOM 4898 C C . SER A 1 643 ? -35.991 44.605 -25.235 1.00 46.53 643 SER A C 1
ATOM 4900 O O . SER A 1 643 ? -36.074 43.497 -25.763 1.00 46.53 643 SER A O 1
ATOM 4902 N N . SER A 1 644 ? -36.181 44.827 -23.934 1.00 53.31 644 SER A N 1
ATOM 4903 C CA . SER A 1 644 ? -37.065 44.095 -23.012 1.00 53.31 644 SER A CA 1
ATOM 4904 C C . SER A 1 644 ? -37.610 42.734 -23.490 1.00 53.31 644 SER A C 1
ATOM 4906 O O . SER A 1 644 ? -38.643 42.642 -24.158 1.00 53.31 644 SER A O 1
ATOM 4908 N N . ARG A 1 645 ? -36.984 41.642 -23.033 1.00 37.97 645 ARG A N 1
ATOM 4909 C CA . ARG A 1 645 ? -37.613 40.313 -22.999 1.00 37.97 645 ARG A CA 1
ATOM 4910 C C . ARG A 1 645 ? -37.659 39.773 -21.575 1.00 37.97 645 ARG A C 1
ATOM 4912 O O . ARG A 1 645 ? -36.655 39.698 -20.878 1.00 37.97 645 ARG A O 1
ATOM 4919 N N . SER A 1 646 ? -38.879 39.446 -21.170 1.00 43.69 646 SER A N 1
ATOM 4920 C CA . SER A 1 646 ? -39.290 38.951 -19.860 1.00 43.69 646 SER A CA 1
ATOM 4921 C C . SER A 1 646 ? -38.712 37.562 -19.537 1.00 43.69 646 SER A C 1
ATOM 4923 O O . SER A 1 646 ? -38.448 36.780 -20.454 1.00 43.69 646 SER A O 1
ATOM 4925 N N . PRO A 1 647 ? -38.559 37.219 -18.245 1.00 40.38 647 PRO A N 1
ATOM 4926 C CA . PRO A 1 647 ? -37.933 35.973 -17.824 1.00 40.38 647 PRO A CA 1
ATOM 4927 C C . PRO A 1 647 ? -38.884 34.782 -17.997 1.00 40.38 647 PRO A C 1
ATOM 4929 O O . PRO A 1 647 ? -40.034 34.805 -17.561 1.00 40.38 647 PRO A O 1
ATOM 4932 N N . SER A 1 648 ? -38.381 33.724 -18.633 1.00 34.78 648 SER A N 1
ATOM 4933 C CA . SER A 1 648 ? -39.026 32.405 -18.683 1.00 34.78 648 SER A CA 1
ATOM 4934 C C . SER A 1 648 ? -38.622 31.589 -17.448 1.00 34.78 648 SER A C 1
ATOM 4936 O O . SER A 1 648 ? -37.497 31.750 -16.970 1.00 34.78 648 SER A O 1
ATOM 4938 N N . PRO A 1 649 ? -39.495 30.717 -16.916 1.00 38.94 649 PRO A N 1
ATOM 4939 C CA . PRO A 1 649 ? -39.311 30.128 -15.599 1.00 38.94 649 PRO A CA 1
ATOM 4940 C C . PRO A 1 649 ? -38.238 29.037 -15.607 1.00 38.94 649 PRO A C 1
ATOM 4942 O O . PRO A 1 649 ? -38.214 28.138 -16.450 1.00 38.94 649 PRO A O 1
ATOM 4945 N N . GLN A 1 650 ? -37.360 29.129 -14.618 1.00 34.09 650 GLN A N 1
ATOM 4946 C CA . GLN A 1 650 ? -36.259 28.219 -14.361 1.00 34.09 650 GLN A CA 1
ATOM 4947 C C . GLN A 1 650 ? -36.824 26.891 -13.844 1.00 34.09 650 GLN A C 1
ATOM 4949 O O . GLN A 1 650 ? -37.365 26.802 -12.745 1.00 34.09 650 GLN A O 1
ATOM 4954 N N . ARG A 1 651 ? -36.755 25.854 -14.681 1.00 31.09 651 ARG A N 1
ATOM 4955 C CA . ARG A 1 651 ? -37.219 24.503 -14.355 1.00 31.09 651 ARG A CA 1
ATOM 4956 C C . ARG A 1 651 ? -36.170 23.841 -13.457 1.00 31.09 651 ARG A C 1
ATOM 4958 O O . ARG A 1 651 ? -35.200 23.268 -13.946 1.00 31.09 651 ARG A O 1
ATOM 4965 N N . GLN A 1 652 ? -36.354 23.983 -12.149 1.00 31.23 652 GLN A N 1
ATOM 4966 C CA . GLN A 1 652 ? -35.564 23.330 -11.111 1.00 31.23 652 GLN A CA 1
ATOM 4967 C C . GLN A 1 652 ? -35.794 21.814 -11.219 1.00 31.23 652 GLN A C 1
ATOM 4969 O O . GLN A 1 652 ? -36.902 21.319 -11.015 1.00 31.23 652 GLN A O 1
ATOM 4974 N N . ARG A 1 653 ? -34.773 21.081 -11.672 1.00 30.56 653 ARG A N 1
ATOM 4975 C CA . ARG A 1 653 ? -34.737 19.618 -11.611 1.00 30.56 653 ARG A CA 1
ATOM 4976 C C . ARG A 1 653 ? -34.115 19.255 -10.269 1.00 30.56 653 ARG A C 1
ATOM 4978 O O . ARG A 1 653 ? -32.897 19.141 -10.179 1.00 30.56 653 ARG A O 1
ATOM 4985 N N . ASP A 1 654 ? -34.960 19.077 -9.262 1.00 29.70 654 ASP A N 1
ATOM 4986 C CA . ASP A 1 654 ? -34.602 18.279 -8.096 1.00 29.70 654 ASP A CA 1
ATOM 4987 C C . ASP A 1 654 ? -34.420 16.832 -8.562 1.00 29.70 654 ASP A C 1
ATOM 4989 O O . ASP A 1 654 ? -35.346 16.186 -9.057 1.00 29.70 654 ASP A O 1
ATOM 4993 N N . ARG A 1 655 ? -33.185 16.345 -8.473 1.00 32.75 655 ARG A N 1
ATOM 4994 C CA . ARG A 1 655 ? -32.895 14.917 -8.370 1.00 32.75 655 ARG A CA 1
ATOM 4995 C C . ARG A 1 655 ? -32.353 14.721 -6.965 1.00 32.75 655 ARG A C 1
ATOM 4997 O O . ARG A 1 655 ? -31.182 15.012 -6.732 1.00 32.75 655 ARG A O 1
ATOM 5004 N N . SER A 1 656 ? -33.224 14.303 -6.050 1.00 26.59 656 SER A N 1
ATOM 5005 C CA . SER A 1 656 ? -32.798 13.737 -4.777 1.00 26.59 656 SER A CA 1
ATOM 5006 C C . SER A 1 656 ? -32.008 12.463 -5.079 1.00 26.59 656 SER A C 1
ATOM 5008 O O . SER A 1 656 ? -32.465 11.601 -5.830 1.00 26.59 656 SER A O 1
ATOM 5010 N N . TRP A 1 657 ? -30.789 12.409 -4.557 1.00 31.00 657 TRP A N 1
ATOM 5011 C CA . TRP A 1 657 ? -29.882 11.262 -4.591 1.00 31.00 657 TRP A CA 1
ATOM 5012 C C . TRP A 1 657 ? -29.880 10.592 -3.217 1.00 31.00 657 TRP A C 1
ATOM 5014 O O . TRP A 1 657 ? -28.834 10.384 -2.617 1.00 31.00 657 TRP A O 1
ATOM 5024 N N . GLU A 1 658 ? -31.064 10.319 -2.690 1.00 31.16 658 GLU A N 1
ATOM 5025 C CA . GLU A 1 658 ? -31.232 9.623 -1.421 1.00 31.16 658 GLU A CA 1
ATOM 5026 C C . GLU A 1 658 ? -32.138 8.422 -1.717 1.00 31.16 658 GLU A C 1
ATOM 5028 O O . GLU A 1 658 ? -33.155 8.592 -2.391 1.00 31.16 658 GLU A O 1
ATOM 5033 N N . ASP A 1 659 ? -31.692 7.234 -1.292 1.00 30.38 659 ASP A N 1
ATOM 5034 C CA . ASP A 1 659 ? -32.350 5.909 -1.346 1.00 30.38 659 ASP A CA 1
ATOM 5035 C C . ASP A 1 659 ? -31.843 4.861 -2.368 1.00 30.38 659 ASP A C 1
ATOM 5037 O O . ASP A 1 659 ? -32.588 3.947 -2.722 1.00 30.38 659 ASP A O 1
ATOM 5041 N N . GLU A 1 660 ? -30.575 4.886 -2.808 1.00 30.89 660 GLU A N 1
ATOM 5042 C CA . GLU A 1 660 ? -30.020 3.751 -3.588 1.00 30.89 660 GLU A CA 1
ATOM 5043 C C . GLU A 1 660 ? -28.570 3.355 -3.235 1.00 30.89 660 GLU A C 1
ATOM 5045 O O . GLU A 1 660 ? -27.831 2.819 -4.060 1.00 30.89 660 GLU A O 1
ATOM 5050 N N . GLU A 1 661 ? -28.162 3.565 -1.985 1.00 32.00 661 GLU A N 1
ATOM 5051 C CA . GLU A 1 661 ? -26.973 2.937 -1.397 1.00 32.00 661 GLU A CA 1
ATOM 5052 C C . GLU A 1 661 ? -27.454 1.921 -0.360 1.00 32.00 661 GLU A C 1
ATOM 5054 O O . GLU A 1 661 ? -27.957 2.340 0.668 1.00 32.00 661 GLU A O 1
ATOM 5059 N N . ASP A 1 662 ? -27.402 0.618 -0.688 1.00 31.00 662 ASP A N 1
ATOM 5060 C CA . ASP A 1 662 ? -27.216 -0.493 0.283 1.00 31.00 662 ASP A CA 1
ATOM 5061 C C . ASP A 1 662 ? -27.347 -1.921 -0.310 1.00 31.00 662 ASP A C 1
ATOM 5063 O O . ASP A 1 662 ? -27.320 -2.910 0.419 1.00 31.00 662 ASP A O 1
ATOM 5067 N N . ALA A 1 663 ? -27.406 -2.102 -1.638 1.00 30.55 663 ALA A N 1
ATOM 5068 C CA . ALA A 1 663 ? -27.518 -3.446 -2.244 1.00 30.55 663 ALA A CA 1
ATOM 5069 C C . ALA A 1 663 ? -26.289 -3.946 -3.040 1.00 30.55 663 ALA A C 1
ATOM 5071 O O . ALA A 1 663 ? -26.362 -4.996 -3.682 1.00 30.55 663 ALA A O 1
ATOM 5072 N N . TYR A 1 664 ? -25.145 -3.253 -3.010 1.00 31.56 664 TYR A N 1
ATOM 5073 C CA . TYR A 1 664 ? -23.976 -3.591 -3.843 1.00 31.56 664 TYR A CA 1
ATOM 5074 C C . TYR A 1 664 ? -22.812 -4.215 -3.058 1.00 31.56 664 TYR A C 1
ATOM 5076 O O . TYR A 1 664 ? -21.698 -3.702 -3.039 1.00 31.56 664 TYR A O 1
ATOM 5084 N N . ALA A 1 665 ? -23.041 -5.389 -2.471 1.00 27.80 665 ALA A N 1
ATOM 5085 C CA . ALA A 1 665 ? -21.962 -6.271 -2.033 1.00 27.80 665 ALA A CA 1
ATOM 5086 C C . ALA A 1 665 ? -22.180 -7.681 -2.605 1.00 27.80 665 ALA A C 1
ATOM 5088 O O . ALA A 1 665 ? -23.050 -8.424 -2.160 1.00 27.80 665 ALA A O 1
ATOM 5089 N N . GLY A 1 666 ? -21.386 -8.057 -3.616 1.00 30.62 666 GLY A N 1
ATOM 5090 C CA . GLY A 1 666 ? -21.168 -9.471 -3.957 1.00 30.62 666 GLY A CA 1
ATOM 5091 C C . GLY A 1 666 ? -21.699 -10.002 -5.293 1.00 30.62 666 GLY A C 1
ATOM 5092 O O . GLY A 1 666 ? -21.603 -11.209 -5.518 1.00 30.62 666 GLY A O 1
ATOM 5093 N N . ARG A 1 667 ? -22.209 -9.178 -6.222 1.00 34.88 667 ARG A N 1
ATOM 5094 C CA . ARG A 1 667 ? -22.549 -9.686 -7.567 1.00 34.88 667 ARG A CA 1
ATOM 5095 C C . ARG A 1 667 ? -21.324 -9.693 -8.482 1.00 34.88 667 ARG A C 1
ATOM 5097 O O . ARG A 1 667 ? -20.731 -8.656 -8.759 1.00 34.88 667 ARG A O 1
ATOM 5104 N N . ALA A 1 668 ? -20.960 -10.874 -8.981 1.00 32.75 668 ALA A N 1
ATOM 5105 C CA . ALA A 1 668 ? -20.062 -10.986 -10.124 1.00 32.75 668 ALA A CA 1
ATOM 5106 C C . ALA A 1 668 ? -20.711 -10.290 -11.332 1.00 32.75 668 ALA A C 1
ATOM 5108 O O . ALA A 1 668 ? -21.864 -10.581 -11.655 1.00 32.75 668 ALA A O 1
ATOM 5109 N N . TRP A 1 669 ? -19.976 -9.384 -11.978 1.00 40.38 669 TRP A N 1
ATOM 5110 C CA . TRP A 1 669 ? -20.446 -8.648 -13.151 1.00 40.38 669 TRP A CA 1
ATOM 5111 C C . TRP A 1 669 ? -20.823 -9.632 -14.260 1.00 40.38 669 TRP A C 1
ATOM 5113 O O . TRP A 1 669 ? -20.068 -10.558 -14.579 1.00 40.38 669 TRP A O 1
ATOM 5123 N N . THR A 1 670 ? -22.001 -9.450 -14.843 1.00 60.81 670 THR A N 1
ATOM 5124 C CA . THR A 1 670 ? -22.442 -10.259 -15.979 1.00 60.81 670 THR A CA 1
ATOM 5125 C C . THR A 1 670 ? -21.664 -9.871 -17.239 1.00 60.81 670 THR A C 1
ATOM 5127 O O . THR A 1 670 ? -21.210 -8.737 -17.399 1.00 60.81 670 THR A O 1
ATOM 5130 N N . LEU A 1 671 ? -21.515 -10.816 -18.174 1.00 38.03 671 LEU A N 1
ATOM 5131 C CA . LEU A 1 671 ? -20.900 -10.539 -19.478 1.00 38.03 671 LEU A CA 1
ATOM 5132 C C . LEU A 1 671 ? -21.647 -9.434 -20.249 1.00 38.03 671 LEU A C 1
ATOM 5134 O O . LEU A 1 671 ? -21.020 -8.718 -21.021 1.00 38.03 671 LEU A O 1
ATOM 5138 N N . GLU A 1 672 ? -22.953 -9.265 -20.014 1.00 43.09 672 GLU A N 1
ATOM 5139 C CA . GLU A 1 672 ? -23.766 -8.191 -20.600 1.00 43.09 672 GLU A CA 1
ATOM 5140 C C . GLU A 1 672 ? -23.459 -6.817 -19.996 1.00 43.09 672 GLU A C 1
ATOM 5142 O O . GLU A 1 672 ? -23.400 -5.844 -20.739 1.00 43.09 672 GLU A O 1
ATOM 5147 N N . GLU A 1 673 ? -23.190 -6.713 -18.692 1.00 50.81 673 GLU A N 1
ATOM 5148 C CA . GLU A 1 673 ? -22.773 -5.450 -18.057 1.00 50.81 673 GLU A CA 1
ATOM 5149 C C . GLU A 1 673 ? -21.366 -5.031 -18.502 1.00 50.81 673 GLU A C 1
ATOM 5151 O O . GLU A 1 673 ? -21.121 -3.852 -18.771 1.00 50.81 673 GLU A O 1
ATOM 5156 N N . ILE A 1 674 ? -20.454 -5.999 -18.655 1.00 44.88 674 ILE A N 1
ATOM 5157 C CA . ILE A 1 674 ? -19.119 -5.765 -19.227 1.00 44.88 674 ILE A CA 1
ATOM 5158 C C . ILE A 1 674 ? -19.254 -5.300 -20.686 1.00 44.88 674 ILE A C 1
ATOM 5160 O O . ILE A 1 674 ? -18.704 -4.261 -21.049 1.00 44.88 674 ILE A O 1
ATOM 5164 N N . ALA A 1 675 ? -20.058 -5.994 -21.500 1.00 44.53 675 ALA A N 1
ATOM 5165 C CA . ALA A 1 675 ? -20.313 -5.619 -22.890 1.00 44.53 675 ALA A CA 1
ATOM 5166 C C . ALA A 1 675 ? -21.055 -4.273 -23.025 1.00 44.53 675 ALA A C 1
ATOM 5168 O O . ALA A 1 675 ? -20.776 -3.506 -23.945 1.00 44.53 675 ALA A O 1
ATOM 5169 N N . MET A 1 676 ? -21.961 -3.923 -22.104 1.00 46.75 676 MET A N 1
ATOM 5170 C CA . MET A 1 676 ? -22.623 -2.612 -22.079 1.00 46.75 676 MET A CA 1
ATOM 5171 C C . MET A 1 676 ? -21.638 -1.488 -21.737 1.00 46.75 676 MET A C 1
ATOM 5173 O O . MET A 1 676 ? -21.653 -0.438 -22.382 1.00 46.75 676 MET A O 1
ATOM 5177 N N . ARG A 1 677 ? -20.713 -1.719 -20.800 1.00 52.59 677 ARG A N 1
ATOM 5178 C CA . ARG A 1 677 ? -19.652 -0.756 -20.471 1.00 52.59 677 ARG A CA 1
ATOM 5179 C C . ARG A 1 677 ? -18.627 -0.609 -21.604 1.00 52.59 677 ARG A C 1
ATOM 5181 O O . ARG A 1 677 ? -18.141 0.499 -21.830 1.00 52.59 677 ARG A O 1
ATOM 5188 N N . GLU A 1 678 ? -18.336 -1.680 -22.343 1.00 48.47 678 GLU A N 1
ATOM 5189 C CA . GLU A 1 678 ? -17.491 -1.647 -23.547 1.00 48.47 678 GLU A CA 1
ATOM 5190 C C . GLU A 1 678 ? -18.197 -0.980 -24.744 1.00 48.47 678 GLU A C 1
ATOM 5192 O O . GLU A 1 678 ? -17.604 -0.130 -25.407 1.00 48.47 678 GLU A O 1
ATOM 5197 N N . SER A 1 679 ? -19.483 -1.259 -24.981 1.00 47.66 679 SER A N 1
ATOM 5198 C CA . SER A 1 679 ? -20.268 -0.645 -26.070 1.00 47.66 679 SER A CA 1
ATOM 5199 C C . SER A 1 679 ? -20.527 0.854 -25.859 1.00 47.66 679 SER A C 1
ATOM 5201 O O . SER A 1 679 ? -20.555 1.620 -26.825 1.00 47.66 679 SER A O 1
ATOM 5203 N N . GLY A 1 680 ? -20.595 1.314 -24.604 1.00 47.66 680 GLY A N 1
ATOM 5204 C CA . GLY A 1 680 ? -20.616 2.739 -24.260 1.00 47.66 680 GLY A CA 1
ATOM 5205 C C . GLY A 1 680 ? -19.338 3.499 -24.650 1.00 47.66 680 GLY A C 1
ATOM 5206 O O . GLY A 1 680 ? -19.380 4.723 -24.793 1.00 47.66 680 GLY A O 1
ATOM 5207 N N . ARG A 1 681 ? -18.207 2.810 -24.885 1.00 54.06 681 ARG A N 1
ATOM 5208 C CA . ARG A 1 681 ? -16.946 3.446 -25.316 1.00 54.06 681 ARG A CA 1
ATOM 5209 C C . ARG A 1 681 ? -16.921 3.803 -26.804 1.00 54.06 681 ARG A C 1
ATOM 5211 O O . ARG A 1 681 ? -16.217 4.742 -27.162 1.00 54.06 681 ARG A O 1
ATOM 5218 N N . GLY A 1 682 ? -17.734 3.164 -27.651 1.00 48.16 682 GLY A N 1
ATOM 5219 C CA . GLY A 1 682 ? -17.821 3.495 -29.084 1.00 48.16 682 GLY A CA 1
ATOM 5220 C C . GLY A 1 682 ? -18.303 4.926 -29.372 1.00 48.16 682 GLY A C 1
ATOM 5221 O O . GLY A 1 682 ? -17.999 5.476 -30.422 1.00 48.16 682 GLY A O 1
ATOM 5222 N N . ARG A 1 683 ? -18.990 5.575 -28.417 1.00 47.84 683 ARG A N 1
ATOM 5223 C CA . ARG A 1 683 ? -19.378 6.999 -28.497 1.00 47.84 683 ARG A CA 1
ATOM 5224 C C . ARG A 1 683 ? -18.389 7.963 -27.828 1.00 47.84 683 ARG A C 1
ATOM 5226 O O . ARG A 1 683 ? -18.603 9.169 -27.864 1.00 47.84 683 ARG A O 1
ATOM 5233 N N . ARG A 1 684 ? -17.302 7.471 -27.218 1.00 50.66 684 ARG A N 1
ATOM 5234 C CA . ARG A 1 684 ? -16.299 8.312 -26.533 1.00 50.66 684 ARG A CA 1
ATOM 5235 C C . ARG A 1 684 ? -15.268 8.945 -27.475 1.00 50.66 684 ARG A C 1
ATOM 5237 O O . ARG A 1 684 ? -14.525 9.811 -27.020 1.00 50.66 684 ARG A O 1
ATOM 5244 N N . GLY A 1 685 ? -15.262 8.578 -28.762 1.00 49.59 685 GLY A N 1
ATOM 5245 C CA . GLY A 1 685 ? -14.406 9.196 -29.785 1.00 49.59 685 GLY A CA 1
ATOM 5246 C C . GLY A 1 685 ? -14.617 10.707 -29.944 1.00 49.59 685 GLY A C 1
ATOM 5247 O O . GLY A 1 685 ? -13.700 11.408 -30.344 1.00 49.59 685 GLY A O 1
ATOM 5248 N N . GLU A 1 686 ? -15.777 11.235 -29.542 1.00 49.88 686 GLU A N 1
ATOM 5249 C CA . GLU A 1 686 ? -16.100 12.665 -29.659 1.00 49.88 686 GLU A CA 1
ATOM 5250 C C . GLU A 1 686 ? -15.707 13.504 -28.426 1.00 49.88 686 GLU A C 1
ATOM 5252 O O . GLU A 1 686 ? -15.668 14.730 -28.495 1.00 49.88 686 GLU A O 1
ATOM 5257 N N . MET A 1 687 ? -15.408 12.866 -27.285 1.00 49.31 687 MET A N 1
ATOM 5258 C CA . MET A 1 687 ? -15.169 13.559 -26.007 1.00 49.31 687 MET A CA 1
ATOM 5259 C C . MET A 1 687 ? -13.731 13.461 -25.491 1.00 49.31 687 MET A C 1
ATOM 5261 O O . MET A 1 687 ? -13.400 14.101 -24.491 1.00 49.31 687 MET A O 1
ATOM 5265 N N . MET A 1 688 ? -12.854 12.720 -26.175 1.00 54.41 688 MET A N 1
ATOM 5266 C CA . MET A 1 688 ? -11.413 12.859 -25.973 1.00 54.41 688 MET A CA 1
ATOM 5267 C C . MET A 1 688 ? -10.971 14.171 -26.615 1.00 54.41 688 MET A C 1
ATOM 5269 O O . MET A 1 688 ? -10.487 14.211 -27.741 1.00 54.41 688 MET A O 1
ATOM 5273 N N . SER A 1 689 ? -11.202 15.270 -25.888 1.00 56.81 689 SER A N 1
ATOM 5274 C CA . SER A 1 689 ? -10.645 16.582 -26.199 1.00 56.81 689 SER A CA 1
ATOM 5275 C C . SER A 1 689 ? -9.191 16.392 -26.602 1.00 56.81 689 SER A C 1
ATOM 5277 O O . SER A 1 689 ? -8.455 15.770 -25.837 1.00 56.81 689 SER A O 1
ATOM 5279 N N . SER A 1 690 ? -8.797 16.897 -27.770 1.00 65.62 690 SER A N 1
ATOM 5280 C CA . SER A 1 690 ? -7.419 16.871 -28.259 1.00 65.62 690 SER A CA 1
ATOM 5281 C C . SER A 1 690 ? -6.487 17.411 -27.171 1.00 65.62 690 SER A C 1
ATOM 5283 O O . SER A 1 690 ? -6.347 18.630 -27.024 1.00 65.62 690 SER A O 1
ATOM 5285 N N . GLN A 1 691 ? -5.926 16.524 -26.350 1.00 82.31 691 GLN A N 1
ATOM 5286 C CA . GLN A 1 691 ? -5.036 16.930 -25.279 1.00 82.31 691 GLN A CA 1
ATOM 5287 C C . GLN A 1 691 ? -3.768 17.422 -25.960 1.00 82.31 691 GLN A C 1
ATOM 5289 O O . GLN A 1 691 ? -3.162 16.713 -26.762 1.00 82.31 691 GLN A O 1
ATOM 5294 N N . THR A 1 692 ? -3.422 18.680 -25.714 1.00 89.00 692 THR A N 1
ATOM 5295 C CA . THR A 1 692 ? -2.188 19.246 -26.243 1.00 89.00 692 THR A CA 1
ATOM 5296 C C . THR A 1 692 ? -1.018 18.562 -25.542 1.00 89.00 692 THR A C 1
ATOM 5298 O O . THR A 1 692 ? -1.010 18.573 -24.309 1.00 89.00 692 THR A O 1
ATOM 5301 N N . PRO A 1 693 ? -0.059 17.982 -26.283 1.00 91.88 693 PRO A N 1
ATOM 5302 C CA . PRO A 1 693 ? 1.118 17.376 -25.678 1.00 91.88 693 PRO A CA 1
ATOM 5303 C C . PRO A 1 693 ? 1.850 18.382 -24.791 1.00 91.88 693 PRO A C 1
ATOM 5305 O O . PRO A 1 693 ? 2.040 19.537 -25.181 1.00 91.88 693 PRO A O 1
ATOM 5308 N N . VAL A 1 694 ? 2.242 17.931 -23.602 1.00 95.25 694 VAL A N 1
ATOM 5309 C CA . VAL A 1 694 ? 3.033 18.706 -22.639 1.00 95.25 694 VAL A CA 1
ATOM 5310 C C . VAL A 1 694 ? 4.525 18.515 -22.937 1.00 95.25 694 VAL A C 1
ATOM 5312 O O . VAL A 1 694 ? 4.941 17.458 -23.418 1.00 95.25 694 VAL A O 1
ATOM 5315 N N . ARG A 1 695 ? 5.333 19.556 -22.694 1.00 96.44 695 ARG A N 1
ATOM 5316 C CA . ARG A 1 695 ? 6.800 19.488 -22.810 1.00 96.44 695 ARG A CA 1
ATOM 5317 C C . ARG A 1 695 ? 7.379 18.602 -21.703 1.00 96.44 695 ARG A C 1
ATOM 5319 O O . ARG A 1 695 ? 6.811 18.532 -20.619 1.00 96.44 695 ARG A O 1
ATOM 5326 N N . LEU A 1 696 ? 8.516 17.962 -21.965 1.00 97.62 696 LEU A N 1
ATOM 5327 C CA . LEU A 1 696 ? 9.215 17.177 -20.948 1.00 97.62 696 LEU A CA 1
ATOM 5328 C C . LEU A 1 696 ? 9.933 18.131 -19.994 1.00 97.62 696 LEU A C 1
ATOM 5330 O O . LEU A 1 696 ? 10.793 18.896 -20.414 1.00 97.62 696 LEU A O 1
ATOM 5334 N N . GLU A 1 697 ? 9.551 18.143 -18.729 1.00 97.88 697 GLU A N 1
ATOM 5335 C CA . GLU A 1 697 ? 10.115 19.006 -17.690 1.00 97.88 697 GLU A CA 1
ATOM 5336 C C . GLU A 1 697 ? 11.367 18.396 -17.057 1.00 97.88 697 GLU A C 1
ATOM 5338 O O . GLU A 1 697 ? 12.268 19.142 -16.686 1.00 97.88 697 GLU A O 1
ATOM 5343 N N . ASP A 1 698 ? 11.442 17.066 -16.990 1.00 98.19 698 ASP A N 1
ATOM 5344 C CA . ASP A 1 698 ? 12.554 16.332 -16.387 1.00 98.19 698 ASP A CA 1
ATOM 5345 C C . ASP A 1 698 ? 12.863 15.070 -17.201 1.00 98.19 698 ASP A C 1
ATOM 5347 O O . ASP A 1 698 ? 11.996 14.220 -17.418 1.00 98.19 698 ASP A O 1
ATOM 5351 N N . VAL A 1 699 ? 14.095 14.960 -17.692 1.00 98.06 699 VAL A N 1
ATOM 5352 C CA . VAL A 1 699 ? 14.574 13.789 -18.425 1.00 98.06 699 VAL A CA 1
ATOM 5353 C C . VAL A 1 699 ? 15.856 13.307 -17.774 1.00 98.06 699 VAL A C 1
ATOM 5355 O O . VAL A 1 699 ? 16.860 14.014 -17.789 1.00 98.06 699 VAL A O 1
ATOM 5358 N N . ALA A 1 700 ? 15.839 12.092 -17.238 1.00 98.38 700 ALA A N 1
ATOM 5359 C CA . ALA A 1 700 ? 17.009 11.462 -16.645 1.00 98.38 700 ALA A CA 1
ATOM 5360 C C . ALA A 1 700 ? 17.427 10.239 -17.466 1.00 98.38 700 ALA A C 1
ATOM 5362 O O . ALA A 1 700 ? 16.616 9.347 -17.713 1.00 98.38 700 ALA A O 1
ATOM 5363 N N . ILE A 1 701 ? 18.693 10.199 -17.885 1.00 97.88 701 ILE A N 1
ATOM 5364 C CA . ILE A 1 701 ? 19.291 9.056 -18.583 1.00 97.88 701 ILE A CA 1
ATOM 5365 C C . ILE A 1 701 ? 20.559 8.675 -17.829 1.00 97.88 701 ILE A C 1
ATOM 5367 O O . ILE A 1 701 ? 21.541 9.417 -17.839 1.00 97.88 701 ILE A O 1
ATOM 5371 N N . VAL A 1 702 ? 20.520 7.526 -17.161 1.00 97.81 702 VAL A N 1
ATOM 5372 C CA . VAL A 1 702 ? 21.591 7.074 -16.265 1.00 97.81 702 VAL A CA 1
ATOM 5373 C C . VAL A 1 702 ? 22.064 5.693 -16.690 1.00 97.81 702 VAL A C 1
ATOM 5375 O O . VAL A 1 702 ? 21.259 4.767 -16.773 1.00 97.81 702 VAL A O 1
ATOM 5378 N N . GLY A 1 703 ? 23.356 5.532 -16.977 1.00 96.56 703 GLY A N 1
ATOM 5379 C CA . GLY A 1 703 ? 23.969 4.216 -17.216 1.00 96.56 703 GLY A CA 1
ATOM 5380 C C . GLY A 1 703 ? 23.340 3.346 -18.325 1.00 96.56 703 GLY A C 1
ATOM 5381 O O . GLY A 1 703 ? 23.402 2.121 -18.238 1.00 96.56 703 GLY A O 1
ATOM 5382 N N . CYS A 1 704 ? 22.705 3.930 -19.348 1.00 97.00 704 CYS A N 1
ATOM 5383 C CA . CYS A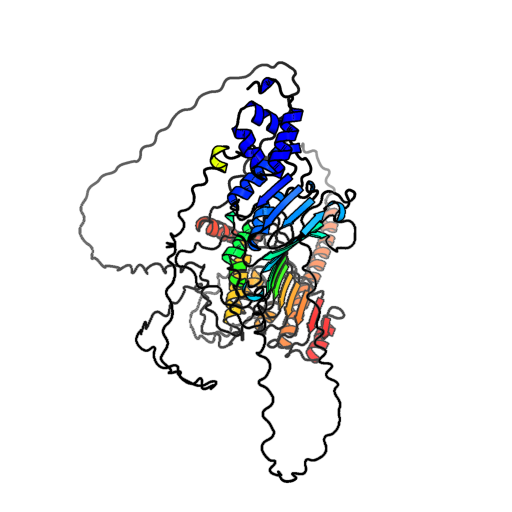 1 704 ? 22.098 3.175 -20.455 1.00 97.00 704 CYS A CA 1
ATOM 5384 C C . CYS A 1 704 ? 23.159 2.748 -21.488 1.00 97.00 704 CYS A C 1
ATOM 5386 O O . CYS A 1 704 ? 23.868 3.591 -22.034 1.00 97.00 704 CYS A O 1
ATOM 5388 N N . GLN A 1 705 ? 23.257 1.450 -21.800 1.00 93.88 705 GLN A N 1
ATOM 5389 C CA . GLN A 1 705 ? 24.404 0.883 -22.535 1.00 93.88 705 GLN A CA 1
ATOM 5390 C C . GLN A 1 705 ? 24.561 1.422 -23.969 1.00 93.88 705 GLN A C 1
ATOM 5392 O O . GLN A 1 705 ? 25.681 1.589 -24.454 1.00 93.88 705 GLN A O 1
ATOM 5397 N N . GLY A 1 706 ? 23.454 1.701 -24.662 1.00 93.56 706 GLY A N 1
ATOM 5398 C CA . GLY A 1 706 ? 23.473 2.269 -26.011 1.00 93.56 706 GLY A CA 1
ATOM 5399 C C . GLY A 1 706 ? 23.573 3.797 -26.053 1.00 93.56 706 GLY A C 1
ATOM 5400 O O . GLY A 1 706 ? 23.640 4.366 -27.146 1.00 93.56 706 GLY A O 1
ATOM 5401 N N . PHE A 1 707 ? 23.587 4.470 -24.899 1.00 97.38 707 PHE A N 1
ATOM 5402 C CA . PHE A 1 707 ? 23.588 5.924 -24.802 1.00 97.38 707 PHE A CA 1
ATOM 5403 C C . PHE A 1 707 ? 25.016 6.479 -24.744 1.00 97.38 707 PHE A C 1
ATOM 5405 O O . PHE A 1 707 ? 25.699 6.438 -23.725 1.00 97.38 707 PHE A O 1
ATOM 5412 N N . ARG A 1 708 ? 25.483 6.981 -25.886 1.00 97.38 708 ARG A N 1
ATOM 5413 C CA . ARG A 1 708 ? 26.804 7.615 -26.042 1.00 97.38 708 ARG A CA 1
ATOM 5414 C C . ARG A 1 708 ? 26.801 9.117 -25.735 1.00 97.38 708 ARG A C 1
ATOM 5416 O O . ARG A 1 708 ? 25.742 9.741 -25.713 1.00 97.38 708 ARG A O 1
ATOM 5423 N N . VAL A 1 709 ? 28.000 9.685 -25.577 1.00 97.31 709 VAL A N 1
ATOM 5424 C CA . VAL A 1 709 ? 28.233 11.112 -25.285 1.00 97.31 709 VAL A CA 1
ATOM 5425 C C . VAL A 1 709 ? 27.593 12.017 -26.335 1.00 97.31 709 VAL A C 1
ATOM 5427 O O . VAL A 1 709 ? 26.982 13.015 -25.968 1.00 97.31 709 VAL A O 1
ATOM 5430 N N . GLU A 1 710 ? 27.647 11.639 -27.615 1.00 97.94 710 GLU A N 1
ATOM 5431 C CA . GLU A 1 710 ? 27.104 12.447 -28.712 1.00 97.94 710 GLU A CA 1
ATOM 5432 C C . GLU A 1 710 ? 25.584 12.643 -28.575 1.00 97.94 710 GLU A C 1
ATOM 5434 O O . GLU A 1 710 ? 25.083 13.755 -28.720 1.00 97.94 710 GLU A O 1
ATOM 5439 N N . HIS A 1 711 ? 24.843 11.596 -28.191 1.00 98.25 711 HIS A N 1
ATOM 5440 C CA . HIS A 1 711 ? 23.405 11.727 -27.920 1.00 98.25 711 HIS A CA 1
ATOM 5441 C C . HIS A 1 711 ? 23.135 12.628 -26.707 1.00 98.25 711 HIS A C 1
ATOM 5443 O O . HIS A 1 711 ? 22.136 13.344 -26.680 1.00 98.25 711 HIS A O 1
ATOM 5449 N N . GLY A 1 712 ? 24.015 12.586 -25.699 1.00 97.81 712 GLY A N 1
ATOM 5450 C CA . GLY A 1 712 ? 23.954 13.453 -24.524 1.00 97.81 712 GLY A CA 1
ATOM 5451 C C . GLY A 1 712 ? 24.123 14.927 -24.880 1.00 97.81 712 GLY A C 1
ATOM 5452 O O . GLY A 1 712 ? 23.349 15.754 -24.405 1.00 97.81 712 GLY A O 1
ATOM 5453 N N . GLU A 1 713 ? 25.077 15.251 -25.755 1.00 98.00 713 GLU A N 1
ATOM 5454 C CA . GLU A 1 713 ? 25.282 16.611 -26.267 1.00 98.00 713 GLU A CA 1
ATOM 5455 C C . GLU A 1 713 ? 24.057 17.108 -27.048 1.00 98.00 713 GLU A C 1
ATOM 5457 O O . GLU A 1 713 ? 23.563 18.207 -26.779 1.00 98.00 713 GLU A O 1
ATOM 5462 N N . GLU A 1 714 ? 23.507 16.280 -27.943 1.00 97.75 714 GLU A N 1
ATOM 5463 C CA . GLU A 1 714 ? 22.307 16.624 -28.715 1.00 97.75 714 GLU A CA 1
ATOM 5464 C C . GLU A 1 714 ? 21.062 16.813 -27.836 1.00 97.75 714 GLU A C 1
ATOM 5466 O O . GLU A 1 714 ? 20.293 17.762 -28.022 1.00 97.75 714 GLU A O 1
ATOM 5471 N N . LEU A 1 715 ? 20.846 15.930 -26.855 1.00 98.00 715 LEU A N 1
ATOM 5472 C CA . LEU A 1 715 ? 19.742 16.085 -25.910 1.00 98.00 715 LEU A CA 1
ATOM 5473 C C . LEU A 1 715 ? 19.940 17.298 -25.004 1.00 98.00 715 LEU A C 1
ATOM 5475 O O . LEU A 1 715 ? 18.959 17.968 -24.686 1.00 98.00 715 LEU A O 1
ATOM 5479 N N . ASN A 1 716 ? 21.173 17.610 -24.609 1.00 98.06 716 ASN A N 1
ATOM 5480 C CA . ASN A 1 716 ? 21.469 18.784 -23.797 1.00 98.06 716 ASN A CA 1
ATOM 5481 C C . ASN A 1 716 ? 21.188 20.083 -24.570 1.00 98.06 716 ASN A C 1
ATOM 5483 O O . ASN A 1 716 ? 20.610 21.009 -24.005 1.00 98.06 716 ASN A O 1
ATOM 5487 N N . GLU A 1 717 ? 21.502 20.141 -25.868 1.00 97.88 717 GLU A N 1
ATOM 5488 C CA . GLU A 1 717 ? 21.114 21.269 -26.729 1.00 97.88 717 GLU A CA 1
ATOM 5489 C C . GLU A 1 717 ? 19.583 21.424 -26.802 1.00 97.88 717 GLU A C 1
ATOM 5491 O O . GLU A 1 717 ? 19.051 22.537 -26.749 1.00 97.88 717 GLU A O 1
ATOM 5496 N N . LEU A 1 718 ? 18.855 20.307 -26.879 1.00 97.75 718 LEU A N 1
ATOM 5497 C CA . LEU A 1 718 ? 17.396 20.304 -26.974 1.00 97.75 718 LEU A CA 1
ATOM 5498 C C . LEU A 1 718 ? 16.692 20.659 -25.649 1.00 97.75 718 LEU A C 1
ATOM 5500 O O . LEU A 1 718 ? 15.659 21.348 -25.657 1.00 97.75 718 LEU A O 1
ATOM 5504 N N . LEU A 1 719 ? 17.187 20.129 -24.529 1.00 97.62 719 LEU A N 1
ATOM 5505 C CA . LEU A 1 719 ? 16.506 20.122 -23.232 1.00 97.62 719 LEU A CA 1
ATOM 5506 C C . LEU A 1 719 ? 17.083 21.116 -22.218 1.00 97.62 719 LEU A C 1
ATOM 5508 O O . LEU A 1 719 ? 16.308 21.612 -21.393 1.00 97.62 719 LEU A O 1
ATOM 5512 N N . GLY A 1 720 ? 18.375 21.440 -22.303 1.00 97.81 720 GLY A N 1
ATOM 5513 C CA . GLY A 1 720 ? 19.098 22.275 -21.343 1.00 97.81 720 GLY A CA 1
ATOM 5514 C C . GLY A 1 720 ? 19.125 21.661 -19.941 1.00 97.81 720 GLY A C 1
ATOM 5515 O O . GLY A 1 720 ? 19.301 20.458 -19.784 1.00 97.81 720 GLY A O 1
ATOM 5516 N N . GLU A 1 721 ? 18.862 22.482 -18.919 1.00 97.50 721 GLU A N 1
ATOM 5517 C CA . GLU A 1 721 ? 18.856 22.091 -17.493 1.00 97.50 721 GLU A CA 1
ATOM 5518 C C . GLU A 1 721 ? 17.834 20.997 -17.132 1.00 97.50 721 GLU A C 1
ATOM 5520 O O . GLU A 1 721 ? 17.890 20.432 -16.043 1.00 97.50 721 GLU A O 1
ATOM 5525 N N . ARG A 1 722 ? 16.899 20.688 -18.040 1.00 97.88 722 ARG A N 1
ATOM 5526 C CA . ARG A 1 722 ? 15.905 19.617 -17.870 1.00 97.88 722 ARG A CA 1
ATOM 5527 C C . ARG A 1 722 ? 16.493 18.218 -18.067 1.00 97.88 722 ARG A C 1
ATOM 5529 O O . ARG A 1 722 ? 15.817 17.243 -17.762 1.00 97.88 722 ARG A O 1
ATOM 5536 N N . LEU A 1 723 ? 17.702 18.110 -18.624 1.00 98.25 723 LEU A N 1
ATOM 5537 C CA . LEU A 1 723 ? 18.390 16.840 -18.828 1.00 98.25 723 LEU A CA 1
ATOM 5538 C C . LEU A 1 723 ? 19.342 16.543 -17.663 1.00 98.25 723 LEU A C 1
ATOM 5540 O O . LEU A 1 723 ? 20.235 17.332 -17.355 1.00 98.25 723 LEU A O 1
ATOM 5544 N N . ARG A 1 724 ? 19.196 15.358 -17.071 1.00 97.75 724 ARG A N 1
ATOM 5545 C CA . ARG A 1 724 ? 20.100 14.792 -16.066 1.00 97.75 724 ARG A CA 1
ATOM 5546 C C . ARG A 1 724 ? 20.806 13.574 -16.664 1.00 97.75 724 ARG A C 1
ATOM 5548 O O . ARG A 1 724 ? 20.152 12.605 -17.042 1.00 97.75 724 ARG A O 1
ATOM 5555 N N . LEU A 1 725 ? 22.133 13.636 -16.759 1.00 96.69 725 LEU A N 1
ATOM 5556 C CA . LEU A 1 725 ? 22.985 12.543 -17.239 1.00 96.69 725 LEU A CA 1
ATOM 5557 C C . LEU A 1 725 ? 23.865 12.047 -16.093 1.00 96.69 725 LEU A C 1
ATOM 5559 O O . LEU A 1 725 ? 24.441 12.869 -15.375 1.00 96.69 725 LEU A O 1
ATOM 5563 N N . GLN A 1 726 ? 23.972 10.727 -15.938 1.00 90.19 726 GLN A N 1
ATOM 5564 C CA . GLN A 1 726 ? 24.870 10.102 -14.964 1.00 90.19 726 GLN A CA 1
ATOM 5565 C C . GLN A 1 726 ? 25.507 8.820 -15.500 1.00 90.19 726 GLN A C 1
ATOM 5567 O O . GLN A 1 726 ? 24.805 8.025 -16.176 1.00 90.19 726 GLN A O 1
#

Secondary structure (DSSP, 8-state):
--GGGS-HHHHHHHHHHHHHH-TTHHHHHHHH-HHHHHHHHT-GGGGSEEEEETTTS-HHHHHHHHHHHHHHTTT--EEEEEEESSGGGHHHHHGGGGGGGGGEEEEEEEESS-EEEEGGGT--GGG-S-EEEEEEEEEE-GGGGS-------------PPPPP--------PPPPP----------------PPPPPSEEE--SSSS--EEEEEEEESSPPPGGGPPPP--SEEEEEEE--SS-----PPPHHHHHHHHHT-TT-SEEEEE--SSPPPPPPTTPPPPPPEE-TT--EEEEES-TTHHHHHHHEE-TT--EEEEES---SS------TTS----------------------------PPP---------------------PPPPS----PPPTTTTT--PPP-----------------------------------------------------TTS--TT--S----S-HHHHHHHHHHHHHHHHHH-----EEEEES----HHHHHHHHHH-TT--EEEEES----HHHHHTTSPP--S---------------TT-S-TT---PPSSTT--EEEEES-SS-BHHHHHHHHHHHHHHHHHHHHHHHHHHHHHHHHHHHHTTS--------PPPP---------S--S--SSPPPPHHHHHHHHHGGGGGGGTS--PPPPPPSEEEEES-TB--HHHHHHHHHHHGGGEEE-